Protein AF-A0A0D9VC81-F1 (afdb_monomer_lite)

pLDDT: mean 81.51, std 20.94, range [33.12, 98.56]

Secondary structure (DSSP, 8-state):
--------PPPPPPSTTSSGGGSTTS---S-HHHHHHHHHHHHHHHHHHHHHHHHHHHHHHHHHHHHHHHHHHHHHHHHHHHHHHHHHHHHHHHHHHHHHHHHHHHHHHHHHHHHHHHHHHHHHHHHHHHHHHHHHHHHHHHHHHHHHHHHHHHHHHHHHHHHHHHHHHHHHHHHHHHHHHHHHHHHHHHHHHHHHHHHHHHHHHHHHHHHHHHHHHHHHHHHHHHHHHHHHHHHHHHHHHHHHHHHHHHHHHHHHHTSSSS----------------------------------------------SSSSSTHHHHHHHHHHHHHHHHHHHHHHHHHHHHHHHHHHHHHHHHHHHHHHHHHHHHHHHHHHHHHHHHHHHHHHHHHHHHHHHHHHHHHHHHHHHHHHHHHHHHHHHHHHHHHHHHHHHHHHHHHHHHHHHHHHHHHHHHHHHHHHHHHHHHHHHHHHHHHHHHHHHHHHHHTSS--

Radius of gyration: 95.07 Å; chains: 1; bounding box: 198×149×274 Å

Structure (mmCIF, N/CA/C/O backbone):
data_AF-A0A0D9VC81-F1
#
_entry.id   AF-A0A0D9VC81-F1
#
loop_
_atom_site.group_PDB
_atom_site.id
_atom_site.type_symbol
_atom_site.label_atom_id
_atom_site.label_alt_id
_atom_site.label_comp_id
_atom_site.label_asym_id
_atom_site.label_entity_id
_atom_site.label_seq_id
_atom_site.pdbx_PDB_ins_code
_atom_site.Cartn_x
_atom_site.Cartn_y
_atom_site.Cartn_z
_atom_site.occupancy
_atom_site.B_iso_or_equiv
_atom_site.auth_seq_id
_atom_site.auth_comp_id
_atom_site.auth_asym_id
_atom_site.auth_atom_id
_atom_site.pdbx_PDB_model_num
ATOM 1 N N . MET A 1 1 ? 49.600 24.710 -92.812 1.00 41.22 1 MET A N 1
ATOM 2 C CA . MET A 1 1 ? 49.118 24.639 -94.205 1.00 41.22 1 MET A CA 1
ATOM 3 C C . MET A 1 1 ? 49.590 25.890 -94.911 1.00 41.22 1 MET A C 1
ATOM 5 O O . MET A 1 1 ? 48.978 26.927 -94.718 1.00 41.22 1 MET A O 1
ATOM 9 N N . GLU A 1 2 ? 50.662 25.810 -95.691 1.00 35.94 2 GLU A N 1
ATOM 10 C CA . GLU A 1 2 ? 51.010 26.875 -96.634 1.00 35.94 2 GLU A CA 1
ATOM 11 C C . GLU A 1 2 ? 51.751 26.220 -97.803 1.00 35.94 2 GLU A C 1
ATOM 13 O O . GLU A 1 2 ? 52.863 25.719 -97.655 1.00 35.94 2 GLU A O 1
ATOM 18 N N . SER A 1 3 ? 51.059 26.070 -98.934 1.00 37.72 3 SER A N 1
ATOM 19 C CA . SER A 1 3 ? 51.563 25.318 -100.086 1.00 37.72 3 SER A CA 1
ATOM 20 C C . SER A 1 3 ? 52.390 26.244 -100.974 1.00 37.72 3 SER A C 1
ATOM 22 O O . SER A 1 3 ? 51.900 26.779 -101.967 1.00 37.72 3 SER A O 1
ATOM 24 N N . LEU A 1 4 ? 53.649 26.463 -100.589 1.00 42.56 4 LEU A N 1
ATOM 25 C CA . LEU A 1 4 ? 54.621 27.162 -101.428 1.00 42.56 4 LEU A CA 1
ATOM 26 C C . LEU A 1 4 ? 54.925 26.308 -102.666 1.00 42.56 4 LEU A C 1
ATOM 28 O O . LEU A 1 4 ? 55.741 25.388 -102.634 1.00 42.56 4 LEU A O 1
ATOM 32 N N . ALA A 1 5 ? 54.207 26.591 -103.752 1.00 40.12 5 ALA A N 1
ATOM 33 C CA . ALA A 1 5 ? 54.319 25.864 -105.007 1.00 40.12 5 ALA A CA 1
ATOM 34 C C . ALA A 1 5 ? 55.729 25.999 -105.604 1.00 40.12 5 ALA A C 1
ATOM 36 O O . ALA A 1 5 ? 56.239 27.106 -105.784 1.00 40.12 5 ALA A O 1
ATOM 37 N N . ALA A 1 6 ? 56.344 24.865 -105.945 1.00 40.03 6 ALA A N 1
ATOM 38 C CA . ALA A 1 6 ? 57.679 24.831 -106.532 1.00 40.03 6 ALA A CA 1
ATOM 39 C C . ALA A 1 6 ? 57.727 25.603 -107.872 1.00 40.03 6 ALA A C 1
ATOM 41 O O . ALA A 1 6 ? 56.894 25.340 -108.750 1.00 40.03 6 ALA A O 1
ATOM 42 N N . PRO A 1 7 ? 58.703 26.510 -108.084 1.00 41.28 7 PRO A N 1
ATOM 43 C CA . PRO A 1 7 ? 58.863 27.205 -109.356 1.00 41.28 7 PRO A CA 1
ATOM 44 C C . PRO A 1 7 ? 59.157 26.225 -110.500 1.00 41.28 7 PRO A C 1
ATOM 46 O O . PRO A 1 7 ? 60.224 25.610 -110.559 1.00 41.28 7 PRO A O 1
ATOM 49 N N . LYS A 1 8 ? 58.220 26.094 -111.446 1.00 43.66 8 LYS A N 1
ATOM 50 C CA . LYS A 1 8 ? 58.454 25.367 -112.700 1.00 43.66 8 LYS A CA 1
ATOM 51 C C . LYS A 1 8 ? 59.387 26.180 -113.596 1.00 43.66 8 LYS A C 1
ATOM 53 O O . LYS A 1 8 ? 58.934 27.055 -114.331 1.00 43.66 8 LYS A O 1
ATOM 58 N N . PHE A 1 9 ? 60.680 25.876 -113.551 1.00 43.41 9 PHE A N 1
ATOM 59 C CA . PHE A 1 9 ? 61.629 26.379 -114.543 1.00 43.41 9 PHE A CA 1
ATOM 60 C C . PHE A 1 9 ? 61.284 25.840 -115.949 1.00 43.41 9 PHE A C 1
ATOM 62 O O . PHE A 1 9 ? 60.859 24.685 -116.062 1.00 43.41 9 PHE A O 1
ATOM 69 N N . PRO A 1 10 ? 61.452 26.640 -117.022 1.00 44.69 10 PRO A N 1
ATOM 70 C CA . PRO A 1 10 ? 61.217 26.178 -118.389 1.00 44.69 10 PRO A CA 1
ATOM 71 C C . PRO A 1 10 ? 62.174 25.046 -118.802 1.00 44.69 10 PRO A C 1
ATOM 73 O O . PRO A 1 10 ? 63.300 24.988 -118.298 1.00 44.69 10 PRO A O 1
ATOM 76 N N . PRO A 1 11 ? 61.791 24.184 -119.762 1.00 43.78 11 PRO A N 1
ATOM 77 C CA . PRO A 1 11 ? 62.731 23.271 -120.403 1.00 43.78 11 PRO A CA 1
ATOM 78 C C . PRO A 1 11 ? 63.840 24.061 -121.108 1.00 43.78 11 PRO A C 1
ATOM 80 O O . PRO A 1 11 ? 63.557 24.944 -121.919 1.00 43.78 11 PRO A O 1
ATOM 83 N N . LEU A 1 12 ? 65.100 23.737 -120.814 1.00 43.81 12 LEU A N 1
ATOM 84 C CA . LEU A 1 12 ? 66.238 24.260 -121.570 1.00 43.81 12 LEU A CA 1
ATOM 85 C C . LEU A 1 12 ? 66.242 23.653 -122.981 1.00 43.81 12 LEU A C 1
ATOM 87 O O . LEU A 1 12 ? 65.921 22.478 -123.160 1.00 43.81 12 LEU A O 1
ATOM 91 N N . LEU A 1 13 ? 66.592 24.467 -123.978 1.00 43.59 13 LEU A N 1
ATOM 92 C CA . LEU A 1 13 ? 66.667 24.040 -125.376 1.00 43.59 13 LEU A CA 1
ATOM 93 C C . LEU A 1 13 ? 67.825 23.041 -125.597 1.00 43.59 13 LEU A C 1
ATOM 95 O O . LEU A 1 13 ? 68.825 23.118 -124.878 1.00 43.59 13 LEU A O 1
ATOM 99 N N . PRO A 1 14 ? 67.725 22.131 -126.589 1.00 47.59 14 PRO A N 1
ATOM 100 C CA . PRO A 1 14 ? 68.809 21.214 -126.941 1.00 47.59 14 PRO A CA 1
ATOM 101 C C . PRO A 1 14 ? 70.115 21.939 -127.292 1.00 47.59 14 PRO A C 1
ATOM 103 O O . PRO A 1 14 ? 70.104 23.031 -127.863 1.00 47.59 14 PRO A O 1
ATOM 106 N N . VAL A 1 15 ? 71.242 21.306 -126.964 1.00 51.34 15 VAL A N 1
ATOM 107 C CA . VAL A 1 15 ? 72.598 21.882 -127.070 1.00 51.34 15 VAL A CA 1
ATOM 108 C C . VAL A 1 15 ? 73.123 21.892 -128.519 1.00 51.34 15 VAL A C 1
ATOM 110 O O . VAL A 1 15 ? 74.101 22.574 -128.827 1.00 51.34 15 VAL A O 1
ATOM 113 N N . ASP A 1 16 ? 72.429 21.209 -129.431 1.00 49.31 16 ASP A N 1
ATOM 114 C CA . ASP A 1 16 ? 72.850 20.859 -130.797 1.00 49.31 16 ASP A CA 1
ATOM 115 C C . ASP A 1 16 ? 72.820 22.028 -131.812 1.00 49.31 16 ASP A C 1
ATOM 117 O O . ASP A 1 16 ? 72.503 21.838 -132.984 1.00 49.31 16 ASP A O 1
ATOM 121 N N . LYS A 1 17 ? 73.107 23.260 -131.364 1.00 48.22 17 LYS A N 1
ATOM 122 C CA . LYS A 1 17 ? 73.201 24.481 -132.199 1.00 48.22 17 LYS A CA 1
ATOM 123 C C . LYS A 1 17 ? 74.393 25.393 -131.868 1.00 48.22 17 LYS A C 1
ATOM 125 O O . LYS A 1 17 ? 74.400 26.562 -132.244 1.00 48.22 17 LYS A O 1
ATOM 130 N N . MET A 1 18 ? 75.406 24.874 -131.171 1.00 51.62 18 MET A N 1
ATOM 131 C CA . MET A 1 18 ? 76.680 25.583 -130.951 1.00 51.62 18 MET A CA 1
ATOM 132 C C . MET A 1 18 ? 77.715 25.338 -132.063 1.00 51.62 18 MET A C 1
ATOM 134 O O . MET A 1 18 ? 78.528 26.221 -132.328 1.00 51.62 18 MET A O 1
ATOM 138 N N . ASP A 1 19 ? 77.695 24.179 -132.731 1.00 51.75 19 ASP A N 1
ATOM 139 C CA . ASP A 1 19 ? 78.730 23.826 -133.716 1.00 51.75 19 ASP A CA 1
ATOM 140 C C . ASP A 1 19 ? 78.547 24.500 -135.091 1.00 51.75 19 ASP A C 1
ATOM 142 O O . ASP A 1 19 ? 79.543 24.779 -135.758 1.00 51.75 19 ASP A O 1
ATOM 146 N N . ASP A 1 20 ? 77.324 24.881 -135.483 1.00 50.75 20 ASP A N 1
ATOM 147 C CA . ASP A 1 20 ? 77.060 25.595 -136.750 1.00 50.75 20 ASP A CA 1
ATOM 148 C C . ASP A 1 20 ? 77.778 26.960 -136.834 1.00 50.75 20 ASP A C 1
ATOM 150 O O . ASP A 1 20 ? 78.203 27.391 -137.909 1.00 50.75 20 ASP A O 1
ATOM 154 N N . LEU A 1 21 ? 77.985 27.635 -135.695 1.00 52.34 21 LEU A N 1
ATOM 155 C CA . LEU A 1 21 ? 78.727 28.903 -135.634 1.00 52.34 21 LEU A CA 1
ATOM 156 C C . LEU A 1 21 ? 80.233 28.732 -135.894 1.00 52.34 21 LEU A C 1
ATOM 158 O O . LEU A 1 21 ? 80.915 29.702 -136.225 1.00 52.34 21 LEU A O 1
ATOM 162 N N . ARG A 1 22 ? 80.760 27.507 -135.791 1.00 50.09 22 ARG A N 1
ATOM 163 C CA . ARG A 1 22 ? 82.188 27.203 -135.956 1.00 50.09 22 ARG A CA 1
ATOM 164 C C . ARG A 1 22 ? 82.641 27.209 -137.420 1.00 50.09 22 ARG A C 1
ATOM 166 O O . ARG A 1 22 ? 83.830 27.360 -137.680 1.00 50.09 22 ARG A O 1
ATOM 173 N N . ALA A 1 23 ? 81.709 27.066 -138.365 1.00 51.72 23 ALA A N 1
ATOM 174 C CA . ALA A 1 23 ? 81.995 27.019 -139.802 1.00 51.72 23 ALA A CA 1
ATOM 175 C C . ALA A 1 23 ? 81.969 28.398 -140.497 1.00 51.72 23 ALA A C 1
ATOM 177 O O . ALA A 1 23 ? 82.510 28.542 -141.591 1.00 51.72 23 ALA A O 1
ATOM 178 N N . ALA A 1 24 ? 81.355 29.417 -139.884 1.00 48.75 24 ALA A N 1
ATOM 179 C CA . ALA A 1 24 ? 81.040 30.686 -140.553 1.00 48.75 24 ALA A CA 1
ATOM 180 C C . ALA A 1 24 ? 82.139 31.771 -140.478 1.00 48.75 24 ALA A C 1
ATOM 182 O O . ALA A 1 24 ? 82.052 32.768 -141.190 1.00 48.75 24 ALA A O 1
ATOM 183 N N . MET A 1 25 ? 83.167 31.608 -139.635 1.00 50.94 25 MET A N 1
ATOM 184 C CA . MET A 1 25 ? 84.191 32.643 -139.375 1.00 50.94 25 MET A CA 1
ATOM 185 C C . MET A 1 25 ? 85.506 32.481 -140.165 1.00 50.94 25 MET A C 1
ATOM 187 O O . MET A 1 25 ? 86.450 33.232 -139.948 1.00 50.94 25 MET A O 1
ATOM 191 N N . ALA A 1 26 ? 85.591 31.535 -141.104 1.00 47.47 26 ALA A N 1
ATOM 192 C CA . ALA A 1 26 ? 86.842 31.170 -141.783 1.00 47.47 26 ALA A CA 1
ATOM 193 C C . ALA A 1 26 ? 87.196 32.007 -143.042 1.00 47.47 26 ALA A C 1
ATOM 195 O O . ALA A 1 26 ? 88.015 31.568 -143.848 1.00 47.47 26 ALA A O 1
ATOM 196 N N . ALA A 1 27 ? 86.567 33.171 -143.263 1.00 47.62 27 ALA A N 1
ATOM 197 C CA . ALA A 1 27 ? 86.624 33.882 -144.552 1.00 47.62 27 ALA A CA 1
ATOM 198 C C . ALA A 1 27 ? 86.680 35.427 -144.461 1.00 47.62 27 ALA A C 1
ATOM 200 O O . ALA A 1 27 ? 85.959 36.125 -145.173 1.00 47.62 27 ALA A O 1
ATOM 201 N N . ALA A 1 28 ? 87.568 35.974 -143.626 1.00 43.84 28 ALA A N 1
ATOM 202 C CA . ALA A 1 28 ? 87.996 37.377 -143.700 1.00 43.84 28 ALA A CA 1
ATOM 203 C C . ALA A 1 28 ? 89.492 37.477 -143.353 1.00 43.84 28 ALA A C 1
ATOM 205 O O . ALA A 1 28 ? 89.914 36.975 -142.315 1.00 43.84 28 ALA A O 1
ATOM 206 N N . ALA A 1 29 ? 90.304 38.076 -144.228 1.00 44.72 29 ALA A N 1
ATOM 207 C CA . ALA A 1 29 ? 91.763 38.072 -144.095 1.00 44.72 29 ALA A CA 1
ATOM 208 C C . ALA A 1 29 ? 92.308 39.403 -143.545 1.00 44.72 29 ALA A C 1
ATOM 210 O O . ALA A 1 29 ? 92.047 40.455 -144.128 1.00 44.72 29 ALA A O 1
ATOM 211 N N . GLY A 1 30 ? 93.125 39.330 -142.486 1.00 40.88 30 GLY A N 1
ATOM 212 C CA . GLY A 1 30 ? 93.920 40.452 -141.961 1.00 40.88 30 GLY A CA 1
ATOM 213 C C . GLY A 1 30 ? 93.671 40.785 -140.485 1.00 40.88 30 GLY A C 1
ATOM 214 O O . GLY A 1 30 ? 93.039 41.795 -140.199 1.00 40.88 30 GLY A O 1
ATOM 215 N N . GLY A 1 31 ? 94.189 39.969 -139.555 1.00 44.88 31 GLY A N 1
ATOM 216 C CA . GLY A 1 31 ? 94.059 40.212 -138.105 1.00 44.88 31 GLY A CA 1
ATOM 217 C C . GLY A 1 31 ? 94.336 38.978 -137.234 1.00 44.88 31 GLY A C 1
ATOM 218 O O . GLY A 1 31 ? 93.477 38.570 -136.458 1.00 44.88 31 GLY A O 1
ATOM 219 N N . ASP A 1 32 ? 95.505 38.351 -137.398 1.00 60.91 32 ASP A N 1
ATOM 220 C CA . ASP A 1 32 ? 95.778 36.972 -136.941 1.00 60.91 32 ASP A CA 1
ATOM 221 C C . ASP A 1 32 ? 95.625 36.761 -135.413 1.00 60.91 32 ASP A C 1
ATOM 223 O O . ASP A 1 32 ? 95.067 35.759 -134.966 1.00 60.91 32 ASP A O 1
ATOM 227 N N . GLU A 1 33 ? 96.032 37.736 -134.589 1.00 71.31 33 GLU A N 1
ATOM 228 C CA . GLU A 1 33 ? 95.945 37.635 -133.119 1.00 71.31 33 GLU A CA 1
ATOM 229 C C . GLU A 1 33 ? 94.542 37.906 -132.543 1.00 71.31 33 GLU A C 1
ATOM 231 O O . GLU A 1 33 ? 94.194 37.359 -131.492 1.00 71.31 33 GLU A O 1
ATOM 236 N N . GLU A 1 34 ? 93.698 38.702 -133.212 1.00 74.19 34 GLU A N 1
ATOM 237 C CA . GLU A 1 34 ? 92.345 38.998 -132.712 1.00 74.19 34 GLU A CA 1
ATOM 238 C C . GLU A 1 34 ? 91.412 37.786 -132.847 1.00 74.19 34 GLU A C 1
ATOM 240 O O . GLU A 1 34 ? 90.608 37.519 -131.950 1.00 74.19 34 GLU A O 1
ATOM 245 N N . LEU A 1 35 ? 91.560 37.002 -133.921 1.00 77.38 35 LEU A N 1
ATOM 246 C CA . LEU A 1 35 ? 90.765 35.793 -134.149 1.00 77.38 35 LEU A CA 1
ATOM 247 C C . LEU A 1 35 ? 91.156 34.653 -133.193 1.00 77.38 35 LEU A C 1
ATOM 249 O O . LEU A 1 35 ? 90.276 34.016 -132.610 1.00 77.38 35 LEU A O 1
ATOM 253 N N . GLU A 1 36 ? 92.454 34.435 -132.959 1.00 76.50 36 GLU A N 1
ATOM 254 C CA . GLU A 1 36 ? 92.951 33.505 -131.930 1.00 76.50 36 GLU A CA 1
ATOM 255 C C . GLU A 1 36 ? 92.465 33.916 -130.528 1.00 76.50 36 GLU A C 1
ATOM 257 O O . GLU A 1 36 ? 91.972 33.082 -129.763 1.00 76.50 36 GLU A O 1
ATOM 262 N N . SER A 1 37 ? 92.516 35.213 -130.202 1.00 81.56 37 SER A N 1
ATOM 263 C CA . SER A 1 37 ? 91.969 35.756 -128.952 1.00 81.56 37 SER A CA 1
ATOM 264 C C . SER A 1 37 ? 90.464 35.486 -128.820 1.00 81.56 37 SER A C 1
ATOM 266 O O . SER A 1 37 ? 90.007 35.001 -127.779 1.00 81.56 37 SER A O 1
ATOM 268 N N . LEU A 1 38 ? 89.678 35.718 -129.877 1.00 84.44 38 LEU A N 1
ATOM 269 C CA . LEU A 1 38 ? 88.238 35.446 -129.889 1.00 84.44 38 LEU A CA 1
ATOM 270 C C . LEU A 1 38 ? 87.931 33.949 -129.706 1.00 84.44 38 LEU A C 1
ATOM 272 O O . LEU A 1 38 ? 87.064 33.599 -128.904 1.00 84.44 38 LEU A O 1
ATOM 276 N N . LEU A 1 39 ? 88.670 33.060 -130.376 1.00 82.12 39 LEU A N 1
ATOM 277 C CA . LEU A 1 39 ? 88.504 31.606 -130.256 1.00 82.12 39 LEU A CA 1
ATOM 278 C C . LEU A 1 39 ? 88.878 31.083 -128.861 1.00 82.12 39 LEU A C 1
ATOM 280 O O . LEU A 1 39 ? 88.151 30.251 -128.306 1.00 82.12 39 LEU A O 1
ATOM 284 N N . ARG A 1 40 ? 89.950 31.608 -128.248 1.00 84.12 40 ARG A N 1
ATOM 285 C CA . ARG A 1 40 ? 90.319 31.312 -126.850 1.00 84.12 40 ARG A CA 1
ATOM 286 C C . ARG A 1 40 ? 89.257 31.806 -125.872 1.00 84.12 40 ARG A C 1
ATOM 288 O O . ARG A 1 40 ? 88.886 31.069 -124.959 1.00 84.12 40 ARG A O 1
ATOM 295 N N . ASN A 1 41 ? 88.725 33.011 -126.077 1.00 86.81 41 ASN A N 1
ATOM 296 C CA . ASN A 1 41 ? 87.629 33.544 -125.269 1.00 86.81 41 ASN A CA 1
ATOM 297 C C . ASN A 1 41 ? 86.346 32.711 -125.426 1.00 86.81 41 ASN A C 1
ATOM 299 O O . ASN A 1 41 ? 85.699 32.411 -124.424 1.00 86.81 41 ASN A O 1
ATOM 303 N N . PHE A 1 42 ? 86.020 32.245 -126.636 1.00 87.69 42 PHE A N 1
ATOM 304 C CA . PHE A 1 42 ? 84.889 31.344 -126.870 1.00 87.69 42 PHE A CA 1
ATOM 305 C C . PHE A 1 42 ? 85.085 29.969 -126.215 1.00 87.69 42 PHE A C 1
ATOM 307 O O . PHE A 1 42 ? 84.156 29.464 -125.590 1.00 87.69 42 PHE A O 1
ATOM 314 N N . HIS A 1 43 ? 86.283 29.371 -126.270 1.00 88.19 43 HIS A N 1
ATOM 315 C CA . HIS A 1 43 ? 86.561 28.119 -125.549 1.00 88.19 43 HIS A CA 1
ATOM 316 C C . HIS A 1 43 ? 86.492 28.301 -124.030 1.00 88.19 43 HIS A C 1
ATOM 318 O O . HIS A 1 43 ? 85.884 27.477 -123.348 1.00 88.19 43 HIS A O 1
ATOM 324 N N . ARG A 1 44 ? 87.029 29.406 -123.498 1.00 90.31 44 ARG A N 1
ATOM 325 C CA . ARG A 1 44 ? 86.920 29.760 -122.076 1.00 90.31 44 ARG A CA 1
ATOM 326 C C . ARG A 1 44 ? 85.462 29.950 -121.643 1.00 90.31 44 ARG A C 1
ATOM 328 O O . ARG A 1 44 ? 85.085 29.471 -120.579 1.00 90.31 44 ARG A O 1
ATOM 335 N N . PHE A 1 45 ? 84.641 30.598 -122.470 1.00 89.88 45 PHE A N 1
ATOM 336 C CA . PHE A 1 45 ? 83.209 30.772 -122.222 1.00 89.88 45 PHE A CA 1
ATOM 337 C C . PHE A 1 45 ? 82.437 29.448 -122.324 1.00 89.88 45 PHE A C 1
ATOM 339 O O . PHE A 1 45 ? 81.632 29.145 -121.450 1.00 89.88 45 PHE A O 1
ATOM 346 N N . SER A 1 46 ? 82.710 28.625 -123.341 1.00 88.75 46 SER A N 1
ATOM 347 C CA . SER A 1 46 ? 82.077 27.312 -123.527 1.00 88.75 46 SER A CA 1
ATOM 348 C C . SER A 1 46 ? 82.411 26.348 -122.386 1.00 88.75 46 SER A C 1
ATOM 350 O O . SER A 1 46 ? 81.524 25.648 -121.898 1.00 88.75 46 SER A O 1
ATOM 352 N N . GLN A 1 47 ? 83.661 26.345 -121.911 1.00 91.75 47 GLN A N 1
ATOM 353 C CA . GLN A 1 47 ? 84.056 25.554 -120.749 1.00 91.75 47 GLN A CA 1
ATOM 354 C C . GLN A 1 47 ? 83.404 26.092 -119.471 1.00 91.75 47 GLN A C 1
ATOM 356 O O . GLN A 1 47 ? 82.724 25.331 -118.795 1.00 91.75 47 GLN A O 1
ATOM 361 N N . GLY A 1 48 ? 83.476 27.403 -119.207 1.00 93.06 48 GLY A N 1
ATOM 362 C CA . GLY A 1 48 ? 82.806 28.012 -118.052 1.00 93.06 48 GLY A CA 1
ATOM 363 C C . GLY A 1 48 ? 81.285 27.800 -118.039 1.00 93.06 48 GLY A C 1
ATOM 364 O O . GLY A 1 48 ? 80.703 27.609 -116.977 1.00 93.06 48 GLY A O 1
ATOM 365 N N . TYR A 1 49 ? 80.637 27.752 -119.208 1.00 92.12 49 TYR A N 1
ATOM 366 C CA . TYR A 1 49 ? 79.224 27.388 -119.339 1.00 92.12 49 TYR A CA 1
ATOM 367 C C . TYR A 1 49 ? 78.968 25.911 -119.003 1.00 92.12 49 TYR A C 1
ATOM 369 O O . TYR A 1 49 ? 77.995 25.609 -118.316 1.00 92.12 49 TYR A O 1
ATOM 377 N N . LYS A 1 50 ? 79.833 24.986 -119.442 1.00 92.81 50 LYS A N 1
ATOM 378 C CA . LYS A 1 50 ? 79.746 23.560 -119.073 1.00 92.81 50 LYS A CA 1
ATOM 379 C C . LYS A 1 50 ? 79.976 23.350 -117.579 1.00 92.81 50 LYS A C 1
ATOM 381 O O . LYS A 1 50 ? 79.212 22.615 -116.961 1.00 92.81 50 LYS A O 1
ATOM 386 N N . ASP A 1 51 ? 80.968 24.022 -117.005 1.00 92.88 51 ASP A N 1
ATOM 387 C CA . ASP A 1 51 ? 81.290 23.952 -115.579 1.00 92.88 51 ASP A CA 1
ATOM 388 C C . ASP A 1 51 ? 80.120 24.490 -114.739 1.00 92.88 51 ASP A C 1
ATOM 390 O O . ASP A 1 51 ? 79.617 23.785 -113.865 1.00 92.88 51 ASP A O 1
ATOM 394 N N . ALA A 1 52 ? 79.588 25.670 -115.082 1.00 92.44 52 ALA A N 1
ATOM 395 C CA . ALA A 1 52 ? 78.412 26.251 -114.429 1.00 92.44 52 ALA A CA 1
ATOM 396 C C . ALA A 1 52 ? 77.132 25.414 -114.628 1.00 92.44 52 ALA A C 1
ATOM 398 O O . ALA A 1 52 ? 76.285 25.356 -113.738 1.00 92.44 52 ALA A O 1
ATOM 399 N N . LEU A 1 53 ? 76.973 24.735 -115.771 1.00 92.50 53 LEU A N 1
ATOM 400 C CA . LEU A 1 53 ? 75.856 23.816 -116.008 1.00 92.50 53 LEU A CA 1
ATOM 401 C C . LEU A 1 53 ? 75.980 22.545 -115.152 1.00 92.50 53 LEU A C 1
ATOM 403 O O . LEU A 1 53 ? 74.975 22.082 -114.613 1.00 92.50 53 LEU A O 1
ATOM 407 N N . MET A 1 54 ? 77.187 21.995 -114.999 1.00 93.12 54 MET A N 1
ATOM 408 C CA . MET A 1 54 ? 77.455 20.864 -114.104 1.00 93.12 54 MET A CA 1
ATOM 409 C C . MET A 1 54 ? 77.248 21.253 -112.636 1.00 93.12 54 MET A C 1
ATOM 411 O O . MET A 1 54 ? 76.599 20.510 -111.898 1.00 93.12 54 MET A O 1
ATOM 415 N N . GLU A 1 55 ? 77.709 22.437 -112.227 1.00 94.12 55 GLU A N 1
ATOM 416 C CA . GLU A 1 55 ? 77.462 22.999 -110.897 1.00 94.12 55 GLU A CA 1
ATOM 417 C C . GLU A 1 55 ? 75.958 23.182 -110.645 1.00 94.12 55 GLU A C 1
ATOM 419 O O . GLU A 1 55 ? 75.437 22.665 -109.660 1.00 94.12 55 GLU A O 1
ATOM 424 N N . ALA A 1 56 ? 75.222 23.813 -111.565 1.00 91.94 56 ALA A N 1
ATOM 425 C CA . ALA A 1 56 ? 73.775 24.001 -111.446 1.00 91.94 56 ALA A CA 1
ATOM 426 C C . ALA A 1 56 ? 73.001 22.670 -111.382 1.00 91.94 56 ALA A C 1
ATOM 428 O O . ALA A 1 56 ? 72.013 22.559 -110.651 1.00 91.94 56 ALA A O 1
ATOM 429 N N . GLN A 1 57 ? 73.444 21.635 -112.106 1.00 93.06 57 GLN A N 1
ATOM 430 C CA . GLN A 1 57 ? 72.854 20.297 -112.014 1.00 93.06 57 GLN A CA 1
ATOM 431 C C . GLN A 1 57 ? 73.174 19.606 -110.680 1.00 93.06 57 GLN A C 1
ATOM 433 O O . GLN A 1 57 ? 72.272 19.007 -110.090 1.00 93.06 57 GLN A O 1
ATOM 438 N N . GLY A 1 58 ? 74.406 19.728 -110.175 1.00 93.94 58 GLY A N 1
ATOM 439 C CA . GLY A 1 58 ? 74.802 19.224 -108.857 1.00 93.94 58 GLY A CA 1
ATOM 440 C C . GLY A 1 58 ? 74.044 19.915 -107.721 1.00 93.94 58 GLY A C 1
ATOM 441 O O . GLY A 1 58 ? 73.447 19.247 -106.878 1.00 93.94 58 GLY A O 1
ATOM 442 N N . LEU A 1 59 ? 73.968 21.249 -107.749 1.00 94.94 59 LEU A N 1
ATOM 443 C CA . LEU A 1 59 ? 73.182 22.057 -106.813 1.00 94.94 59 LEU A CA 1
ATOM 444 C C . LEU A 1 59 ? 71.697 21.676 -106.834 1.00 94.94 59 LEU A C 1
ATOM 446 O O . LEU A 1 59 ? 71.090 21.586 -105.771 1.00 94.94 59 LEU A O 1
ATOM 450 N N . ARG A 1 60 ? 71.117 21.386 -108.007 1.00 94.69 60 ARG A N 1
ATOM 451 C CA . ARG A 1 60 ? 69.728 20.910 -108.121 1.00 94.69 60 ARG A CA 1
ATOM 452 C C . ARG A 1 60 ? 69.518 19.559 -107.429 1.00 94.69 60 ARG A C 1
ATOM 454 O O . ARG A 1 60 ? 68.545 19.416 -106.697 1.00 94.69 60 ARG A O 1
ATOM 461 N N . VAL A 1 61 ? 70.409 18.584 -107.633 1.00 93.62 61 VAL A N 1
ATOM 462 C CA . VAL A 1 61 ? 70.308 17.261 -106.978 1.00 93.62 61 VAL A CA 1
ATOM 463 C C . VAL A 1 61 ? 70.511 17.379 -105.464 1.00 93.62 61 VAL A C 1
ATOM 465 O O . VAL A 1 61 ? 69.737 16.806 -104.699 1.00 93.62 61 VAL A O 1
ATOM 468 N N . ASN A 1 62 ? 71.490 18.176 -105.028 1.00 95.19 62 ASN A N 1
ATOM 469 C CA . ASN A 1 62 ? 71.729 18.466 -103.612 1.00 95.19 62 ASN A CA 1
ATOM 470 C C . ASN A 1 62 ? 70.524 19.167 -102.961 1.00 95.19 62 ASN A C 1
ATOM 472 O O . ASN A 1 62 ? 70.133 18.821 -101.851 1.00 95.19 62 ASN A O 1
ATOM 476 N N . TYR A 1 63 ? 69.900 20.122 -103.656 1.00 95.38 63 TYR A N 1
ATOM 477 C CA . TYR A 1 63 ? 68.688 20.798 -103.190 1.00 95.38 63 TYR A CA 1
ATOM 478 C C . TYR A 1 63 ? 67.512 19.826 -103.031 1.00 95.38 63 TYR A C 1
ATOM 480 O O . TYR A 1 63 ? 66.825 19.875 -102.013 1.00 95.38 63 TYR A O 1
ATOM 488 N N . THR A 1 64 ? 67.290 18.923 -103.994 1.00 94.81 64 THR A N 1
ATOM 489 C CA . THR A 1 64 ? 66.239 17.900 -103.888 1.00 94.81 64 THR A CA 1
ATOM 490 C C . THR A 1 64 ? 66.476 16.981 -102.689 1.00 94.81 64 THR A C 1
ATOM 492 O O . THR A 1 64 ? 65.572 16.835 -101.869 1.00 94.81 64 THR A O 1
ATOM 495 N N . SER A 1 65 ? 67.686 16.439 -102.517 1.00 94.44 65 SER A N 1
ATOM 496 C CA . SER A 1 65 ? 67.981 15.523 -101.403 1.00 94.44 65 SER A CA 1
ATOM 497 C C . SER A 1 65 ? 67.933 16.204 -100.028 1.00 94.44 65 SER A C 1
ATOM 499 O O . SER A 1 65 ? 67.463 15.605 -99.061 1.00 94.44 65 SER A O 1
ATOM 501 N N . GLU A 1 66 ? 68.332 17.475 -99.924 1.00 95.38 66 GLU A N 1
ATOM 502 C CA . GLU A 1 66 ? 68.188 18.275 -98.700 1.00 95.38 66 GLU A CA 1
ATOM 503 C C . GLU A 1 66 ? 66.722 18.669 -98.432 1.00 95.38 66 GLU A C 1
ATOM 505 O O . GLU A 1 66 ? 66.303 18.745 -97.276 1.00 95.38 66 GLU A O 1
ATOM 510 N N . SER A 1 67 ? 65.906 18.859 -99.473 1.00 94.81 67 SER A N 1
ATOM 511 C CA . SER A 1 67 ? 64.461 19.076 -99.331 1.00 94.81 67 SER A CA 1
ATOM 512 C C . SER A 1 67 ? 63.743 17.816 -98.833 1.00 94.81 67 SER A C 1
ATOM 514 O O . SER A 1 67 ? 62.918 17.904 -97.924 1.00 94.81 67 SER A O 1
ATOM 516 N N . GLU A 1 68 ? 64.081 16.643 -99.373 1.00 96.06 68 GLU A N 1
ATOM 517 C CA . GLU A 1 68 ? 63.576 15.341 -98.913 1.00 96.06 68 GLU A CA 1
ATOM 518 C C . GLU A 1 68 ? 64.017 15.054 -97.468 1.00 96.06 68 GLU A C 1
ATOM 520 O O . GLU A 1 68 ? 63.199 14.685 -96.620 1.00 96.06 68 GLU A O 1
ATOM 525 N N . ARG A 1 69 ? 65.293 15.313 -97.144 1.00 96.88 69 ARG A N 1
ATOM 526 C CA . ARG A 1 69 ? 65.837 15.219 -95.780 1.00 96.88 69 ARG A CA 1
ATOM 527 C C . ARG A 1 69 ? 65.085 16.131 -94.808 1.00 96.88 69 ARG A C 1
ATOM 529 O O . ARG A 1 69 ? 64.745 15.694 -93.708 1.00 96.88 69 ARG A O 1
ATOM 536 N N . ARG A 1 70 ? 64.807 17.378 -95.199 1.00 96.69 70 ARG A N 1
ATOM 537 C CA . ARG A 1 70 ? 64.041 18.328 -94.383 1.00 96.69 70 ARG A CA 1
ATOM 538 C C . ARG A 1 70 ? 62.611 17.853 -94.161 1.00 96.69 70 ARG A C 1
ATOM 540 O O . ARG A 1 70 ? 62.170 17.841 -93.019 1.00 96.69 70 ARG A O 1
ATOM 547 N N . GLN A 1 71 ? 61.927 17.390 -95.205 1.00 96.25 71 GLN A N 1
ATOM 548 C CA . GLN A 1 71 ? 60.563 16.867 -95.098 1.00 96.25 71 GLN A CA 1
ATOM 549 C C . GLN A 1 71 ? 60.484 15.654 -94.152 1.00 96.25 71 GLN A C 1
ATOM 551 O O . GLN A 1 71 ? 59.567 15.566 -93.333 1.00 96.25 71 GLN A O 1
ATOM 556 N N . ALA A 1 72 ? 61.467 14.748 -94.202 1.00 97.06 72 ALA A N 1
ATOM 557 C CA . ALA A 1 72 ? 61.557 13.618 -93.276 1.00 97.06 72 ALA A CA 1
ATOM 558 C C . ALA A 1 72 ? 61.772 14.068 -91.815 1.00 97.06 72 ALA A C 1
ATOM 560 O O . ALA A 1 72 ? 61.126 13.547 -90.903 1.00 97.06 72 ALA A O 1
ATOM 561 N N . LEU A 1 73 ? 62.632 15.069 -91.584 1.00 97.19 73 LEU A N 1
ATOM 562 C CA . LEU A 1 73 ? 62.848 15.660 -90.257 1.00 97.19 73 LEU A CA 1
ATOM 563 C C . LEU A 1 73 ? 61.605 16.403 -89.740 1.00 97.19 73 LEU A C 1
ATOM 565 O O . LEU A 1 73 ? 61.272 16.281 -88.563 1.00 97.19 73 LEU A O 1
ATOM 569 N N . GLU A 1 74 ? 60.893 17.133 -90.599 1.00 96.88 74 GLU A N 1
ATOM 570 C CA . GLU A 1 74 ? 59.645 17.823 -90.252 1.00 96.88 74 GLU A CA 1
ATOM 571 C C . GLU A 1 74 ? 58.533 16.838 -89.863 1.00 96.88 74 GLU A C 1
ATOM 573 O O . GLU A 1 74 ? 57.855 17.066 -88.857 1.00 96.88 74 GLU A O 1
ATOM 578 N N . SER A 1 75 ? 58.403 15.713 -90.581 1.00 97.25 75 SER A N 1
ATOM 579 C CA . SER A 1 75 ? 57.507 14.612 -90.196 1.00 97.25 75 SER A CA 1
ATOM 580 C C . SER A 1 75 ? 57.881 14.063 -88.820 1.00 97.25 75 SER A C 1
ATOM 582 O O . SER A 1 75 ? 57.048 14.048 -87.919 1.00 97.25 75 SER A O 1
ATOM 584 N N . HIS A 1 76 ? 59.155 13.717 -88.608 1.00 97.69 76 HIS A N 1
ATOM 585 C CA . HIS A 1 76 ? 59.609 13.160 -87.333 1.00 97.69 76 HIS A CA 1
ATOM 586 C C . HIS A 1 76 ? 59.408 14.132 -86.152 1.00 97.69 76 HIS A C 1
ATOM 588 O O . HIS A 1 76 ? 59.049 13.719 -85.050 1.00 97.69 76 HIS A O 1
ATOM 594 N N . ILE A 1 77 ? 59.564 15.442 -86.375 1.00 97.50 77 ILE A N 1
ATOM 595 C CA . ILE A 1 77 ? 59.255 16.484 -85.383 1.00 97.50 77 ILE A CA 1
ATOM 596 C C . ILE A 1 77 ? 57.746 16.559 -85.091 1.00 97.50 77 ILE A C 1
ATOM 598 O O . ILE A 1 77 ? 57.365 16.835 -83.950 1.00 97.50 77 ILE A O 1
ATOM 602 N N . ALA A 1 78 ? 56.876 16.331 -86.079 1.00 97.50 78 ALA A N 1
ATOM 603 C CA . ALA A 1 78 ? 55.430 16.252 -85.868 1.00 97.50 78 ALA A CA 1
ATOM 604 C C . ALA A 1 78 ? 55.040 14.997 -85.064 1.00 97.50 78 ALA A 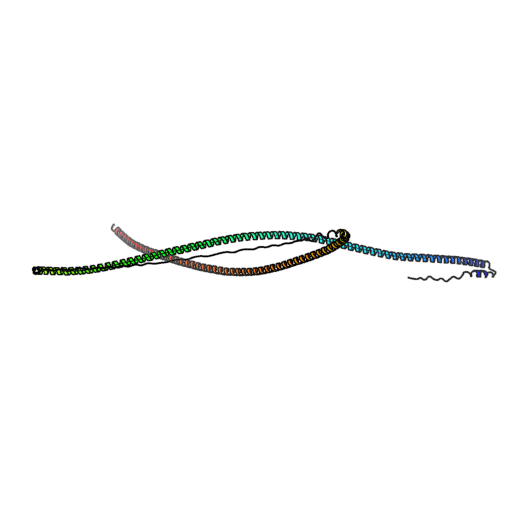C 1
ATOM 606 O O . ALA A 1 78 ? 54.282 15.110 -84.096 1.00 97.50 78 ALA A O 1
ATOM 607 N N . ASP A 1 79 ? 55.627 13.842 -85.389 1.00 97.75 79 ASP A N 1
ATOM 608 C CA . ASP A 1 79 ? 55.420 12.579 -84.671 1.00 97.75 79 ASP A CA 1
ATOM 609 C C . ASP A 1 79 ? 55.856 12.697 -83.200 1.00 97.75 79 ASP A C 1
ATOM 611 O O . ASP A 1 79 ? 55.070 12.431 -82.289 1.00 97.75 79 ASP A O 1
ATOM 615 N N . LEU A 1 80 ? 57.066 13.213 -82.947 1.00 97.81 80 LEU A N 1
ATOM 616 C CA . LEU A 1 80 ? 57.586 13.445 -81.593 1.00 97.81 80 LEU A CA 1
ATOM 617 C C . LEU A 1 80 ? 56.727 14.429 -80.781 1.00 97.81 80 LEU A C 1
ATOM 619 O O . LEU A 1 80 ? 56.588 14.260 -79.569 1.00 97.81 80 LEU A O 1
ATOM 623 N N . LYS A 1 81 ? 56.125 15.446 -81.416 1.00 97.94 81 LYS A N 1
ATOM 624 C CA . LYS A 1 81 ? 55.169 16.353 -80.751 1.00 97.94 81 LYS A CA 1
ATOM 625 C C . LYS A 1 81 ? 53.871 15.633 -80.382 1.00 97.94 81 LYS A C 1
ATOM 627 O O . LYS A 1 81 ? 53.388 15.806 -79.263 1.00 97.94 81 LYS A O 1
ATOM 632 N N . SER A 1 82 ? 53.338 14.814 -81.290 1.00 97.69 82 SER A N 1
ATOM 633 C CA . SER A 1 82 ? 52.144 13.994 -81.053 1.00 97.69 82 SER A CA 1
ATOM 634 C C . SER A 1 82 ? 52.353 13.030 -79.880 1.00 97.69 82 SER A C 1
ATOM 636 O O . SER A 1 82 ? 51.529 12.970 -78.962 1.00 97.69 82 SER A O 1
ATOM 638 N N . ASP A 1 83 ? 53.507 12.358 -79.838 1.00 97.81 83 ASP A N 1
ATOM 639 C CA . ASP A 1 83 ? 53.858 11.444 -78.752 1.00 97.81 83 ASP A CA 1
ATOM 640 C C . ASP A 1 83 ? 54.167 12.156 -77.431 1.00 97.81 83 ASP A C 1
ATOM 642 O O . ASP A 1 83 ? 53.771 11.659 -76.376 1.00 97.81 83 ASP A O 1
ATOM 646 N N . ASN A 1 84 ? 54.770 13.350 -77.449 1.00 97.94 84 ASN A N 1
ATOM 647 C CA . ASN A 1 84 ? 54.924 14.153 -76.232 1.00 97.94 84 ASN A CA 1
ATOM 648 C C . ASN A 1 84 ? 53.556 14.512 -75.625 1.00 97.94 84 ASN A C 1
ATOM 650 O O . ASN A 1 84 ? 53.365 14.386 -74.416 1.00 97.94 84 ASN A O 1
ATOM 654 N N . GLU A 1 85 ? 52.580 14.888 -76.455 1.00 97.94 85 GLU A N 1
ATOM 655 C CA . GLU A 1 85 ? 51.220 15.209 -76.009 1.00 97.94 85 GLU A CA 1
ATOM 656 C C . GLU A 1 85 ? 50.406 13.961 -75.616 1.00 97.94 85 GLU A C 1
ATOM 658 O O . GLU A 1 85 ? 49.538 14.015 -74.743 1.00 97.94 85 GLU A O 1
ATOM 663 N N . ARG A 1 86 ? 50.689 12.796 -76.212 1.00 98.19 86 ARG A N 1
ATOM 664 C CA . ARG A 1 86 ? 50.151 11.500 -75.760 1.00 98.19 86 ARG A CA 1
ATOM 665 C C . ARG A 1 86 ? 50.697 11.125 -74.377 1.00 98.19 86 ARG A C 1
ATOM 667 O O . ARG A 1 86 ? 49.918 10.762 -73.497 1.00 98.19 86 ARG A O 1
ATOM 674 N N . LEU A 1 87 ? 52.004 11.278 -74.159 1.00 98.12 87 LEU A N 1
ATOM 675 C CA . LEU A 1 87 ? 52.662 11.019 -72.874 1.00 98.12 87 LEU A CA 1
ATOM 676 C C . LEU A 1 87 ? 52.192 11.978 -71.772 1.00 98.12 87 LEU A C 1
ATOM 678 O O . LEU A 1 87 ? 51.924 11.523 -70.662 1.00 98.12 87 LEU A O 1
ATOM 682 N N . ARG A 1 88 ? 52.017 13.275 -72.071 1.00 97.88 88 ARG A N 1
ATOM 683 C CA . ARG A 1 88 ? 51.448 14.259 -71.127 1.00 97.88 88 ARG A CA 1
ATOM 684 C C . ARG A 1 88 ? 50.078 13.826 -70.617 1.00 97.88 88 ARG A C 1
ATOM 686 O O . ARG A 1 88 ? 49.879 13.789 -69.406 1.00 97.88 88 ARG A O 1
ATOM 693 N N . ARG A 1 89 ? 49.168 13.454 -71.524 1.00 97.81 89 ARG A N 1
ATOM 694 C CA . ARG A 1 89 ? 47.812 12.997 -71.177 1.00 97.81 89 ARG A CA 1
ATOM 695 C C . ARG A 1 89 ? 47.822 11.705 -70.361 1.00 97.81 89 ARG A C 1
ATOM 697 O O . ARG A 1 89 ? 47.139 11.638 -69.346 1.00 97.81 89 ARG A O 1
ATOM 704 N N . LEU A 1 90 ? 48.643 10.719 -70.732 1.00 97.94 90 LEU A N 1
ATOM 705 C CA . LEU A 1 90 ? 48.795 9.486 -69.947 1.00 97.94 90 LEU A CA 1
ATOM 706 C C . LEU A 1 90 ? 49.348 9.759 -68.537 1.00 97.94 90 LEU A C 1
ATOM 708 O O . LEU A 1 90 ? 48.894 9.153 -67.565 1.00 97.94 90 LEU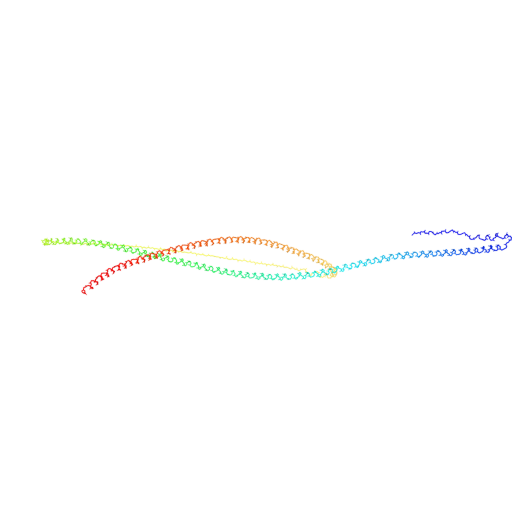 A O 1
ATOM 712 N N . TYR A 1 91 ? 50.298 10.688 -68.403 1.00 97.62 91 TYR A N 1
ATOM 713 C CA . TYR A 1 91 ? 50.882 11.059 -67.115 1.00 97.62 91 TYR A CA 1
ATOM 714 C C . TYR A 1 91 ? 49.881 11.800 -66.215 1.00 97.62 91 TYR A C 1
ATOM 716 O O . TYR A 1 91 ? 49.719 11.427 -65.051 1.00 97.62 91 TYR A O 1
ATOM 724 N N . THR A 1 92 ? 49.152 12.792 -66.740 1.00 97.88 92 THR A N 1
ATOM 725 C CA . THR A 1 92 ? 48.130 13.516 -65.963 1.00 97.88 92 THR A CA 1
ATOM 726 C C . THR A 1 92 ? 46.941 12.629 -65.601 1.00 97.88 92 THR A C 1
ATOM 728 O O . THR A 1 92 ? 46.473 12.692 -64.466 1.00 97.88 92 THR A O 1
ATOM 731 N N . GLU A 1 93 ? 46.498 11.740 -66.495 1.00 97.56 93 GLU A N 1
ATOM 732 C CA . GLU A 1 93 ? 45.456 10.749 -66.200 1.00 97.56 93 GLU A CA 1
ATOM 733 C C . GLU A 1 93 ? 45.901 9.766 -65.101 1.00 97.56 93 GLU A C 1
ATOM 735 O O . GLU A 1 93 ? 45.128 9.455 -64.192 1.00 97.56 93 GLU A O 1
ATOM 740 N N . THR A 1 94 ? 47.159 9.316 -65.134 1.00 97.44 94 THR A N 1
ATOM 741 C CA . THR A 1 94 ? 47.726 8.423 -64.108 1.00 97.44 94 THR A CA 1
ATOM 742 C C . THR A 1 94 ? 47.822 9.120 -62.749 1.00 97.44 94 THR A C 1
ATOM 744 O O . THR A 1 94 ? 47.371 8.563 -61.746 1.00 97.44 94 THR A O 1
ATOM 747 N N . LEU A 1 95 ? 48.326 10.360 -62.703 1.00 97.62 95 LEU A N 1
ATOM 748 C CA . LEU A 1 95 ? 48.357 11.164 -61.476 1.00 97.62 95 LEU A CA 1
ATOM 749 C C . LEU A 1 95 ? 46.951 11.456 -60.936 1.00 97.62 95 LEU A C 1
ATOM 751 O O . LEU A 1 95 ? 46.748 11.416 -59.722 1.00 97.62 95 LEU A O 1
ATOM 755 N N . PHE A 1 96 ? 45.968 11.708 -61.803 1.00 97.69 96 PHE A N 1
ATOM 756 C CA . PHE A 1 96 ? 44.578 11.931 -61.401 1.00 97.69 96 PHE A CA 1
ATOM 757 C C . PHE A 1 96 ? 43.955 10.668 -60.787 1.00 97.69 96 PHE A C 1
ATOM 759 O O . PHE A 1 96 ? 43.375 10.735 -59.700 1.00 97.69 96 PHE A O 1
ATOM 766 N N . LYS A 1 97 ? 44.144 9.500 -61.418 1.00 97.88 97 LYS A N 1
ATOM 767 C CA . LYS A 1 97 ? 43.714 8.198 -60.874 1.00 97.88 97 LYS A CA 1
ATOM 768 C C . LYS A 1 97 ? 44.352 7.919 -59.511 1.00 97.88 97 LYS A C 1
ATOM 770 O O . LYS A 1 97 ? 43.629 7.609 -58.567 1.00 97.88 97 LYS A O 1
ATOM 775 N N . PHE A 1 98 ? 45.667 8.105 -59.384 1.00 97.56 98 PHE A N 1
ATOM 776 C CA . PHE A 1 98 ? 46.384 7.938 -58.116 1.00 97.56 98 PHE A CA 1
ATOM 777 C C . PHE A 1 98 ? 45.894 8.913 -57.032 1.00 97.56 98 PHE A C 1
ATOM 779 O O . PHE A 1 98 ? 45.637 8.509 -55.901 1.00 97.56 98 PHE A O 1
ATOM 786 N N . THR A 1 99 ? 45.673 10.185 -57.381 1.00 97.94 99 THR A N 1
ATOM 787 C CA . THR A 1 99 ? 45.140 11.201 -56.454 1.00 97.94 99 THR A CA 1
ATOM 788 C C . THR A 1 99 ? 43.760 10.810 -55.922 1.00 97.94 99 THR A C 1
ATOM 790 O O . THR A 1 99 ? 43.498 10.944 -54.728 1.00 97.94 99 THR A O 1
ATOM 793 N N . ASN A 1 100 ? 42.881 10.287 -56.779 1.00 97.19 100 ASN A N 1
ATOM 794 C CA . ASN A 1 100 ? 41.544 9.858 -56.368 1.00 97.19 100 ASN A CA 1
ATOM 795 C C . ASN A 1 100 ? 41.579 8.568 -55.527 1.00 97.19 100 ASN A C 1
ATOM 797 O O . ASN A 1 100 ? 40.837 8.465 -54.553 1.00 97.19 100 ASN A O 1
ATOM 801 N N . GLN A 1 101 ? 42.485 7.629 -55.824 1.00 97.56 101 GLN A N 1
ATOM 802 C CA . GLN A 1 101 ? 42.741 6.462 -54.966 1.00 97.56 101 GLN A CA 1
ATOM 803 C C . GLN A 1 101 ? 43.247 6.877 -53.574 1.00 97.56 101 GLN A C 1
ATOM 805 O O . GLN A 1 101 ? 42.767 6.358 -52.568 1.00 97.56 101 GLN A O 1
ATOM 810 N N . MET A 1 102 ? 44.161 7.851 -53.498 1.00 97.12 102 MET A N 1
ATOM 811 C CA . MET A 1 102 ? 44.675 8.385 -52.230 1.00 97.12 102 MET A CA 1
ATOM 812 C C . MET A 1 102 ? 43.597 9.106 -51.405 1.00 97.12 102 MET A C 1
ATOM 814 O O . MET A 1 102 ? 43.571 8.952 -50.182 1.00 97.12 102 MET A O 1
ATOM 818 N N . LYS A 1 103 ? 42.680 9.843 -52.050 1.00 97.50 103 LYS A N 1
ATOM 819 C CA . LYS A 1 103 ? 41.500 10.432 -51.388 1.00 97.50 103 LYS A CA 1
ATOM 820 C C . LYS A 1 103 ? 40.599 9.355 -50.793 1.00 97.50 103 LYS A C 1
ATOM 822 O O . LYS A 1 103 ? 40.425 9.333 -49.579 1.00 97.50 103 LYS A O 1
ATOM 827 N N . PHE A 1 104 ? 40.153 8.398 -51.610 1.00 96.94 104 PHE A N 1
ATOM 828 C CA . PHE A 1 104 ? 39.289 7.302 -51.161 1.00 96.94 104 PHE A CA 1
ATOM 829 C C . PHE A 1 104 ? 39.927 6.467 -50.037 1.00 96.94 104 PHE A C 1
ATOM 831 O O . PHE A 1 104 ? 39.260 6.114 -49.067 1.00 96.94 104 PHE A O 1
ATOM 838 N N . HIS A 1 105 ? 41.237 6.197 -50.104 1.00 97.69 105 HIS A N 1
ATOM 839 C CA . HIS A 1 105 ? 41.954 5.522 -49.017 1.00 97.69 105 HIS A CA 1
ATOM 840 C C . HIS A 1 105 ? 41.971 6.368 -47.728 1.00 97.69 105 HIS A C 1
ATOM 842 O O . HIS A 1 105 ? 41.874 5.819 -46.627 1.00 97.69 105 HIS A O 1
ATOM 848 N N . THR A 1 106 ? 42.095 7.691 -47.834 1.00 97.62 106 THR A N 1
ATOM 849 C CA . THR A 1 106 ? 42.076 8.594 -46.672 1.00 97.62 106 THR A CA 1
ATOM 850 C C . THR A 1 106 ? 40.676 8.659 -46.057 1.00 97.62 106 THR A C 1
ATOM 852 O O . THR A 1 106 ? 40.531 8.449 -44.859 1.00 97.62 106 THR A O 1
ATOM 855 N N . GLU A 1 107 ? 39.640 8.833 -46.877 1.00 97.88 107 GLU A N 1
ATOM 856 C CA . GLU A 1 107 ? 38.229 8.811 -46.467 1.00 97.88 107 GLU A CA 1
ATOM 857 C C . GLU A 1 107 ? 37.861 7.475 -45.795 1.00 97.88 107 GLU A C 1
ATOM 859 O O . GLU A 1 107 ? 37.316 7.459 -44.693 1.00 97.88 107 GLU A O 1
ATOM 864 N N . SER A 1 108 ? 38.253 6.345 -46.391 1.00 95.81 108 SER A N 1
ATOM 865 C CA . SER A 1 108 ? 38.045 5.004 -45.826 1.00 95.81 108 SER A CA 1
ATOM 866 C C . SER A 1 108 ? 38.796 4.780 -44.505 1.00 95.81 108 SER A C 1
ATOM 868 O O . SER A 1 108 ? 38.270 4.111 -43.612 1.00 95.81 108 SER A O 1
ATOM 870 N N . ARG A 1 109 ? 39.995 5.362 -44.332 1.00 97.38 109 ARG A N 1
ATOM 871 C CA . ARG A 1 109 ? 40.715 5.337 -43.046 1.00 97.38 109 ARG A CA 1
ATOM 872 C C . ARG A 1 109 ? 39.957 6.137 -41.986 1.00 97.38 109 ARG A C 1
ATOM 874 O O . ARG A 1 109 ? 39.728 5.606 -40.904 1.00 97.38 109 ARG A O 1
ATOM 881 N N . ASN A 1 110 ? 39.532 7.357 -42.309 1.00 97.31 110 ASN A N 1
ATOM 882 C CA . ASN A 1 110 ? 38.806 8.227 -41.382 1.00 97.31 110 ASN A CA 1
ATOM 883 C C . ASN A 1 110 ? 37.506 7.559 -40.903 1.00 97.31 110 ASN A C 1
ATOM 885 O O . ASN A 1 110 ? 37.287 7.449 -39.699 1.00 97.31 110 ASN A O 1
ATOM 889 N N . LEU A 1 111 ? 36.711 7.004 -41.827 1.00 97.50 111 LEU A N 1
ATOM 890 C CA . LEU A 1 111 ? 35.487 6.258 -41.504 1.00 97.50 111 LEU A CA 1
ATOM 891 C C . LEU A 1 111 ? 35.755 5.034 -40.612 1.00 97.50 111 LEU A C 1
ATOM 893 O O . LEU A 1 111 ? 34.958 4.729 -39.727 1.00 97.50 111 LEU A O 1
ATOM 897 N N . LYS A 1 112 ? 36.887 4.339 -40.795 1.00 97.75 112 LYS A N 1
ATOM 898 C CA . LYS A 1 112 ? 37.288 3.233 -39.910 1.00 97.75 112 LYS A CA 1
ATOM 899 C C . LYS A 1 112 ? 37.649 3.725 -38.504 1.00 97.75 112 LYS A C 1
ATOM 901 O O . LYS A 1 112 ? 37.296 3.073 -37.524 1.00 97.75 112 LYS A O 1
ATOM 906 N N . GLU A 1 113 ? 38.348 4.851 -38.390 1.00 97.38 113 GLU A N 1
ATOM 907 C CA . GLU A 1 113 ? 38.687 5.448 -37.093 1.00 97.38 113 GLU A CA 1
ATOM 908 C C . GLU A 1 113 ? 37.450 5.983 -36.358 1.00 97.38 113 GLU A C 1
ATOM 910 O O . GLU A 1 113 ? 37.371 5.865 -35.138 1.00 97.38 113 GLU A O 1
ATOM 915 N N . GLU A 1 114 ? 36.475 6.542 -37.075 1.00 97.50 114 GLU A N 1
ATOM 916 C CA . GLU A 1 114 ? 35.177 6.946 -36.521 1.00 97.50 114 GLU A CA 1
ATOM 917 C C . GLU A 1 114 ? 34.345 5.738 -36.074 1.00 97.50 114 GLU A C 1
ATOM 919 O O . GLU A 1 114 ? 33.800 5.754 -34.971 1.00 97.50 114 GLU A O 1
ATOM 924 N N . LEU A 1 115 ? 34.319 4.656 -36.862 1.00 97.50 115 LEU A N 1
ATOM 925 C CA . LEU A 1 115 ? 33.630 3.412 -36.507 1.00 97.50 115 LEU A CA 1
ATOM 926 C C . LEU A 1 115 ? 34.191 2.778 -35.224 1.00 97.50 115 LEU A C 1
ATOM 928 O O . LEU A 1 115 ? 33.421 2.384 -34.350 1.00 97.50 115 LEU A O 1
ATOM 932 N N . GLU A 1 116 ? 35.516 2.698 -35.076 1.00 98.25 116 GLU A N 1
ATOM 933 C CA . GLU A 1 116 ? 36.126 2.154 -33.854 1.00 98.25 116 GLU A CA 1
ATOM 934 C C . GLU A 1 116 ? 35.906 3.075 -32.635 1.00 98.25 116 GLU A C 1
ATOM 936 O O . GLU A 1 116 ? 35.661 2.567 -31.543 1.00 98.25 116 GLU A O 1
ATOM 941 N N . LYS A 1 117 ? 35.883 4.411 -32.804 1.00 98.31 117 LYS A N 1
ATOM 942 C CA . LYS A 1 117 ? 35.506 5.363 -31.731 1.00 98.31 117 LYS A CA 1
ATOM 943 C C . LYS A 1 117 ? 34.038 5.216 -31.311 1.00 98.31 117 LYS A C 1
ATOM 945 O O . LYS A 1 117 ? 33.732 5.232 -30.122 1.00 98.31 117 LYS A O 1
ATOM 950 N N . ALA A 1 118 ? 33.125 5.060 -32.271 1.00 97.44 118 ALA A N 1
ATOM 951 C CA . ALA A 1 118 ? 31.709 4.831 -31.987 1.00 97.44 118 ALA A CA 1
ATOM 952 C C . ALA A 1 118 ? 31.500 3.500 -31.244 1.00 97.44 118 ALA A C 1
ATOM 954 O O . ALA A 1 118 ? 30.735 3.435 -30.285 1.00 97.44 118 ALA A O 1
ATOM 955 N N . LYS A 1 119 ? 32.237 2.458 -31.640 1.00 98.25 119 LYS A N 1
ATOM 956 C CA . LYS A 1 119 ? 32.219 1.126 -31.027 1.00 98.25 119 LYS A CA 1
ATOM 957 C C . LYS A 1 119 ? 32.781 1.104 -29.601 1.00 98.25 119 LYS A C 1
ATOM 959 O O . LYS A 1 119 ? 32.176 0.465 -28.747 1.00 98.25 119 LYS A O 1
ATOM 964 N N . THR A 1 120 ? 33.880 1.803 -29.304 1.00 98.19 120 THR A N 1
ATOM 965 C CA . THR A 1 120 ? 34.374 1.905 -27.914 1.00 98.19 120 THR A CA 1
ATOM 966 C C . THR A 1 120 ? 33.444 2.735 -27.031 1.00 98.19 120 THR A C 1
ATOM 968 O O . THR A 1 120 ? 33.214 2.358 -25.885 1.00 98.19 120 THR A O 1
ATOM 971 N N . SER A 1 121 ? 32.848 3.806 -27.568 1.00 98.06 121 SER A N 1
ATOM 972 C CA . SER A 1 121 ? 31.816 4.588 -26.870 1.00 98.06 121 SER A CA 1
ATOM 973 C C . SER A 1 121 ? 30.572 3.745 -26.547 1.00 98.06 121 SER A C 1
ATOM 975 O O . SER A 1 121 ? 30.078 3.774 -25.422 1.00 98.06 121 SER A O 1
ATOM 977 N N . LEU A 1 122 ? 30.112 2.925 -27.502 1.00 97.44 122 LEU A N 1
ATOM 978 C CA . LEU A 1 122 ? 28.971 2.023 -27.317 1.00 97.44 122 LEU A CA 1
ATOM 979 C C . LEU A 1 122 ? 29.233 0.970 -26.231 1.00 97.44 122 LEU A C 1
ATOM 981 O O . LEU A 1 122 ? 28.381 0.771 -25.373 1.00 97.44 122 LEU A O 1
ATOM 985 N N . LEU A 1 123 ? 30.415 0.344 -26.228 1.00 97.88 123 LEU A N 1
ATOM 986 C CA . LEU A 1 123 ? 30.800 -0.630 -25.197 1.00 97.88 123 LEU A CA 1
ATOM 987 C C . LEU A 1 123 ? 30.871 0.010 -23.800 1.00 97.88 123 LEU A C 1
ATOM 989 O O . LEU A 1 123 ? 30.359 -0.562 -22.842 1.00 97.88 123 LEU A O 1
ATOM 993 N N . SER A 1 124 ? 31.431 1.220 -23.684 1.00 97.81 124 SER A N 1
ATOM 994 C CA . SER A 1 124 ? 31.456 1.964 -22.414 1.00 97.81 124 SER A CA 1
ATOM 995 C C . SER A 1 124 ? 30.043 2.254 -21.892 1.00 97.81 124 SER A C 1
ATOM 997 O O . SER A 1 124 ? 29.790 2.125 -20.697 1.00 97.81 124 SER A O 1
ATOM 999 N N . MET A 1 125 ? 29.117 2.608 -22.787 1.00 97.88 125 MET A N 1
ATOM 1000 C CA . MET A 1 125 ? 27.714 2.874 -22.458 1.00 97.88 125 MET A CA 1
ATOM 1001 C C . MET A 1 125 ? 26.951 1.591 -22.077 1.00 97.88 125 MET A C 1
ATOM 1003 O O . MET A 1 125 ? 26.140 1.606 -21.154 1.00 97.88 125 MET A O 1
ATOM 1007 N N . GLU A 1 126 ? 27.237 0.461 -22.730 1.00 97.19 126 GLU A N 1
ATOM 1008 C CA . GLU A 1 126 ? 26.694 -0.856 -22.364 1.00 97.19 126 GLU A CA 1
ATOM 1009 C C . GLU A 1 126 ? 27.170 -1.294 -20.965 1.00 97.19 126 GLU A C 1
ATOM 1011 O O . GLU A 1 126 ? 26.372 -1.763 -20.149 1.00 97.19 126 GLU A O 1
ATOM 1016 N N . GLU A 1 127 ? 28.447 -1.067 -20.638 1.00 97.19 127 GLU A N 1
ATOM 1017 C CA . GLU A 1 127 ? 29.007 -1.305 -19.300 1.00 97.19 127 GLU A CA 1
ATOM 1018 C C . GLU A 1 127 ? 28.467 -0.342 -18.227 1.00 97.19 127 GLU A C 1
ATOM 1020 O O . GLU A 1 127 ? 28.451 -0.692 -17.043 1.00 97.19 127 GLU A O 1
ATOM 1025 N N . GLU A 1 128 ? 28.023 0.862 -18.598 1.00 97.38 128 GLU A N 1
ATOM 1026 C CA . GLU A 1 128 ? 27.325 1.796 -17.703 1.00 97.38 128 GLU A CA 1
ATOM 1027 C C . GLU A 1 128 ? 25.894 1.335 -17.429 1.00 97.38 128 GLU A C 1
ATOM 1029 O O . GLU A 1 128 ? 25.563 1.075 -16.269 1.00 97.38 128 GLU A O 1
ATOM 1034 N N . TYR A 1 129 ? 25.085 1.092 -18.465 1.00 97.12 129 TYR A N 1
ATOM 1035 C CA . TYR A 1 129 ? 23.723 0.577 -18.290 1.00 97.12 129 TYR A CA 1
ATOM 1036 C C . TYR A 1 129 ? 23.688 -0.765 -17.554 1.00 97.12 129 TYR A C 1
ATOM 1038 O O . TYR A 1 129 ? 22.800 -0.995 -16.733 1.00 97.12 129 TYR A O 1
ATOM 1046 N N . LYS A 1 130 ? 24.669 -1.649 -17.775 1.00 98.44 130 LYS A N 1
ATOM 1047 C CA . LYS A 1 130 ? 24.783 -2.895 -17.008 1.00 98.44 130 LYS A CA 1
ATOM 1048 C C . LYS A 1 130 ? 24.973 -2.629 -15.509 1.00 98.44 130 LYS A C 1
ATOM 1050 O O . LYS A 1 130 ? 24.284 -3.253 -14.702 1.00 98.44 130 LYS A O 1
ATOM 1055 N N . ARG A 1 131 ? 25.860 -1.698 -15.135 1.00 98.19 131 ARG A N 1
ATOM 1056 C CA . ARG A 1 131 ? 26.090 -1.306 -13.732 1.00 98.19 131 ARG A CA 1
ATOM 1057 C C . ARG A 1 131 ? 24.852 -0.660 -13.111 1.00 98.19 131 ARG A C 1
ATOM 1059 O O . ARG A 1 131 ? 24.502 -1.006 -11.985 1.00 98.19 131 ARG A O 1
ATOM 1066 N N . GLU A 1 132 ? 24.157 0.209 -13.842 1.00 97.81 132 GLU A N 1
ATOM 1067 C CA . GLU A 1 132 ? 22.895 0.810 -13.387 1.00 97.81 132 GLU A CA 1
ATOM 1068 C C . GLU A 1 132 ? 21.809 -0.253 -13.159 1.00 97.81 132 GLU A C 1
ATOM 1070 O O . GLU A 1 132 ? 21.154 -0.253 -12.119 1.00 97.81 132 GLU A O 1
ATOM 1075 N N . ILE A 1 133 ? 21.657 -1.214 -14.077 1.00 97.50 133 ILE A N 1
ATOM 1076 C CA . ILE A 1 133 ? 20.707 -2.330 -13.946 1.00 97.50 133 ILE A CA 1
ATOM 1077 C C . ILE A 1 133 ? 21.054 -3.227 -12.747 1.00 97.50 133 ILE A C 1
ATOM 1079 O O . ILE A 1 133 ? 20.152 -3.672 -12.037 1.00 97.50 133 ILE A O 1
ATOM 1083 N N . GLU A 1 134 ? 22.334 -3.505 -12.498 1.00 97.94 134 GLU A N 1
ATOM 1084 C CA . GLU A 1 134 ? 22.781 -4.278 -11.330 1.00 97.94 134 GLU A CA 1
ATOM 1085 C C . GLU A 1 134 ? 22.534 -3.513 -10.015 1.00 97.94 134 GLU A C 1
ATOM 1087 O O . GLU A 1 134 ? 22.007 -4.091 -9.062 1.00 97.94 134 GLU A O 1
ATOM 1092 N N . GLN A 1 135 ? 22.790 -2.201 -9.977 1.00 97.88 135 GLN A N 1
ATOM 1093 C CA . GLN A 1 135 ? 22.489 -1.347 -8.823 1.00 97.88 135 GLN A CA 1
ATOM 1094 C C . GLN A 1 135 ? 20.977 -1.224 -8.559 1.00 97.88 135 GLN A C 1
ATOM 1096 O O . GLN A 1 135 ? 20.545 -1.296 -7.406 1.00 97.88 135 GLN A O 1
ATOM 1101 N N . LEU A 1 136 ? 20.160 -1.077 -9.607 1.00 97.81 136 LEU A N 1
ATOM 1102 C CA . LEU A 1 136 ? 18.698 -1.034 -9.505 1.00 97.81 136 LEU A CA 1
ATOM 1103 C C . LEU A 1 136 ? 18.127 -2.363 -9.000 1.00 97.81 136 LEU A C 1
ATOM 1105 O O . LEU A 1 136 ? 17.248 -2.344 -8.140 1.00 97.81 136 LEU A O 1
ATOM 1109 N N . LYS A 1 137 ? 18.657 -3.507 -9.460 1.00 98.25 137 LYS A N 1
ATOM 1110 C CA . LYS A 1 137 ? 18.286 -4.835 -8.940 1.00 98.25 137 LYS A CA 1
ATOM 1111 C C . LYS A 1 137 ? 18.559 -4.941 -7.442 1.00 98.25 137 LYS A C 1
ATOM 1113 O O . LYS A 1 137 ? 17.619 -5.190 -6.693 1.00 98.25 137 LYS A O 1
ATOM 1118 N N . LEU A 1 138 ? 19.789 -4.661 -7.003 1.00 98.00 138 LEU A N 1
ATOM 1119 C CA . LEU A 1 138 ? 20.168 -4.707 -5.584 1.00 98.00 138 LEU A CA 1
ATOM 1120 C C . LEU A 1 138 ? 19.313 -3.758 -4.725 1.00 98.00 138 LEU A C 1
ATOM 1122 O O . LEU A 1 138 ? 18.837 -4.143 -3.659 1.00 98.00 138 LEU A O 1
ATOM 1126 N N . SER A 1 139 ? 19.050 -2.541 -5.210 1.00 97.31 139 SER A N 1
ATOM 1127 C CA . SER A 1 139 ? 18.155 -1.588 -4.539 1.00 97.31 139 SER A CA 1
ATOM 1128 C C . SER A 1 139 ? 16.716 -2.115 -4.445 1.00 97.31 139 SER A C 1
ATOM 1130 O O . SER A 1 139 ? 16.087 -2.028 -3.390 1.00 97.31 139 SER A O 1
ATOM 1132 N N . SER A 1 140 ? 16.187 -2.711 -5.520 1.00 97.06 140 SER A N 1
ATOM 1133 C CA . SER A 1 140 ? 14.845 -3.306 -5.520 1.00 97.06 140 SER A CA 1
ATOM 1134 C C . SER A 1 140 ? 14.738 -4.497 -4.563 1.00 97.06 140 SER A C 1
ATOM 1136 O O . SER A 1 140 ? 13.773 -4.574 -3.811 1.00 97.06 140 SER A O 1
ATOM 1138 N N . GLU A 1 141 ? 15.758 -5.355 -4.499 1.00 98.31 141 GLU A N 1
ATOM 1139 C CA . GLU A 1 141 ? 15.832 -6.501 -3.589 1.00 98.31 141 GLU A CA 1
ATOM 1140 C C . GLU A 1 141 ? 15.870 -6.052 -2.121 1.00 98.31 141 GLU A C 1
ATOM 1142 O O . GLU A 1 141 ? 15.072 -6.518 -1.307 1.00 98.31 141 GLU A O 1
ATOM 1147 N N . MET A 1 142 ? 16.710 -5.065 -1.786 1.00 96.81 142 MET A N 1
ATOM 1148 C CA . MET A 1 142 ? 16.738 -4.461 -0.447 1.00 96.81 142 MET A CA 1
ATOM 1149 C C . MET A 1 142 ? 15.384 -3.851 -0.053 1.00 96.81 142 MET A C 1
ATOM 1151 O O . MET A 1 142 ? 14.951 -4.012 1.089 1.00 96.81 142 MET A O 1
ATOM 1155 N N . ASN A 1 143 ? 14.697 -3.183 -0.985 1.00 98.00 143 ASN A N 1
ATOM 1156 C CA . ASN A 1 143 ? 13.374 -2.606 -0.741 1.00 98.00 143 ASN A CA 1
ATOM 1157 C C . ASN A 1 143 ? 12.287 -3.681 -0.569 1.00 98.00 143 ASN A C 1
ATOM 1159 O O . ASN A 1 143 ? 11.474 -3.565 0.348 1.00 98.00 143 ASN A O 1
ATOM 1163 N N . CYS A 1 144 ? 12.295 -4.744 -1.379 1.00 97.38 144 CYS A N 1
ATOM 1164 C CA . CYS A 1 144 ? 11.398 -5.891 -1.221 1.00 97.38 144 CYS A CA 1
ATOM 1165 C C . CYS A 1 144 ? 11.588 -6.550 0.149 1.00 97.38 144 CYS A C 1
ATOM 1167 O O . CYS A 1 144 ? 10.625 -6.663 0.905 1.00 97.38 144 CYS A O 1
ATOM 1169 N N . ASN A 1 145 ? 12.831 -6.864 0.525 1.00 97.75 145 ASN A N 1
ATOM 1170 C CA . ASN A 1 145 ? 13.157 -7.454 1.824 1.00 97.75 145 ASN A CA 1
ATOM 1171 C C . ASN A 1 145 ? 12.731 -6.534 2.988 1.00 97.75 145 ASN A C 1
ATOM 1173 O O . ASN A 1 145 ? 12.241 -7.003 4.016 1.00 97.75 145 ASN A O 1
ATOM 1177 N N . ALA A 1 146 ? 12.868 -5.210 2.849 1.00 98.12 146 ALA A N 1
ATOM 1178 C CA . ALA A 1 146 ? 12.414 -4.250 3.857 1.00 98.12 146 ALA A CA 1
ATOM 1179 C C . ALA A 1 146 ? 10.877 -4.152 3.966 1.00 98.12 146 ALA A C 1
ATOM 1181 O O . ALA A 1 146 ? 10.358 -3.899 5.056 1.00 98.12 146 ALA A O 1
ATOM 1182 N N . LEU A 1 147 ? 10.143 -4.347 2.866 1.00 97.50 147 LEU A N 1
ATOM 1183 C CA . LEU A 1 147 ? 8.676 -4.392 2.852 1.00 97.50 147 LEU A CA 1
ATOM 1184 C C . LEU A 1 147 ? 8.140 -5.724 3.390 1.00 97.50 147 LEU A C 1
ATOM 1186 O O . LEU A 1 147 ? 7.213 -5.712 4.195 1.00 97.50 147 LEU A O 1
ATOM 1190 N N . GLU A 1 148 ? 8.758 -6.848 3.030 1.00 98.12 148 GLU A N 1
ATOM 1191 C CA . GLU A 1 148 ? 8.416 -8.178 3.543 1.00 98.12 148 GLU A CA 1
ATOM 1192 C C . GLU A 1 148 ? 8.596 -8.253 5.065 1.00 98.12 148 GLU A C 1
ATOM 1194 O O . GLU A 1 148 ? 7.689 -8.678 5.779 1.00 98.12 148 GLU A O 1
ATOM 1199 N N . ASN A 1 149 ? 9.710 -7.736 5.598 1.00 97.75 149 ASN A N 1
ATOM 1200 C CA . ASN A 1 149 ? 9.912 -7.651 7.048 1.00 97.75 149 ASN A CA 1
ATOM 1201 C C . ASN A 1 149 ? 8.842 -6.784 7.743 1.00 97.75 149 ASN A C 1
ATOM 1203 O O . ASN A 1 149 ? 8.357 -7.153 8.812 1.00 97.75 149 ASN A O 1
ATOM 1207 N N . LYS A 1 150 ? 8.419 -5.663 7.138 1.00 98.44 150 LYS A N 1
ATOM 1208 C CA . LYS A 1 150 ? 7.315 -4.839 7.671 1.00 98.44 150 LYS A CA 1
ATOM 1209 C C . LYS A 1 150 ? 5.977 -5.580 7.646 1.00 98.44 150 LYS A C 1
ATOM 1211 O O . LYS A 1 150 ? 5.242 -5.509 8.629 1.00 98.44 150 LYS A O 1
ATOM 1216 N N . LEU A 1 151 ? 5.680 -6.298 6.562 1.00 98.06 151 LEU A N 1
ATOM 1217 C CA . LEU A 1 151 ? 4.469 -7.108 6.422 1.00 98.06 151 LEU A CA 1
ATOM 1218 C C . LEU A 1 151 ? 4.431 -8.231 7.467 1.00 98.06 151 LEU A C 1
ATOM 1220 O O . LEU A 1 151 ? 3.430 -8.381 8.162 1.00 98.06 151 LEU A O 1
ATOM 1224 N N . ASN A 1 152 ? 5.536 -8.955 7.649 1.00 98.06 152 ASN A N 1
ATOM 1225 C CA . ASN A 1 152 ? 5.648 -10.019 8.646 1.00 98.06 152 ASN A CA 1
ATOM 1226 C C . ASN A 1 152 ? 5.458 -9.484 10.078 1.00 98.06 152 ASN A C 1
ATOM 1228 O O . ASN A 1 152 ? 4.696 -10.065 10.850 1.00 98.06 152 ASN A O 1
ATOM 1232 N N . CYS A 1 153 ? 6.055 -8.337 10.421 1.00 97.75 153 CYS A N 1
ATOM 1233 C CA . CYS A 1 153 ? 5.801 -7.671 11.704 1.00 97.75 153 CYS A CA 1
ATOM 1234 C C . CYS A 1 153 ? 4.328 -7.253 11.875 1.00 97.75 153 CYS A C 1
ATOM 1236 O O . CYS A 1 153 ? 3.762 -7.441 12.952 1.00 97.75 153 CYS A O 1
ATOM 1238 N N . ALA A 1 154 ? 3.688 -6.723 10.826 1.00 97.75 154 ALA A N 1
ATOM 1239 C CA . ALA A 1 154 ? 2.276 -6.342 10.865 1.00 97.75 154 ALA A CA 1
ATOM 1240 C C . ALA A 1 154 ? 1.348 -7.557 11.056 1.00 97.75 154 ALA A C 1
ATOM 1242 O O . ALA A 1 154 ? 0.429 -7.493 11.870 1.00 97.75 154 ALA A O 1
ATOM 1243 N N . LEU A 1 155 ? 1.624 -8.680 10.384 1.00 98.06 155 LEU A N 1
ATOM 1244 C CA . LEU A 1 155 ? 0.879 -9.936 10.535 1.00 98.06 155 LEU A CA 1
ATOM 1245 C C . LEU A 1 155 ? 1.021 -10.528 11.949 1.00 98.06 155 LEU A C 1
ATOM 1247 O O . LEU A 1 155 ? 0.030 -10.958 12.539 1.00 98.06 155 LEU A O 1
ATOM 1251 N N . VAL A 1 156 ? 2.224 -10.494 12.536 1.00 98.31 156 VAL A N 1
ATOM 1252 C CA . VAL A 1 156 ? 2.453 -10.923 13.930 1.00 98.31 156 VAL A CA 1
ATOM 1253 C C . VAL A 1 156 ? 1.705 -10.021 14.919 1.00 98.31 156 VAL A C 1
ATOM 1255 O O . VAL A 1 156 ? 1.074 -10.524 15.853 1.00 98.31 156 VAL A O 1
ATOM 1258 N N . GLN A 1 157 ? 1.704 -8.702 14.705 1.00 97.62 157 GLN A N 1
ATOM 1259 C CA . GLN A 1 157 ? 0.933 -7.774 15.536 1.00 97.62 157 GLN A CA 1
ATOM 1260 C C . GLN A 1 157 ? -0.581 -7.985 15.378 1.00 97.62 157 GLN A C 1
ATOM 1262 O O . GLN A 1 157 ? -1.299 -7.970 16.376 1.00 97.62 157 GLN A O 1
ATOM 1267 N N . GLN A 1 158 ? -1.072 -8.235 14.160 1.00 98.19 158 GLN A N 1
ATOM 1268 C CA . GLN A 1 158 ? -2.479 -8.547 13.896 1.00 98.19 158 GLN A CA 1
ATOM 1269 C C . GLN A 1 158 ? -2.916 -9.817 14.637 1.00 98.19 158 GLN A C 1
ATOM 1271 O O . GLN A 1 158 ? -3.906 -9.776 15.365 1.00 98.19 158 GLN A O 1
ATOM 1276 N N . ALA A 1 159 ? -2.156 -10.911 14.524 1.00 97.69 159 ALA A N 1
ATOM 1277 C CA . ALA A 1 159 ? -2.450 -12.161 15.226 1.00 97.69 159 ALA A CA 1
ATOM 1278 C C . ALA A 1 159 ? -2.414 -11.994 16.759 1.00 97.69 159 ALA A C 1
ATOM 1280 O O . ALA A 1 159 ? -3.249 -12.557 17.468 1.00 97.69 159 ALA A O 1
ATOM 1281 N N . THR A 1 160 ? -1.493 -11.170 17.269 1.00 98.19 160 THR A N 1
ATOM 1282 C CA . THR A 1 160 ? -1.409 -10.828 18.699 1.00 98.19 160 THR A CA 1
ATOM 1283 C C . THR A 1 160 ? -2.639 -10.039 19.157 1.00 98.19 160 THR A C 1
ATOM 1285 O O . THR A 1 160 ? -3.256 -10.387 20.162 1.00 98.19 160 THR A O 1
ATOM 1288 N N . ASN A 1 161 ? -3.047 -9.018 18.399 1.00 98.00 161 ASN A N 1
ATOM 1289 C CA . ASN A 1 161 ? -4.235 -8.214 18.694 1.00 98.00 161 ASN A CA 1
ATOM 1290 C C . ASN A 1 161 ? -5.515 -9.063 18.642 1.00 98.00 161 ASN A C 1
ATOM 1292 O O . ASN A 1 161 ? -6.371 -8.938 19.514 1.00 98.00 161 ASN A O 1
ATOM 1296 N N . GLU A 1 162 ? -5.639 -9.958 17.660 1.00 98.44 162 GLU A N 1
ATOM 1297 C CA . GLU A 1 162 ? -6.785 -10.862 17.528 1.00 98.44 162 GLU A CA 1
ATOM 1298 C C . GLU A 1 162 ? -6.879 -11.846 18.707 1.00 98.44 162 GLU A C 1
ATOM 1300 O O . GLU A 1 162 ? -7.971 -12.095 19.219 1.00 98.44 162 GLU A O 1
ATOM 1305 N N . ALA A 1 163 ? -5.741 -12.360 19.190 1.00 98.06 163 ALA A N 1
ATOM 1306 C CA . ALA A 1 163 ? -5.686 -13.194 20.390 1.00 98.06 163 ALA A CA 1
ATOM 1307 C C . ALA A 1 163 ? -6.112 -12.423 21.655 1.00 98.06 163 ALA A C 1
ATOM 1309 O O . ALA A 1 163 ? -6.887 -12.949 22.454 1.00 98.06 163 ALA A O 1
ATOM 1310 N N . VAL A 1 164 ? -5.679 -11.165 21.810 1.00 98.38 164 VAL A N 1
ATOM 1311 C CA . VAL A 1 164 ? -6.102 -10.294 22.923 1.00 98.38 164 VAL A CA 1
ATOM 1312 C C . VAL A 1 164 ? -7.601 -9.984 22.855 1.00 98.38 164 VAL A C 1
ATOM 1314 O O . VAL A 1 164 ? -8.287 -10.096 23.866 1.00 98.38 164 VAL A O 1
ATOM 1317 N N . ILE A 1 165 ? -8.147 -9.675 21.674 1.00 98.25 165 ILE A N 1
ATOM 1318 C CA . ILE A 1 165 ? -9.593 -9.449 21.484 1.00 98.25 165 ILE A CA 1
ATOM 1319 C C . ILE A 1 165 ? -10.396 -10.712 21.833 1.00 98.25 165 ILE A C 1
ATOM 1321 O O . ILE A 1 165 ? -11.417 -10.628 22.516 1.00 98.25 165 ILE A O 1
ATOM 1325 N N . LYS A 1 166 ? -9.924 -11.896 21.421 1.00 98.50 166 LYS A N 1
ATOM 1326 C CA . LYS A 1 166 ? -10.539 -13.182 21.790 1.00 98.50 166 LYS A CA 1
ATOM 1327 C C . LYS A 1 166 ? -10.529 -13.413 23.304 1.00 98.50 166 LYS A C 1
ATOM 1329 O O . LYS A 1 166 ? -11.554 -13.823 23.841 1.00 98.50 166 LYS A O 1
ATOM 1334 N N . GLN A 1 167 ? -9.427 -13.104 23.988 1.00 98.31 167 GLN A N 1
ATOM 1335 C CA . GLN A 1 167 ? -9.328 -13.217 25.447 1.00 98.31 167 GLN A CA 1
ATOM 1336 C C . GLN A 1 167 ? -10.277 -12.245 26.170 1.00 98.31 167 GLN A C 1
ATOM 1338 O O . GLN A 1 167 ? -11.054 -12.674 27.019 1.00 98.31 167 GLN A O 1
ATOM 1343 N N . LEU A 1 168 ? -10.282 -10.964 25.786 1.00 98.38 168 LEU A N 1
ATOM 1344 C CA . LEU A 1 168 ? -11.150 -9.943 26.389 1.00 98.38 168 LEU A CA 1
ATOM 1345 C C . LEU A 1 168 ? -12.642 -10.260 26.204 1.00 98.38 168 LEU A C 1
ATOM 1347 O O . LEU A 1 168 ? -13.436 -10.022 27.110 1.00 98.38 168 LEU A O 1
ATOM 1351 N N . ASN A 1 169 ? -13.032 -10.844 25.067 1.00 98.50 169 ASN A N 1
ATOM 1352 C CA . ASN A 1 169 ? -14.407 -11.298 24.850 1.00 98.50 169 ASN A CA 1
ATOM 1353 C C . ASN A 1 169 ? -14.788 -12.471 25.776 1.00 98.50 169 ASN A C 1
ATOM 1355 O O . ASN A 1 169 ? -15.902 -12.491 26.295 1.00 98.50 169 ASN A O 1
ATOM 1359 N N . LEU A 1 170 ? -13.881 -13.423 26.027 1.00 98.31 170 LEU A N 1
ATOM 1360 C CA . LEU A 1 170 ? -14.125 -14.519 26.979 1.00 98.31 170 LEU A CA 1
ATOM 1361 C C . LEU A 1 170 ? -14.266 -14.002 28.420 1.00 98.31 170 LEU A C 1
ATOM 1363 O O . LEU A 1 170 ? -15.155 -14.443 29.148 1.00 98.31 170 LEU A O 1
ATOM 1367 N N . GLU A 1 171 ? -13.428 -13.043 28.818 1.00 98.19 171 GLU A N 1
ATOM 1368 C CA . GLU A 1 171 ? -13.512 -12.376 30.123 1.00 98.19 171 GLU A CA 1
ATOM 1369 C C . GLU A 1 171 ? -14.813 -11.570 30.265 1.00 98.19 171 GLU A C 1
ATOM 1371 O O . GLU A 1 171 ? -15.469 -11.636 31.304 1.00 98.19 171 GLU A O 1
ATOM 1376 N N . LEU A 1 172 ? -15.245 -10.875 29.207 1.00 98.50 172 LEU A N 1
ATOM 1377 C CA . LEU A 1 172 ? -16.501 -10.123 29.184 1.00 98.50 172 LEU A CA 1
ATOM 1378 C C . LEU A 1 172 ? -17.732 -11.028 29.359 1.00 98.50 172 LEU A C 1
ATOM 1380 O O . LEU A 1 172 ? -18.605 -10.704 30.166 1.00 98.50 172 LEU A O 1
ATOM 1384 N N . GLU A 1 173 ? -17.809 -12.164 28.658 1.00 98.56 173 GLU A N 1
ATOM 1385 C CA . GLU A 1 173 ? -18.915 -13.120 28.842 1.00 98.56 173 GLU A CA 1
ATOM 1386 C C . GLU A 1 173 ? -18.884 -13.783 30.229 1.00 98.56 173 GLU A C 1
ATOM 1388 O O . GLU A 1 173 ? -19.933 -13.947 30.856 1.00 98.56 173 GLU A O 1
ATOM 1393 N N . ALA A 1 174 ? -17.698 -14.091 30.768 1.00 98.00 174 ALA A N 1
ATOM 1394 C CA . ALA A 1 174 ? -17.564 -14.591 32.138 1.00 98.00 174 ALA A CA 1
ATOM 1395 C C . ALA A 1 174 ? -18.037 -13.559 33.183 1.00 98.00 174 ALA A C 1
ATOM 1397 O O . ALA A 1 174 ? -18.710 -13.917 34.154 1.00 98.00 174 ALA A O 1
ATOM 1398 N N . HIS A 1 175 ? -17.744 -12.271 32.971 1.00 98.38 175 HIS A N 1
ATOM 1399 C CA . HIS A 1 175 ? -18.226 -11.193 33.833 1.00 98.38 175 HIS A CA 1
ATOM 1400 C C . HIS A 1 175 ? -19.739 -10.966 33.723 1.00 98.38 175 HIS A C 1
ATOM 1402 O O . HIS A 1 175 ? -20.373 -10.768 34.760 1.00 98.38 175 HIS A O 1
ATOM 1408 N N . LYS A 1 176 ? -20.338 -11.061 32.525 1.00 98.50 176 LYS A N 1
ATOM 1409 C CA . LYS A 1 176 ? -21.805 -11.036 32.352 1.00 98.50 176 LYS A CA 1
ATOM 1410 C C . LYS A 1 176 ? -22.475 -12.159 33.140 1.00 98.50 176 LYS A C 1
ATOM 1412 O O . LYS A 1 176 ? -23.275 -11.874 34.022 1.00 98.50 176 LYS A O 1
ATOM 1417 N N . ALA A 1 177 ? -22.049 -13.407 32.935 1.00 98.25 177 ALA A N 1
ATOM 1418 C CA . ALA A 1 177 ? -22.607 -14.561 33.643 1.00 98.25 177 ALA A CA 1
ATOM 1419 C C . ALA A 1 177 ? -22.477 -14.450 35.179 1.00 98.25 177 ALA A C 1
ATOM 1421 O O . ALA A 1 177 ? -23.341 -14.918 35.922 1.00 98.25 177 ALA A O 1
ATOM 1422 N N . HIS A 1 178 ? -21.417 -13.800 35.675 1.00 98.44 178 HIS A N 1
ATOM 1423 C CA . HIS A 1 178 ? -21.259 -13.502 37.099 1.00 98.44 178 HIS A CA 1
ATOM 1424 C C . HIS A 1 178 ? -22.213 -12.396 37.593 1.00 98.44 178 HIS A C 1
ATOM 1426 O O . HIS A 1 178 ? -22.731 -12.496 38.706 1.00 98.44 178 HIS A O 1
ATOM 1432 N N . ILE A 1 179 ? -22.469 -11.359 36.788 1.00 98.44 179 ILE A N 1
ATOM 1433 C CA . ILE A 1 179 ? -23.466 -10.313 37.082 1.00 98.44 179 ILE A CA 1
ATOM 1434 C C . ILE A 1 179 ? -24.878 -10.911 37.097 1.00 98.44 179 ILE A C 1
ATOM 1436 O O . ILE A 1 179 ? -25.631 -10.642 38.033 1.00 98.44 179 ILE A O 1
ATOM 1440 N N . ASP A 1 180 ? -25.214 -11.765 36.130 1.00 98.31 180 ASP A N 1
ATOM 1441 C CA . ASP A 1 180 ? -26.511 -12.447 36.056 1.00 98.31 180 ASP A CA 1
ATOM 1442 C C . ASP A 1 180 ? -26.733 -13.331 37.296 1.00 98.31 180 ASP A C 1
ATOM 1444 O O . ASP A 1 180 ? -27.753 -13.212 37.972 1.00 98.31 180 ASP A O 1
ATOM 1448 N N . MET A 1 181 ? -25.731 -14.134 37.681 1.00 98.56 181 MET A N 1
ATOM 1449 C CA . MET A 1 181 ? -25.759 -14.960 38.899 1.00 98.56 181 MET A CA 1
ATOM 1450 C C . MET A 1 181 ? -25.943 -14.131 40.180 1.00 98.56 181 MET A C 1
ATOM 1452 O O . MET A 1 181 ? -26.748 -14.497 41.041 1.00 98.56 181 MET A O 1
ATOM 1456 N N . LEU A 1 182 ? -25.233 -13.005 40.317 1.00 98.25 182 LEU A N 1
ATOM 1457 C CA . LEU A 1 182 ? -25.417 -12.103 41.458 1.00 98.25 182 LEU A CA 1
ATOM 1458 C C . LEU A 1 182 ? -26.800 -11.440 41.458 1.00 98.25 182 LEU A C 1
ATOM 1460 O O . LEU A 1 182 ? -27.358 -11.231 42.535 1.00 98.25 182 LEU A O 1
ATOM 1464 N N . SER A 1 183 ? -27.352 -11.143 40.281 1.00 98.44 183 SER A N 1
ATOM 1465 C CA . SER A 1 183 ? -28.684 -10.551 40.127 1.00 98.44 183 SER A CA 1
ATOM 1466 C C . SER A 1 183 ? -29.772 -11.542 40.537 1.00 98.44 183 SER A C 1
ATOM 1468 O O . SER A 1 183 ? -30.579 -11.219 41.404 1.00 98.44 183 SER A O 1
ATOM 1470 N N . SER A 1 184 ? -29.724 -12.787 40.048 1.00 98.12 184 SER A N 1
ATOM 1471 C CA . SER A 1 184 ? -30.648 -13.848 40.476 1.00 98.12 184 SER A CA 1
ATOM 1472 C C . SER A 1 184 ? -30.578 -14.116 41.982 1.00 98.12 184 SER A C 1
ATOM 1474 O O . SER A 1 184 ? -31.610 -14.289 42.625 1.00 98.12 184 SER A O 1
ATOM 1476 N N . ARG A 1 185 ? -29.379 -14.092 42.584 1.00 98.25 185 ARG A N 1
ATOM 1477 C CA . ARG A 1 185 ? -29.230 -14.274 44.040 1.00 98.25 185 ARG A CA 1
ATOM 1478 C C . ARG A 1 185 ? -29.710 -13.059 44.848 1.00 98.25 185 ARG A C 1
ATOM 1480 O O . ARG A 1 185 ? -30.094 -13.203 46.006 1.00 98.25 185 ARG A O 1
ATOM 1487 N N . LEU A 1 186 ? -29.696 -11.858 44.266 1.00 98.12 186 LEU A N 1
ATOM 1488 C CA . LEU A 1 186 ? -30.292 -10.665 44.871 1.00 98.12 186 LEU A CA 1
ATOM 1489 C C . LEU A 1 186 ? -31.825 -10.713 44.802 1.00 98.12 186 LEU A C 1
ATOM 1491 O O . LEU A 1 186 ? -32.483 -10.348 45.775 1.00 98.12 186 LEU A O 1
ATOM 1495 N N . GLU A 1 187 ? -32.391 -11.195 43.694 1.00 97.94 187 GLU A N 1
ATOM 1496 C CA . GLU A 1 187 ? -33.830 -11.452 43.548 1.00 97.94 187 GLU A CA 1
ATOM 1497 C C . GLU A 1 187 ? -34.314 -12.512 44.550 1.00 97.94 187 GLU A C 1
ATOM 1499 O O . GLU A 1 187 ? -35.291 -12.268 45.255 1.00 97.94 187 GLU A O 1
ATOM 1504 N N . GLU A 1 188 ? -33.589 -13.629 44.688 1.00 98.12 188 GLU A N 1
ATOM 1505 C CA . GLU A 1 188 ? -33.837 -14.693 45.676 1.00 98.12 188 GLU A CA 1
ATOM 1506 C C . GLU A 1 188 ? -33.877 -14.140 47.111 1.00 98.12 188 GLU A C 1
ATOM 1508 O O . GLU A 1 188 ? -34.898 -14.248 47.791 1.00 98.12 188 GLU A O 1
ATOM 1513 N N . VAL A 1 189 ? -32.822 -13.440 47.548 1.00 98.38 189 VAL A N 1
ATOM 1514 C CA . VAL A 1 189 ? -32.765 -12.824 48.889 1.00 98.38 189 VAL A CA 1
ATOM 1515 C C . VAL A 1 189 ? -33.859 -11.765 49.082 1.00 98.38 189 VAL A C 1
ATOM 1517 O O . VAL A 1 189 ? -34.409 -11.635 50.176 1.00 98.38 189 VAL A O 1
ATOM 1520 N N . THR A 1 190 ? -34.219 -11.016 48.035 1.00 97.75 190 THR A N 1
ATOM 1521 C CA . THR A 1 190 ? -35.309 -10.027 48.101 1.00 97.75 190 THR A CA 1
ATOM 1522 C C . THR A 1 190 ? -36.669 -10.707 48.265 1.00 97.75 190 THR A C 1
ATOM 1524 O O . THR A 1 190 ? -37.494 -10.242 49.055 1.00 97.75 190 THR A O 1
ATOM 1527 N N . ALA A 1 191 ? -36.898 -11.821 47.567 1.00 97.25 191 ALA A N 1
ATOM 1528 C CA . ALA A 1 191 ? -38.108 -12.624 47.687 1.00 97.25 191 ALA A CA 1
ATOM 1529 C C . ALA A 1 191 ? -38.220 -13.269 49.077 1.00 97.25 191 ALA A C 1
ATOM 1531 O O . ALA A 1 191 ? -39.276 -13.154 49.701 1.00 97.25 191 ALA A O 1
ATOM 1532 N N . ASP A 1 192 ? -37.137 -13.850 49.599 1.00 98.12 192 ASP A N 1
ATOM 1533 C CA . ASP A 1 192 ? -37.085 -14.440 50.944 1.00 98.12 192 ASP A CA 1
ATOM 1534 C C . ASP A 1 192 ? -37.356 -13.404 52.041 1.00 98.12 192 ASP A C 1
ATOM 1536 O O . ASP A 1 192 ? -38.189 -13.633 52.919 1.00 98.12 192 ASP A O 1
ATOM 1540 N N . VAL A 1 193 ? -36.721 -12.229 51.979 1.00 98.06 193 VAL A N 1
ATOM 1541 C CA . VAL A 1 193 ? -36.939 -11.145 52.954 1.00 98.06 193 VAL A CA 1
ATOM 1542 C C . VAL A 1 193 ? -38.365 -10.594 52.865 1.00 98.06 193 VAL A C 1
ATOM 1544 O O . VAL A 1 193 ? -39.012 -10.378 53.894 1.00 98.06 193 VAL A O 1
ATOM 1547 N N . HIS A 1 194 ? -38.904 -10.411 51.656 1.00 97.94 194 HIS A N 1
ATOM 1548 C CA . HIS A 1 194 ? -40.302 -10.011 51.478 1.00 97.94 194 HIS A CA 1
ATOM 1549 C C . HIS A 1 194 ? -41.270 -11.081 52.010 1.00 97.94 194 HIS A C 1
ATOM 1551 O O . HIS A 1 194 ? -42.274 -10.752 52.647 1.00 97.94 194 HIS A O 1
ATOM 1557 N N . GLN A 1 195 ? -40.959 -12.362 51.802 1.00 98.00 195 GLN A N 1
ATOM 1558 C CA . GLN A 1 195 ? -41.745 -13.479 52.308 1.00 98.00 195 GLN A CA 1
ATOM 1559 C C . GLN A 1 195 ? -41.670 -13.592 53.837 1.00 98.00 195 GLN A C 1
ATOM 1561 O O . GLN A 1 195 ? -42.706 -13.840 54.452 1.00 98.00 195 GLN A O 1
ATOM 1566 N N . HIS A 1 196 ? -40.512 -13.357 54.461 1.00 98.19 196 HIS A N 1
ATOM 1567 C CA . HIS A 1 196 ? -40.367 -13.311 55.920 1.00 98.19 196 HIS A CA 1
ATOM 1568 C C . HIS A 1 196 ? -41.274 -12.237 56.523 1.00 98.19 196 HIS A C 1
ATOM 1570 O O . HIS A 1 196 ? -42.167 -12.555 57.308 1.00 98.19 196 HIS A O 1
ATOM 1576 N N . TYR A 1 197 ? -41.128 -10.978 56.090 1.00 98.38 197 TYR A N 1
ATOM 1577 C CA . TYR A 1 197 ? -41.956 -9.882 56.600 1.00 98.38 197 TYR A CA 1
ATOM 1578 C C . TYR A 1 197 ? -43.449 -10.082 56.315 1.00 98.38 197 TYR A C 1
ATOM 1580 O O . TYR A 1 197 ? -44.284 -9.672 57.116 1.00 98.38 197 TYR A O 1
ATOM 1588 N N . LYS A 1 198 ? -43.818 -10.742 55.210 1.00 98.12 198 LYS A N 1
ATOM 1589 C CA . LYS A 1 198 ? -45.215 -11.093 54.918 1.00 98.12 198 LYS A CA 1
ATOM 1590 C C . LYS A 1 198 ? -45.799 -12.093 55.925 1.00 98.12 198 LYS A C 1
ATOM 1592 O O . LYS A 1 198 ? -46.973 -11.949 56.263 1.00 98.12 198 LYS A O 1
ATOM 1597 N N . HIS A 1 199 ? -45.018 -13.073 56.385 1.00 98.00 199 HIS A N 1
ATOM 1598 C CA . HIS A 1 199 ? -45.440 -14.005 57.438 1.00 98.00 199 HIS A CA 1
ATOM 1599 C C . HIS A 1 199 ? -45.472 -13.312 58.803 1.00 98.00 199 HIS A C 1
ATOM 1601 O O . HIS A 1 199 ? -46.504 -13.338 59.456 1.00 98.00 199 HIS A O 1
ATOM 1607 N N . GLU A 1 200 ? -44.427 -12.571 59.170 1.00 98.00 200 GLU A N 1
ATOM 1608 C CA . GLU A 1 200 ? -44.354 -11.826 60.437 1.00 98.00 200 GLU A CA 1
ATOM 1609 C C . GLU A 1 200 ? -45.516 -10.820 60.594 1.00 98.00 200 GLU A C 1
ATOM 1611 O O . GLU A 1 200 ? -46.167 -10.751 61.635 1.00 98.00 200 GLU A O 1
ATOM 1616 N N . VAL A 1 201 ? -45.870 -10.098 59.522 1.00 97.94 201 VAL A N 1
ATOM 1617 C CA . VAL A 1 201 ? -47.043 -9.203 59.474 1.00 97.94 201 VAL A CA 1
ATOM 1618 C C . VAL A 1 201 ? -48.377 -9.965 59.487 1.00 97.94 201 VAL A C 1
ATOM 1620 O O . VAL A 1 201 ? -49.416 -9.360 59.755 1.00 97.94 201 VAL A O 1
ATOM 1623 N N . GLN A 1 202 ? -48.401 -11.263 59.187 1.00 97.69 202 GLN A N 1
ATOM 1624 C CA . GLN A 1 202 ? -49.592 -12.099 59.341 1.00 97.69 202 GLN A CA 1
ATOM 1625 C C . GLN A 1 202 ? -49.704 -12.646 60.769 1.00 97.69 202 GLN A C 1
ATOM 162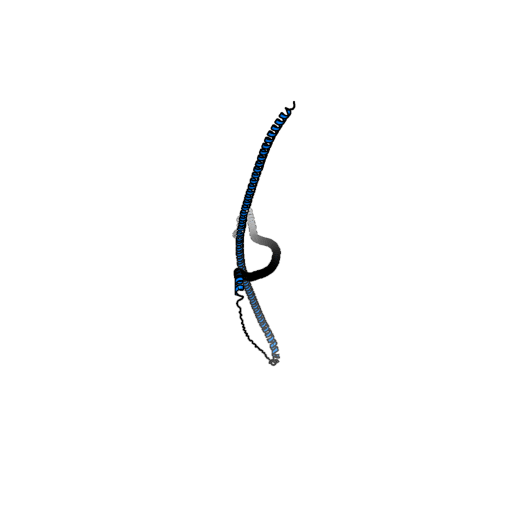7 O O . GLN A 1 202 ? -50.732 -12.419 61.403 1.00 97.69 202 GLN A O 1
ATOM 1632 N N . ASP A 1 203 ? -48.631 -13.221 61.311 1.00 97.88 203 ASP A N 1
ATOM 1633 C CA . ASP A 1 203 ? -48.559 -13.717 62.690 1.00 97.88 203 ASP A CA 1
ATOM 1634 C C . ASP A 1 203 ? -48.937 -12.612 63.696 1.00 97.88 203 ASP A C 1
ATOM 1636 O O . ASP A 1 203 ? -49.753 -12.824 64.594 1.00 97.88 203 ASP A O 1
ATOM 1640 N N . LEU A 1 204 ? -48.435 -11.386 63.493 1.00 98.12 204 LEU A N 1
ATOM 1641 C CA . LEU A 1 204 ? -48.791 -10.222 64.313 1.00 98.12 204 LEU A CA 1
ATOM 1642 C C . LEU A 1 204 ? -50.278 -9.835 64.215 1.00 98.12 204 LEU A C 1
ATOM 1644 O O . LEU A 1 204 ? -50.848 -9.396 65.213 1.00 98.12 204 LEU A O 1
ATOM 1648 N N . LYS A 1 205 ? -50.939 -9.996 63.058 1.00 97.75 205 LYS A N 1
ATOM 1649 C CA . LYS A 1 205 ? -52.396 -9.764 62.957 1.00 97.75 205 LYS A CA 1
ATOM 1650 C C . LYS A 1 205 ? -53.171 -10.831 63.708 1.00 97.75 205 LYS A C 1
ATOM 1652 O O . LYS A 1 205 ? -54.142 -10.494 64.377 1.00 97.75 205 LYS A O 1
ATOM 1657 N N . ASP A 1 206 ? -52.753 -12.085 63.594 1.00 97.44 206 ASP A N 1
ATOM 1658 C CA . ASP A 1 206 ? -53.454 -13.206 64.210 1.00 97.44 206 ASP A CA 1
ATOM 1659 C C . ASP A 1 206 ? -53.323 -13.145 65.746 1.00 97.44 206 ASP A C 1
ATOM 1661 O O . ASP A 1 206 ? -54.314 -13.340 66.452 1.00 97.44 206 ASP A O 1
ATOM 1665 N N . VAL A 1 207 ? -52.171 -12.699 66.269 1.00 98.00 207 VAL A N 1
ATOM 1666 C CA . VAL A 1 207 ? -52.008 -12.306 67.684 1.00 98.00 207 VAL A CA 1
ATOM 1667 C C . VAL A 1 207 ? -52.943 -11.151 68.068 1.00 98.00 207 VAL A C 1
ATOM 1669 O O . VAL A 1 207 ? -53.672 -11.268 69.052 1.00 98.00 207 VAL A O 1
ATOM 1672 N N . ILE A 1 208 ? -52.992 -10.061 67.290 1.00 97.88 208 ILE A N 1
ATOM 1673 C CA . ILE A 1 208 ? -53.873 -8.905 67.565 1.00 97.88 208 ILE A CA 1
ATOM 1674 C C . ILE A 1 208 ? -55.362 -9.302 67.567 1.00 97.88 208 ILE A C 1
ATOM 1676 O O . ILE A 1 208 ? -56.142 -8.762 68.356 1.00 97.88 208 ILE A O 1
ATOM 1680 N N . ILE A 1 209 ? -55.771 -10.245 66.712 1.00 97.31 209 ILE A N 1
ATOM 1681 C CA . ILE A 1 209 ? -57.135 -10.792 66.698 1.00 97.31 209 ILE A CA 1
ATOM 1682 C C . ILE A 1 209 ? -57.419 -11.523 68.015 1.00 97.31 209 ILE A C 1
ATOM 1684 O O . ILE A 1 209 ? -58.419 -11.213 68.664 1.00 97.31 209 ILE A O 1
ATOM 1688 N N . VAL A 1 210 ? -56.528 -12.420 68.454 1.00 97.19 210 VAL A N 1
ATOM 1689 C CA . VAL A 1 210 ? -56.683 -13.165 69.717 1.00 97.19 210 VAL A CA 1
ATOM 1690 C C . VAL A 1 210 ? -56.709 -12.225 70.928 1.00 97.19 210 VAL A C 1
ATOM 1692 O O . VAL A 1 210 ? -57.636 -12.310 71.733 1.00 97.19 210 VAL A O 1
ATOM 1695 N N . GLU A 1 211 ? -55.782 -11.267 71.036 1.00 95.94 211 GLU A N 1
ATOM 1696 C CA . GLU A 1 211 ? -55.786 -10.274 72.125 1.00 95.94 211 GLU A CA 1
ATOM 1697 C C . GLU A 1 211 ? -57.090 -9.457 72.159 1.00 95.94 211 GLU A C 1
ATOM 1699 O O . GLU A 1 211 ? -57.623 -9.143 73.228 1.00 95.94 211 GLU A O 1
ATOM 1704 N N . GLN A 1 212 ? -57.644 -9.117 70.991 1.00 96.69 212 GLN A N 1
ATOM 1705 C CA . GLN A 1 212 ? -58.902 -8.382 70.898 1.00 96.69 212 GLN A CA 1
ATOM 1706 C C . GLN A 1 212 ? -60.125 -9.273 71.205 1.00 96.69 212 GLN A C 1
ATOM 1708 O O . GLN A 1 212 ? -61.113 -8.769 71.750 1.00 96.69 212 GLN A O 1
ATOM 1713 N N . GLU A 1 213 ? -60.077 -10.584 70.957 1.00 96.62 213 GLU A N 1
ATOM 1714 C CA . GLU A 1 213 ? -61.087 -11.534 71.446 1.00 96.62 213 GLU A CA 1
ATOM 1715 C C . GLU A 1 213 ? -61.020 -11.719 72.971 1.00 96.62 213 GLU A C 1
ATOM 1717 O O . GLU A 1 213 ? -62.056 -11.619 73.637 1.00 96.62 213 GLU A O 1
ATOM 1722 N N . GLU A 1 214 ? -59.827 -11.884 73.551 1.00 96.69 214 GLU A N 1
ATOM 1723 C CA . GLU A 1 214 ? -59.639 -11.978 75.007 1.00 96.69 214 GLU A CA 1
ATOM 1724 C C . GLU A 1 214 ? -60.098 -10.703 75.725 1.00 96.69 214 GLU A C 1
ATOM 1726 O O . GLU A 1 214 ? -60.845 -10.764 76.703 1.00 96.69 214 GLU A O 1
ATOM 1731 N N . LYS A 1 215 ? -59.733 -9.529 75.200 1.00 97.25 215 LYS A N 1
ATOM 1732 C CA . LYS A 1 215 ? -60.200 -8.218 75.677 1.00 97.25 215 LYS A CA 1
ATOM 1733 C C . LYS A 1 215 ? -61.725 -8.099 75.635 1.00 97.25 215 LYS A C 1
ATOM 1735 O O . LYS A 1 215 ? -62.321 -7.584 76.584 1.00 97.25 215 LYS A O 1
ATOM 1740 N N . ASN A 1 216 ? -62.367 -8.593 74.575 1.00 97.44 216 ASN A N 1
ATOM 1741 C CA . ASN A 1 216 ? -63.827 -8.627 74.478 1.00 97.44 216 ASN A CA 1
ATOM 1742 C C . ASN A 1 216 ? -64.437 -9.574 75.523 1.00 97.44 216 ASN A C 1
ATOM 1744 O O . ASN A 1 216 ? -65.432 -9.226 76.160 1.00 97.44 216 ASN A O 1
ATOM 1748 N N . ASP A 1 217 ? -63.839 -10.743 75.756 1.00 97.88 217 ASP A N 1
ATOM 1749 C CA . ASP A 1 217 ? -64.320 -11.684 76.769 1.00 97.88 217 ASP A CA 1
ATOM 1750 C C . ASP A 1 217 ? -64.139 -11.165 78.204 1.00 97.88 217 ASP A C 1
ATOM 1752 O O . ASP A 1 217 ? -65.055 -11.256 79.023 1.00 97.88 217 ASP A O 1
ATOM 1756 N N . MET A 1 218 ? -63.003 -10.531 78.499 1.00 97.31 218 MET A N 1
ATOM 1757 C CA . MET A 1 218 ? -62.759 -9.866 79.780 1.00 97.31 218 MET A CA 1
ATOM 1758 C C . MET A 1 218 ? -63.711 -8.683 80.001 1.00 97.31 218 MET A C 1
ATOM 1760 O O . MET A 1 218 ? -64.166 -8.478 81.127 1.00 97.31 218 MET A O 1
ATOM 1764 N N . HIS A 1 219 ? -64.108 -7.965 78.945 1.00 97.50 219 HIS A N 1
ATOM 1765 C CA . HIS A 1 219 ? -65.158 -6.947 79.033 1.00 97.50 219 HIS A CA 1
ATOM 1766 C C . HIS A 1 219 ? -66.537 -7.558 79.356 1.00 97.50 219 HIS A C 1
ATOM 1768 O O . HIS A 1 219 ? -67.232 -7.046 80.235 1.00 97.50 219 HIS A O 1
ATOM 1774 N N . ARG A 1 220 ? -66.907 -8.701 78.748 1.00 97.75 220 ARG A N 1
ATOM 1775 C CA . ARG A 1 220 ? -68.131 -9.452 79.115 1.00 97.75 220 ARG A CA 1
ATOM 1776 C C . ARG A 1 220 ? -68.100 -9.921 80.574 1.00 97.75 220 ARG A C 1
ATOM 1778 O O . ARG A 1 220 ? -69.083 -9.757 81.294 1.00 97.75 220 ARG A O 1
ATOM 1785 N N . LYS A 1 221 ? -66.970 -10.475 81.031 1.00 97.19 221 LYS A N 1
ATOM 1786 C CA . LYS A 1 221 ? -66.758 -10.906 82.426 1.00 97.19 221 LYS A CA 1
ATOM 1787 C C . LYS A 1 221 ? -66.899 -9.740 83.409 1.00 97.19 221 LYS A C 1
ATOM 1789 O O . LYS A 1 221 ? -67.602 -9.883 84.408 1.00 97.19 221 LYS A O 1
ATOM 1794 N N . LEU A 1 222 ? -66.299 -8.587 83.105 1.00 96.75 222 LEU A N 1
ATOM 1795 C CA . LEU A 1 222 ? -66.429 -7.364 83.902 1.00 96.75 222 LEU A CA 1
ATOM 1796 C C . LEU A 1 222 ? -67.891 -6.901 83.980 1.00 96.75 222 LEU A C 1
ATOM 1798 O O . LEU A 1 222 ? -68.407 -6.703 85.076 1.00 96.75 222 LEU A O 1
ATOM 1802 N N . GLN A 1 223 ? -68.581 -6.803 82.841 1.00 96.31 223 GLN A N 1
ATOM 1803 C CA . GLN A 1 223 ? -69.986 -6.388 82.784 1.00 96.31 223 GLN A CA 1
ATOM 1804 C C . GLN A 1 223 ? -70.904 -7.333 83.584 1.00 96.31 223 GLN A C 1
ATOM 1806 O O . GLN A 1 223 ? -71.824 -6.879 84.269 1.00 96.31 223 GLN A O 1
ATOM 1811 N N . ASN A 1 224 ? -70.640 -8.643 83.549 1.00 96.38 224 ASN A N 1
ATOM 1812 C CA . ASN A 1 224 ? -71.349 -9.622 84.374 1.00 96.38 224 ASN A CA 1
ATOM 1813 C C . ASN A 1 224 ? -71.087 -9.398 85.871 1.00 96.38 224 ASN A C 1
ATOM 1815 O O . ASN A 1 224 ? -72.045 -9.301 86.635 1.00 96.38 224 ASN A O 1
ATOM 1819 N N . ALA A 1 225 ? -69.828 -9.222 86.284 1.00 95.38 225 ALA A N 1
ATOM 1820 C CA . ALA A 1 225 ? -69.477 -8.942 87.678 1.00 95.38 225 ALA A CA 1
ATOM 1821 C C . ALA A 1 225 ? -70.070 -7.610 88.188 1.00 95.38 225 ALA A C 1
ATOM 1823 O O . ALA A 1 225 ? -70.525 -7.529 89.328 1.00 95.38 225 ALA A O 1
ATOM 1824 N N . GLU A 1 226 ? -70.142 -6.572 87.350 1.00 94.88 226 GLU A N 1
ATOM 1825 C CA . GLU A 1 226 ? -70.828 -5.313 87.673 1.00 94.88 226 GLU A CA 1
ATOM 1826 C C . GLU A 1 226 ? -72.342 -5.498 87.853 1.00 94.88 226 GLU A C 1
ATOM 1828 O O . GLU A 1 226 ? -72.939 -4.910 88.761 1.00 94.88 226 GLU A O 1
ATOM 1833 N N . ASN A 1 227 ? -72.973 -6.320 87.010 1.00 95.81 227 ASN A N 1
ATOM 1834 C CA . ASN A 1 227 ? -74.388 -6.668 87.133 1.00 95.81 227 ASN A CA 1
ATOM 1835 C C . ASN A 1 227 ? -74.651 -7.502 88.401 1.00 95.81 227 ASN A C 1
ATOM 1837 O O . ASN A 1 227 ? -75.597 -7.207 89.132 1.00 95.81 227 ASN A O 1
ATOM 1841 N N . GLU A 1 228 ? -73.796 -8.476 88.719 1.00 94.75 228 GLU A N 1
ATOM 1842 C CA . GLU A 1 228 ? -73.858 -9.249 89.965 1.00 94.75 228 GLU A CA 1
ATOM 1843 C C . GLU A 1 228 ? -73.653 -8.363 91.199 1.00 94.75 228 GLU A C 1
ATOM 1845 O O . GLU A 1 228 ? -74.432 -8.455 92.146 1.00 94.75 228 GLU A O 1
ATOM 1850 N N . LEU A 1 229 ? -72.692 -7.434 91.178 1.00 94.19 229 LEU A N 1
ATOM 1851 C CA . LEU A 1 229 ? -72.494 -6.449 92.247 1.00 94.19 229 LEU A CA 1
ATOM 1852 C C . LEU A 1 229 ? -73.723 -5.540 92.410 1.00 94.19 229 LEU A C 1
ATOM 1854 O O . LEU A 1 229 ? -74.096 -5.197 93.533 1.00 94.19 229 LEU A O 1
ATOM 1858 N N . ARG A 1 230 ? -74.379 -5.154 91.306 1.00 94.31 230 ARG A N 1
ATOM 1859 C CA . ARG A 1 230 ? -75.631 -4.379 91.329 1.00 94.31 230 ARG A CA 1
ATOM 1860 C C . ARG A 1 230 ? -76.760 -5.185 91.978 1.00 94.31 230 ARG A C 1
ATOM 1862 O O . ARG A 1 230 ? -77.445 -4.642 92.839 1.00 94.31 230 ARG A O 1
ATOM 1869 N N . ILE A 1 231 ? -76.882 -6.472 91.642 1.00 93.50 231 ILE A N 1
ATOM 1870 C CA . ILE A 1 231 ? -77.837 -7.413 92.251 1.00 93.50 231 ILE A CA 1
ATOM 1871 C C . ILE A 1 231 ? -77.522 -7.648 93.736 1.00 93.50 231 ILE A C 1
ATOM 1873 O O . ILE A 1 231 ? -78.440 -7.698 94.550 1.00 93.50 231 ILE A O 1
ATOM 1877 N N . LEU A 1 232 ? -76.250 -7.765 94.124 1.00 93.50 232 LEU A N 1
ATOM 1878 C CA . LEU A 1 232 ? -75.841 -7.915 95.523 1.00 93.50 232 LEU A CA 1
ATOM 1879 C C . LEU A 1 232 ? -76.120 -6.645 96.333 1.00 93.50 232 LEU A C 1
ATOM 1881 O O . LEU A 1 232 ? -76.621 -6.750 97.447 1.00 93.50 232 LEU A O 1
ATOM 1885 N N . LYS A 1 233 ? -75.892 -5.450 95.774 1.00 92.12 233 LYS A N 1
ATOM 1886 C CA . LYS A 1 233 ? -76.259 -4.176 96.419 1.00 92.12 233 LYS A CA 1
ATOM 1887 C C . LYS A 1 233 ? -77.771 -4.018 96.577 1.00 92.12 233 LYS A C 1
ATOM 1889 O O . LYS A 1 233 ? -78.215 -3.603 97.645 1.00 92.12 233 LYS A O 1
ATOM 1894 N N . THR A 1 234 ? -78.576 -4.377 95.573 1.00 90.88 234 THR A N 1
ATOM 1895 C CA . THR A 1 234 ? -80.042 -4.349 95.717 1.00 90.88 234 THR A CA 1
ATOM 1896 C C . THR A 1 234 ? -80.528 -5.407 96.702 1.00 90.88 234 THR A C 1
ATOM 1898 O O . THR A 1 234 ? -81.323 -5.065 97.569 1.00 90.88 234 THR A O 1
ATOM 1901 N N . LYS A 1 235 ? -79.973 -6.628 96.680 1.00 91.69 235 LYS A N 1
ATOM 1902 C CA . LYS A 1 235 ? -80.250 -7.671 97.685 1.00 91.69 235 LYS A CA 1
ATOM 1903 C C . LYS A 1 235 ? -79.796 -7.285 99.092 1.00 91.69 235 LYS A C 1
ATOM 1905 O O . LYS A 1 235 ? -80.437 -7.685 100.051 1.00 91.69 235 LYS A O 1
ATOM 1910 N N . GLN A 1 236 ? -78.733 -6.495 99.243 1.00 88.88 236 GLN A N 1
ATOM 1911 C CA . GLN A 1 236 ? -78.306 -5.959 100.537 1.00 88.88 236 GLN A CA 1
ATOM 1912 C C . GLN A 1 236 ? -79.255 -4.853 101.018 1.00 88.88 236 GLN A C 1
ATOM 1914 O O . GLN A 1 236 ? -79.589 -4.815 102.197 1.00 88.88 236 GLN A O 1
ATOM 1919 N N . ALA A 1 237 ? -79.738 -3.985 100.125 1.00 84.12 237 ALA A N 1
ATOM 1920 C CA . ALA A 1 237 ? -80.770 -2.994 100.441 1.00 84.12 237 ALA A CA 1
ATOM 1921 C C . ALA A 1 237 ? -82.150 -3.639 100.693 1.00 84.12 237 ALA A C 1
ATOM 1923 O O . ALA A 1 237 ? -82.961 -3.104 101.447 1.00 84.12 237 ALA A O 1
ATOM 1924 N N . GLU A 1 238 ? -82.428 -4.795 100.090 1.00 83.12 238 GLU A N 1
ATOM 1925 C CA . GLU A 1 238 ? -83.547 -5.676 100.436 1.00 83.12 238 GLU A CA 1
ATOM 1926 C C . GLU A 1 238 ? -83.314 -6.298 101.803 1.00 83.12 238 GLU A C 1
ATOM 1928 O O . GLU A 1 238 ? -84.104 -6.022 102.681 1.00 83.12 238 GLU A O 1
ATOM 1933 N N . GLN A 1 239 ? -82.188 -6.960 102.072 1.00 83.25 239 GLN A N 1
ATOM 1934 C CA . GLN A 1 239 ? -81.855 -7.474 103.406 1.00 83.25 239 GLN A CA 1
ATOM 1935 C C . GLN A 1 239 ? -81.790 -6.395 104.493 1.00 83.25 239 GLN A C 1
ATOM 1937 O O . GLN A 1 239 ? -82.036 -6.708 105.649 1.00 83.25 239 GLN A O 1
ATOM 1942 N N . GLN A 1 240 ? -81.495 -5.131 104.181 1.00 80.00 240 GLN A N 1
ATOM 1943 C CA . GLN A 1 240 ? -81.618 -4.027 105.138 1.00 80.00 240 GLN A CA 1
ATOM 1944 C C . GLN A 1 240 ? -83.079 -3.630 105.352 1.00 80.00 240 GLN A C 1
ATOM 1946 O O . GLN A 1 240 ? -83.496 -3.515 106.500 1.00 80.00 240 GLN A O 1
ATOM 1951 N N . ARG A 1 241 ? -83.882 -3.487 104.289 1.00 79.44 241 ARG A N 1
ATOM 1952 C CA . ARG A 1 241 ? -85.336 -3.273 104.411 1.00 79.44 241 ARG A CA 1
ATOM 1953 C C . ARG A 1 241 ? -86.026 -4.436 105.118 1.00 79.44 241 ARG A C 1
ATOM 1955 O O . ARG A 1 241 ? -86.890 -4.185 105.942 1.00 79.44 241 ARG A O 1
ATOM 1962 N N . ASP A 1 242 ? -85.589 -5.663 104.873 1.00 81.31 242 ASP A N 1
ATOM 1963 C CA . ASP A 1 242 ? -86.068 -6.906 105.463 1.00 81.31 242 ASP A CA 1
ATOM 1964 C C . ASP A 1 242 ? -85.469 -7.158 106.842 1.00 81.31 242 ASP A C 1
ATOM 1966 O O . ASP A 1 242 ? -86.105 -7.831 107.626 1.00 81.31 242 ASP A O 1
ATOM 1970 N N . SER A 1 243 ? -84.313 -6.599 107.202 1.00 79.44 243 SER A N 1
ATOM 1971 C CA . SER A 1 243 ? -83.790 -6.623 108.579 1.00 79.44 243 SER A CA 1
ATOM 1972 C C . SER A 1 243 ? -84.457 -5.550 109.437 1.00 79.44 243 SER A C 1
ATOM 1974 O O . SER A 1 243 ? -84.791 -5.807 110.586 1.00 79.44 243 SER A O 1
ATOM 1976 N N . ILE A 1 244 ? -84.774 -4.382 108.869 1.00 75.00 244 ILE A N 1
ATOM 1977 C CA . ILE A 1 244 ? -85.641 -3.377 109.500 1.00 75.00 244 ILE A CA 1
ATOM 1978 C C . ILE A 1 244 ? -87.065 -3.932 109.612 1.00 75.00 244 ILE A C 1
ATOM 1980 O O . ILE A 1 244 ? -87.662 -3.859 110.683 1.00 75.00 244 ILE A O 1
ATOM 1984 N N . SER A 1 245 ? -87.594 -4.543 108.549 1.00 78.38 245 SER A N 1
ATOM 1985 C CA . SER A 1 245 ? -88.898 -5.211 108.537 1.00 78.38 245 SER A CA 1
ATOM 1986 C C . SER A 1 245 ? -88.899 -6.420 109.462 1.00 78.38 245 SER A C 1
ATOM 1988 O O . SER A 1 245 ? -89.870 -6.599 110.174 1.00 78.38 245 SER A O 1
ATOM 1990 N N . VAL A 1 246 ? -87.812 -7.190 109.577 1.00 76.25 246 VAL A N 1
ATOM 1991 C CA . VAL A 1 246 ? -87.666 -8.261 110.572 1.00 76.25 246 VAL A CA 1
ATOM 1992 C C . VAL A 1 246 ? -87.501 -7.687 111.966 1.00 76.25 246 VAL A C 1
ATOM 1994 O O . VAL A 1 246 ? -88.096 -8.245 112.858 1.00 76.25 246 VAL A O 1
ATOM 1997 N N . GLN A 1 247 ? -86.862 -6.545 112.213 1.00 72.06 247 GLN A N 1
ATOM 1998 C CA . GLN A 1 247 ? -86.932 -5.883 113.526 1.00 72.06 247 GLN A CA 1
ATOM 1999 C C . GLN A 1 247 ? -88.360 -5.409 113.843 1.00 72.06 247 GLN A C 1
ATOM 2001 O O . GLN A 1 247 ? -88.818 -5.550 114.977 1.00 72.06 247 GLN A O 1
ATOM 2006 N N . HIS A 1 248 ? -89.110 -4.923 112.849 1.00 75.69 248 HIS A N 1
ATOM 2007 C CA . HIS A 1 248 ? -90.528 -4.580 112.991 1.00 75.69 248 HIS A CA 1
ATOM 2008 C C . HIS A 1 248 ? -91.406 -5.827 113.162 1.00 75.69 248 HIS A C 1
ATOM 2010 O O . HIS A 1 248 ? -92.348 -5.781 113.945 1.00 75.69 248 HIS A O 1
ATOM 2016 N N . VAL A 1 249 ? -91.082 -6.941 112.500 1.00 77.88 249 VAL A N 1
ATOM 2017 C CA . VAL A 1 249 ? -91.756 -8.245 112.568 1.00 77.88 249 VAL A CA 1
ATOM 2018 C C . VAL A 1 249 ? -91.356 -9.004 113.825 1.00 77.88 249 VAL A C 1
ATOM 2020 O O . VAL A 1 249 ? -92.190 -9.718 114.341 1.00 77.88 249 VAL A O 1
ATOM 2023 N N . GLU A 1 250 ? -90.165 -8.797 114.384 1.00 68.62 250 GLU A N 1
ATOM 2024 C CA . GLU A 1 250 ? -89.664 -9.327 115.658 1.00 68.62 250 GLU A CA 1
ATOM 2025 C C . GLU A 1 250 ? -90.248 -8.508 116.817 1.00 68.62 250 GLU A C 1
ATOM 2027 O O . GLU A 1 250 ? -90.675 -9.074 117.812 1.00 68.62 250 GLU A O 1
ATOM 2032 N N . THR A 1 251 ? -90.447 -7.197 116.643 1.00 65.75 251 THR A N 1
ATOM 2033 C CA . THR A 1 251 ? -91.300 -6.370 117.522 1.00 65.75 251 THR A CA 1
ATOM 2034 C C . THR A 1 251 ? -92.771 -6.803 117.415 1.00 65.75 251 THR A C 1
ATOM 2036 O O . THR A 1 251 ? -93.462 -6.998 118.419 1.00 65.75 251 THR A O 1
ATOM 2039 N N . LEU A 1 252 ? -93.265 -7.050 116.198 1.00 69.12 252 LEU A N 1
ATOM 2040 C CA . LEU A 1 252 ? -94.583 -7.636 115.952 1.00 69.12 252 LEU A CA 1
ATOM 2041 C C . LEU A 1 252 ? -94.653 -9.122 116.319 1.00 69.12 252 LEU A C 1
ATOM 2043 O O . LEU A 1 252 ? -95.762 -9.610 116.389 1.00 69.12 252 LEU A O 1
ATOM 2047 N N . LYS A 1 253 ? -93.550 -9.820 116.623 1.00 67.81 253 LYS A N 1
ATOM 2048 C CA . LYS A 1 253 ? -93.447 -11.234 117.051 1.00 67.81 253 LYS A CA 1
ATOM 2049 C C . LYS A 1 253 ? -93.046 -11.353 118.518 1.00 67.81 253 LYS A C 1
ATOM 2051 O O . LYS A 1 253 ? -93.298 -12.380 119.116 1.00 67.81 253 LYS A O 1
ATOM 2056 N N . GLN A 1 254 ? -92.672 -10.268 119.178 1.00 63.22 254 GLN A N 1
ATOM 2057 C CA . GLN A 1 254 ? -92.975 -10.069 120.590 1.00 63.22 254 GLN A CA 1
ATOM 2058 C C . GLN A 1 254 ? -94.495 -9.864 120.748 1.00 63.22 254 GLN A C 1
ATOM 2060 O O . GLN A 1 254 ? -95.111 -10.495 121.606 1.00 63.22 254 GLN A O 1
ATOM 2065 N N . LYS A 1 255 ? -95.148 -9.112 119.839 1.00 56.72 255 LYS A N 1
ATOM 2066 C CA . LYS A 1 255 ? -96.627 -9.072 119.748 1.00 56.72 255 LYS A CA 1
ATOM 2067 C C . LYS A 1 255 ? -97.267 -10.365 119.209 1.00 56.72 255 LYS A C 1
ATOM 2069 O O . LYS A 1 255 ? -98.402 -10.624 119.572 1.00 56.72 255 LYS A O 1
ATOM 2074 N N . VAL A 1 256 ? -96.589 -11.170 118.384 1.00 58.38 256 VAL A N 1
ATOM 2075 C CA . VAL A 1 256 ? -97.159 -12.358 117.705 1.00 58.38 256 VAL A CA 1
ATOM 2076 C C . VAL A 1 256 ? -96.639 -13.683 118.258 1.00 58.38 256 VAL A C 1
ATOM 2078 O O . VAL A 1 256 ? -97.331 -14.662 118.105 1.00 58.38 256 VAL A O 1
ATOM 2081 N N . MET A 1 257 ? -95.577 -13.779 119.056 1.00 53.75 257 MET A N 1
ATOM 2082 C CA . MET A 1 257 ? -95.420 -14.916 119.991 1.00 53.75 257 MET A CA 1
ATOM 2083 C C . MET A 1 257 ? -96.471 -14.837 121.107 1.00 53.75 257 MET A C 1
ATOM 2085 O O . MET A 1 257 ? -96.856 -15.860 121.663 1.00 53.75 257 MET A O 1
ATOM 2089 N N . LYS A 1 258 ? -97.032 -13.641 121.338 1.00 51.44 258 LYS A N 1
ATOM 2090 C CA . LYS A 1 258 ? -98.293 -13.435 122.061 1.00 51.44 258 LYS A CA 1
ATOM 2091 C C . LYS A 1 258 ? -99.541 -13.962 121.316 1.00 51.44 258 LYS A C 1
ATOM 2093 O O . LYS A 1 258 ? -100.574 -14.034 121.958 1.00 51.44 258 LYS A O 1
ATOM 2098 N N . LEU A 1 259 ? -99.444 -14.288 120.012 1.00 52.38 259 LEU A N 1
ATOM 2099 C CA . LEU A 1 259 ? -100.550 -14.666 119.092 1.00 52.38 259 LEU A CA 1
ATOM 2100 C C . LEU A 1 259 ? -100.247 -15.894 118.176 1.00 52.38 259 LEU A C 1
ATOM 2102 O O . LEU A 1 259 ? -100.948 -16.190 117.214 1.00 52.38 259 LEU A O 1
ATOM 2106 N N . ARG A 1 260 ? -99.117 -16.573 118.401 1.00 47.28 260 ARG A N 1
ATOM 2107 C CA . ARG A 1 260 ? -98.630 -17.803 117.735 1.00 47.28 260 ARG A CA 1
ATOM 2108 C C . ARG A 1 260 ? -98.070 -18.795 118.751 1.00 47.28 260 ARG A C 1
ATOM 2110 O O . ARG A 1 260 ? -97.506 -19.818 118.391 1.00 47.28 260 ARG A O 1
ATOM 2117 N N . LYS A 1 261 ? -98.411 -18.574 120.019 1.00 50.03 261 LYS A N 1
ATOM 2118 C CA . LYS A 1 261 ? -98.729 -19.650 120.958 1.00 50.03 261 LYS A CA 1
ATOM 2119 C C . LYS A 1 261 ? -100.077 -20.331 120.584 1.00 50.03 261 LYS A C 1
ATOM 2121 O O . LYS A 1 261 ? -100.724 -20.891 121.457 1.00 50.03 261 LYS A O 1
ATOM 2126 N N . GLU A 1 262 ? -100.518 -20.206 119.317 1.00 39.44 262 GLU A N 1
ATOM 2127 C CA . GLU A 1 262 ? -101.912 -20.340 118.860 1.00 39.44 262 GLU A CA 1
ATOM 2128 C C . GLU A 1 262 ? -102.138 -21.034 117.448 1.00 39.44 262 GLU A C 1
ATOM 2130 O O . GLU A 1 262 ? -103.311 -21.107 117.112 1.00 39.44 262 GLU A O 1
ATOM 2135 N N . ASN A 1 263 ? -101.157 -21.514 116.598 1.00 43.25 263 ASN A N 1
ATOM 2136 C CA . ASN A 1 263 ? -101.384 -22.175 115.220 1.00 43.25 263 ASN A CA 1
ATOM 2137 C C . ASN A 1 263 ? -100.146 -22.845 114.401 1.00 43.25 263 ASN A C 1
ATOM 2139 O O . ASN A 1 263 ? -99.020 -22.501 114.757 1.00 43.25 263 ASN A O 1
ATOM 2143 N N . GLU A 1 264 ? -100.287 -23.730 113.314 1.00 35.56 264 GLU A N 1
ATOM 2144 C CA . GLU A 1 264 ? -99.290 -24.804 112.723 1.00 35.56 264 GLU A CA 1
ATOM 2145 C C . GLU A 1 264 ? -99.255 -25.285 111.073 1.00 35.56 264 GLU A C 1
ATOM 2147 O O . GLU A 1 264 ? -100.378 -25.409 110.593 1.00 35.56 264 GLU A O 1
ATOM 2152 N N . THR A 1 265 ? -98.128 -25.628 110.196 1.00 37.66 265 THR A N 1
ATOM 2153 C CA . THR A 1 265 ? -97.806 -26.530 108.817 1.00 37.66 265 THR A CA 1
ATOM 2154 C C . THR A 1 265 ? -97.293 -26.198 107.194 1.00 37.66 265 THR A C 1
ATOM 2156 O O . THR A 1 265 ? -97.584 -25.070 106.813 1.00 37.66 265 THR A O 1
ATOM 2159 N N . ALA A 1 266 ? -96.565 -27.041 106.220 1.00 40.97 266 ALA A N 1
ATOM 2160 C CA . ALA A 1 266 ? -96.200 -26.970 104.593 1.00 40.97 266 ALA A CA 1
ATOM 2161 C C . ALA A 1 266 ? -95.193 -27.985 103.590 1.00 40.97 266 ALA A C 1
ATOM 2163 O O . ALA A 1 266 ? -94.455 -28.719 104.238 1.00 40.97 266 ALA A O 1
ATOM 2164 N N . THR A 1 267 ? -95.035 -28.062 102.124 1.00 43.62 267 THR A N 1
ATOM 2165 C CA . THR A 1 267 ? -94.149 -29.000 101.052 1.00 43.62 267 THR A CA 1
ATOM 2166 C C . THR A 1 267 ? -93.828 -28.825 99.351 1.00 43.62 267 THR A C 1
ATOM 2168 O O . THR A 1 267 ? -94.599 -28.042 98.807 1.00 43.62 267 THR A O 1
ATOM 2171 N N . THR A 1 268 ? -92.879 -29.511 98.453 1.00 50.81 268 THR A N 1
ATOM 2172 C CA . THR A 1 268 ? -92.473 -29.483 96.822 1.00 50.81 268 THR A CA 1
ATOM 2173 C C . THR A 1 268 ? -91.538 -30.649 95.954 1.00 50.81 268 THR A C 1
ATOM 2175 O O . THR A 1 268 ? -91.272 -31.581 96.704 1.00 50.81 268 THR A O 1
ATOM 2178 N N . ALA A 1 269 ? -90.910 -30.913 94.635 1.00 46.75 269 ALA A N 1
ATOM 2179 C CA . ALA A 1 269 ? -90.718 -30.691 93.003 1.00 46.75 269 ALA A CA 1
ATOM 2180 C C . ALA A 1 269 ? -89.648 -31.579 91.925 1.00 46.75 269 ALA A C 1
ATOM 2182 O O . ALA A 1 269 ? -88.876 -32.314 92.530 1.00 46.75 269 ALA A O 1
ATOM 2183 N N . ALA A 1 270 ? -89.490 -31.599 90.456 1.00 39.16 270 ALA A N 1
ATOM 2184 C CA . ALA A 1 270 ? -88.502 -32.381 89.350 1.00 39.16 270 ALA A CA 1
ATOM 2185 C C . ALA A 1 270 ? -88.411 -32.127 87.630 1.00 39.16 270 ALA A C 1
ATOM 2187 O O . ALA A 1 270 ? -89.222 -31.262 87.320 1.00 39.16 270 ALA A O 1
ATOM 2188 N N . ALA A 1 271 ? -87.752 -32.616 86.390 1.00 39.31 271 ALA A N 1
ATOM 2189 C CA . ALA A 1 271 ? -86.571 -33.413 85.538 1.00 39.31 271 ALA A CA 1
ATOM 2190 C C . ALA A 1 271 ? -86.393 -33.509 83.786 1.00 39.31 271 ALA A C 1
ATOM 2192 O O . ALA A 1 271 ? -87.392 -33.108 83.200 1.00 39.31 271 ALA A O 1
ATOM 2193 N N . ALA A 1 272 ? -85.313 -33.989 82.891 1.00 37.75 272 ALA A N 1
ATOM 2194 C CA . ALA A 1 272 ? -85.116 -34.136 81.231 1.00 37.75 272 ALA A CA 1
ATOM 2195 C C . ALA A 1 272 ? -83.839 -34.827 80.234 1.00 37.75 272 ALA A C 1
ATOM 2197 O O . ALA A 1 272 ? -82.859 -35.186 80.879 1.00 37.75 272 ALA A O 1
ATOM 2198 N N . GLY A 1 273 ? -83.711 -35.014 78.769 1.00 36.22 273 GLY A N 1
ATOM 2199 C CA . GLY A 1 273 ? -82.499 -35.514 77.720 1.00 36.22 273 GLY A CA 1
ATOM 2200 C C . GLY A 1 273 ? -82.436 -35.886 76.004 1.00 36.22 273 GLY A C 1
ATOM 2201 O O . GLY A 1 273 ? -83.537 -35.893 75.468 1.00 36.22 273 GLY A O 1
ATOM 2202 N N . GLY A 1 274 ? -81.311 -36.203 75.090 1.00 33.66 274 GLY A N 1
ATOM 2203 C CA . GLY A 1 274 ? -81.155 -36.726 73.498 1.00 33.66 274 GLY A CA 1
ATOM 2204 C C . GLY A 1 274 ? -79.824 -36.782 72.351 1.00 33.66 274 GLY A C 1
ATOM 2205 O O . GLY A 1 274 ? -78.865 -36.097 72.709 1.00 33.66 274 GLY A O 1
ATOM 2206 N N . ARG A 1 275 ? -79.628 -37.467 71.042 1.00 37.31 275 ARG A N 1
ATOM 2207 C CA . ARG A 1 275 ? -78.390 -37.592 69.892 1.00 37.31 275 ARG A CA 1
ATOM 2208 C C . ARG A 1 275 ? -78.342 -38.256 68.261 1.00 37.31 275 ARG A C 1
ATOM 2210 O O . ARG A 1 275 ? -79.400 -38.792 67.967 1.00 37.31 275 ARG A O 1
ATOM 2217 N N . LEU A 1 276 ? -77.279 -38.306 67.219 1.00 36.59 276 LEU A N 1
ATOM 2218 C CA . LEU A 1 276 ? -77.123 -38.810 65.611 1.00 36.59 276 LEU A CA 1
ATOM 2219 C C . LEU A 1 276 ? -75.716 -39.202 64.614 1.00 36.59 276 LEU A C 1
ATOM 2221 O O . LEU A 1 276 ? -74.664 -39.118 65.236 1.00 36.59 276 LEU A O 1
ATOM 2225 N N . LEU A 1 277 ? -75.573 -39.606 63.186 1.00 34.44 277 LEU A N 1
ATOM 2226 C CA . LEU A 1 277 ? -74.326 -40.127 62.170 1.00 34.44 277 LEU A CA 1
ATOM 2227 C C . LEU A 1 277 ? -74.180 -40.303 60.413 1.00 34.44 277 LEU A C 1
ATOM 2229 O O . LEU A 1 277 ? -75.250 -40.107 59.847 1.00 34.44 277 LEU A O 1
ATOM 2233 N N . ARG A 1 278 ? -73.042 -40.658 59.505 1.00 37.88 278 ARG A N 1
ATOM 2234 C CA . ARG A 1 278 ? -72.772 -40.876 57.835 1.00 37.88 278 ARG A CA 1
ATOM 2235 C C . ARG A 1 278 ? -71.416 -41.535 56.913 1.00 37.88 278 ARG A C 1
ATOM 2237 O O . ARG A 1 278 ? -70.432 -41.733 57.614 1.00 37.88 278 ARG A O 1
ATOM 2244 N N . ASN A 1 279 ? -71.230 -41.842 55.467 1.00 34.00 279 ASN A N 1
ATOM 2245 C CA . ASN A 1 279 ? -69.960 -42.363 54.478 1.00 34.00 279 ASN A CA 1
ATOM 2246 C C . ASN A 1 279 ? -69.791 -42.577 52.722 1.00 34.00 279 ASN A C 1
ATOM 2248 O O . ASN A 1 279 ? -70.853 -42.359 52.149 1.00 34.00 279 ASN A O 1
ATOM 2252 N N . PHE A 1 280 ? -68.651 -42.963 51.836 1.00 33.12 280 PHE A N 1
ATOM 2253 C CA . PHE A 1 280 ? -68.394 -43.245 50.182 1.00 33.12 280 PHE A CA 1
ATOM 2254 C C . PHE A 1 280 ? -66.975 -43.740 49.233 1.00 33.12 280 PHE A C 1
ATOM 2256 O O . PHE A 1 280 ? -65.945 -43.715 49.895 1.00 33.12 280 PHE A O 1
ATOM 2263 N N . HIS A 1 281 ? -66.778 -44.144 47.806 1.00 35.56 281 HIS A N 1
ATOM 2264 C CA . HIS A 1 281 ? -65.472 -44.557 46.809 1.00 35.56 281 HIS A CA 1
ATOM 2265 C C . HIS A 1 281 ? -65.311 -44.896 45.072 1.00 35.56 281 HIS A C 1
ATOM 2267 O O . HIS A 1 281 ? -66.393 -44.939 44.496 1.00 35.56 281 HIS A O 1
ATOM 2273 N N . CYS A 1 282 ? -64.134 -45.159 44.189 1.00 39.56 282 CYS A N 1
ATOM 2274 C CA . CYS A 1 282 ? -63.828 -45.573 42.572 1.00 39.56 282 CYS A CA 1
ATOM 2275 C C . CYS A 1 282 ? -62.311 -46.063 41.818 1.00 39.56 282 CYS A C 1
ATOM 2277 O O . CYS A 1 282 ? -61.497 -46.226 42.721 1.00 39.56 282 CYS A O 1
ATOM 2279 N N . PHE A 1 283 ? -61.610 -46.353 40.521 1.00 34.28 283 PHE A N 1
ATOM 2280 C CA . PHE A 1 283 ? -61.465 -46.629 38.861 1.00 34.28 283 PHE A CA 1
ATOM 2281 C C . PHE A 1 283 ? -59.963 -47.084 38.043 1.00 34.28 283 PHE A C 1
ATOM 2283 O O . PHE A 1 283 ? -59.088 -47.132 38.899 1.00 34.28 283 PHE A O 1
ATOM 2290 N N . SER A 1 284 ? -59.293 -47.395 36.735 1.00 40.53 284 SER A N 1
ATOM 2291 C CA . SER A 1 284 ? -59.201 -47.845 35.110 1.00 40.53 284 SER A CA 1
ATOM 2292 C C . SER A 1 284 ? -57.773 -48.049 34.077 1.00 40.53 284 SER A C 1
ATOM 2294 O O . SER A 1 284 ? -56.810 -47.456 34.548 1.00 40.53 284 SER A O 1
ATOM 2296 N N . GLN A 1 285 ? -57.502 -48.704 32.761 1.00 36.28 285 GLN A N 1
ATOM 2297 C CA . GLN A 1 285 ? -56.160 -48.856 31.730 1.00 36.28 285 GLN A CA 1
ATOM 2298 C C . GLN A 1 285 ? -55.897 -49.621 30.146 1.00 36.28 285 GLN A C 1
ATOM 2300 O O . GLN A 1 285 ? -56.738 -50.479 29.901 1.00 36.28 285 GLN A O 1
ATOM 2305 N N . GLY A 1 286 ? -54.819 -49.498 29.122 1.00 39.94 286 GLY A N 1
ATOM 2306 C CA . GLY A 1 286 ? -54.183 -50.421 27.850 1.00 39.94 286 GLY A CA 1
ATOM 2307 C C . GLY A 1 286 ? -53.433 -50.104 26.278 1.00 39.94 286 GLY A C 1
ATOM 2308 O O . GLY A 1 286 ? -53.833 -49.057 25.786 1.00 39.94 286 GLY A O 1
ATOM 2309 N N . TYR A 1 287 ? -52.472 -50.862 25.418 1.00 40.84 287 TYR A N 1
ATOM 2310 C CA . TYR A 1 287 ? -51.870 -50.752 23.832 1.00 40.84 287 TYR A CA 1
ATOM 2311 C C . TYR A 1 287 ? -50.598 -51.621 22.953 1.00 40.84 287 TYR A C 1
ATOM 2313 O O . TYR A 1 287 ? -49.785 -52.126 23.725 1.00 40.84 287 TYR A O 1
ATOM 2321 N N . LYS A 1 288 ? -50.284 -51.798 21.497 1.00 43.16 288 LYS A N 1
ATOM 2322 C CA . LYS A 1 288 ? -48.944 -52.249 20.554 1.00 43.16 288 LYS A CA 1
ATOM 2323 C C . LYS A 1 288 ? -48.666 -52.691 18.863 1.00 43.16 288 LYS A C 1
ATOM 2325 O O . LYS A 1 288 ? -49.657 -53.127 18.298 1.00 43.16 288 LYS A O 1
ATOM 2330 N N . ASP A 1 289 ? -47.394 -52.689 18.111 1.00 43.19 289 ASP A N 1
ATOM 2331 C CA . ASP A 1 289 ? -46.391 -53.325 16.887 1.00 43.19 289 ASP A CA 1
ATOM 2332 C C . ASP A 1 289 ? -46.293 -53.711 15.172 1.00 43.19 289 ASP A C 1
ATOM 2334 O O . ASP A 1 289 ? -47.367 -54.022 14.672 1.00 43.19 289 ASP A O 1
ATOM 2338 N N . ALA A 1 290 ? -45.111 -53.806 14.262 1.00 45.47 290 ALA A N 1
ATOM 2339 C CA . ALA A 1 290 ? -44.744 -54.456 12.747 1.00 45.47 290 ALA A CA 1
ATOM 2340 C C . ALA A 1 290 ? -43.335 -54.327 11.688 1.00 45.47 290 ALA A C 1
ATOM 2342 O O . ALA A 1 290 ? -42.653 -53.339 11.943 1.00 45.47 290 ALA A O 1
ATOM 2343 N N . LEU A 1 291 ? -42.852 -55.133 10.529 1.00 46.09 291 LEU A N 1
ATOM 2344 C CA . LEU A 1 291 ? -41.713 -54.950 9.292 1.00 46.09 291 LEU A CA 1
ATOM 2345 C C . LEU A 1 291 ? -41.053 -56.052 8.084 1.00 46.09 291 LEU A C 1
ATOM 2347 O O . LEU A 1 291 ? -41.195 -57.219 8.426 1.00 46.09 291 LEU A O 1
ATOM 2351 N N . MET A 1 292 ? -40.316 -55.835 6.806 1.00 44.78 292 MET A N 1
ATOM 2352 C CA . MET A 1 292 ? -39.216 -56.680 5.835 1.00 44.78 292 MET A CA 1
ATOM 2353 C C . MET A 1 292 ? -38.751 -56.642 4.136 1.00 44.78 292 MET A C 1
ATOM 2355 O O . MET A 1 292 ? -39.620 -56.230 3.379 1.00 44.78 292 MET A O 1
ATOM 2359 N N . GLU A 1 293 ? -37.493 -57.113 3.527 1.00 45.53 293 GLU A N 1
ATOM 2360 C CA . GLU A 1 293 ? -36.681 -57.749 2.176 1.00 45.53 293 GLU A CA 1
ATOM 2361 C C . GLU A 1 293 ? -36.224 -57.431 0.516 1.00 45.53 293 GLU A C 1
ATOM 2363 O O . GLU A 1 293 ? -36.899 -56.578 -0.049 1.00 45.53 293 GLU A O 1
ATOM 2368 N N . ALA A 1 294 ? -35.155 -58.051 -0.309 1.00 45.56 294 ALA A N 1
ATOM 2369 C CA . ALA A 1 294 ? -34.651 -58.004 -1.904 1.00 45.56 294 ALA A CA 1
ATOM 2370 C C . ALA A 1 294 ? -33.322 -58.791 -2.737 1.00 45.56 294 ALA A C 1
ATOM 2372 O O . ALA A 1 294 ? -32.527 -59.330 -1.972 1.00 45.56 294 ALA A O 1
ATOM 2373 N N . GLN A 1 295 ? -32.974 -58.894 -4.176 1.00 43.56 295 GLN A N 1
ATOM 2374 C CA . GLN A 1 295 ? -31.676 -59.415 -5.113 1.00 43.56 295 GLN A CA 1
ATOM 2375 C C . GLN A 1 295 ? -31.589 -59.515 -6.846 1.00 43.56 295 GLN A C 1
ATOM 2377 O O . GLN A 1 295 ? -32.649 -59.124 -7.319 1.00 43.56 295 GLN A O 1
ATOM 2382 N N . VAL A 1 296 ? -30.710 -59.931 -7.971 1.00 44.50 296 VAL A N 1
ATOM 2383 C CA . VAL A 1 296 ? -29.266 -60.408 -8.653 1.00 44.50 296 VAL A CA 1
ATOM 2384 C C . VAL A 1 296 ? -28.952 -60.648 -10.358 1.00 44.50 296 VAL A C 1
ATOM 2386 O O . VAL A 1 296 ? -29.955 -60.516 -11.048 1.00 44.50 296 VAL A O 1
ATOM 2389 N N . LEU A 1 297 ? -27.727 -60.968 -11.119 1.00 45.41 297 LEU A N 1
ATOM 2390 C CA . LEU A 1 297 ? -27.293 -61.050 -12.729 1.00 45.41 297 LEU A CA 1
ATOM 2391 C C . LEU A 1 297 ? -25.982 -61.864 -13.539 1.00 45.41 297 LEU A C 1
ATOM 2393 O O . LEU A 1 297 ? -25.136 -62.330 -12.779 1.00 45.41 297 LEU A O 1
ATOM 2397 N N . ARG A 1 298 ? -25.689 -62.035 -14.975 1.00 41.91 298 ARG A N 1
ATOM 2398 C CA . ARG A 1 298 ? -24.397 -62.602 -15.867 1.00 41.91 298 ARG A CA 1
ATOM 2399 C C . ARG A 1 298 ? -24.081 -62.583 -17.569 1.00 41.91 298 ARG A C 1
ATOM 2401 O O . ARG A 1 298 ? -24.886 -61.918 -18.204 1.00 41.91 298 ARG A O 1
ATOM 2408 N N . VAL A 1 299 ? -22.994 -63.198 -18.343 1.00 41.50 299 VAL A N 1
ATOM 2409 C CA . VAL A 1 299 ? -22.336 -63.013 -19.863 1.00 41.50 299 VAL A CA 1
ATOM 2410 C C . VAL A 1 299 ? -21.370 -64.103 -20.796 1.00 41.50 299 VAL A C 1
ATOM 2412 O O . VAL A 1 299 ? -20.779 -64.914 -20.086 1.00 41.50 299 VAL A O 1
ATOM 2415 N N . SER A 1 300 ? -21.066 -64.152 -22.235 1.00 39.50 300 SER A N 1
ATOM 2416 C CA . SER A 1 300 ? -19.865 -64.813 -23.156 1.00 39.50 300 SER A CA 1
ATOM 2417 C C . SER A 1 300 ? -19.595 -64.741 -24.834 1.00 39.50 300 SER A C 1
ATOM 2419 O O . SER A 1 300 ? -20.263 -63.930 -25.469 1.00 39.50 300 SER A O 1
ATOM 2421 N N . TYR A 1 301 ? -18.619 -65.481 -25.578 1.00 41.31 301 TYR A N 1
ATOM 2422 C CA . TYR A 1 301 ? -17.982 -65.349 -27.040 1.00 41.31 301 TYR A CA 1
ATOM 2423 C C . TYR A 1 301 ? -17.393 -66.650 -27.841 1.00 41.31 301 TYR A C 1
ATOM 2425 O O . TYR A 1 301 ? -17.265 -67.663 -27.162 1.00 41.31 301 TYR A O 1
ATOM 2433 N N . ILE A 1 302 ? -16.963 -66.675 -29.177 1.00 35.25 302 ILE A N 1
ATOM 2434 C CA . ILE A 1 302 ? -15.972 -67.647 -29.895 1.00 35.25 302 ILE A CA 1
ATOM 2435 C C . ILE A 1 302 ? -15.490 -67.341 -31.399 1.00 35.25 302 ILE A C 1
ATOM 2437 O O . ILE A 1 302 ? -15.934 -66.345 -31.961 1.00 35.25 302 ILE A O 1
ATOM 2441 N N . SER A 1 303 ? -14.545 -68.118 -32.029 1.00 44.69 303 SER A N 1
ATOM 2442 C CA . SER A 1 303 ? -13.641 -67.787 -33.204 1.00 44.69 303 SER A CA 1
ATOM 2443 C C . SER A 1 303 ? -13.361 -68.872 -34.331 1.00 44.69 303 SER A C 1
ATOM 2445 O O . SER A 1 303 ? -14.180 -69.761 -34.517 1.00 44.69 303 SER A O 1
ATOM 2447 N N . GLU A 1 304 ? -12.190 -68.799 -35.035 1.00 38.75 304 GLU A N 1
ATOM 2448 C CA . GLU A 1 304 ? -11.513 -69.754 -35.998 1.00 38.75 304 GLU A CA 1
ATOM 2449 C C . GLU A 1 304 ? -11.923 -69.785 -37.505 1.00 38.75 304 GLU A C 1
ATOM 2451 O O . GLU A 1 304 ? -12.990 -69.298 -37.861 1.00 38.75 304 GLU A O 1
ATOM 2456 N N . SER A 1 305 ? -11.168 -70.368 -38.470 1.00 37.47 305 SER A N 1
ATOM 2457 C CA . SER A 1 305 ? -9.721 -70.312 -38.852 1.00 37.47 305 SER A CA 1
ATOM 2458 C C . SER A 1 305 ? -9.512 -71.027 -40.232 1.00 37.47 305 SER A C 1
ATOM 2460 O O . SER A 1 305 ? -10.448 -71.137 -41.020 1.00 37.47 305 SER A O 1
ATOM 2462 N N . ASP A 1 306 ? -8.289 -71.479 -40.553 1.00 43.31 306 ASP A N 1
ATOM 2463 C CA . ASP A 1 306 ? -7.950 -72.573 -41.494 1.00 43.31 306 ASP A CA 1
ATOM 2464 C C . ASP A 1 306 ? -8.368 -72.486 -42.9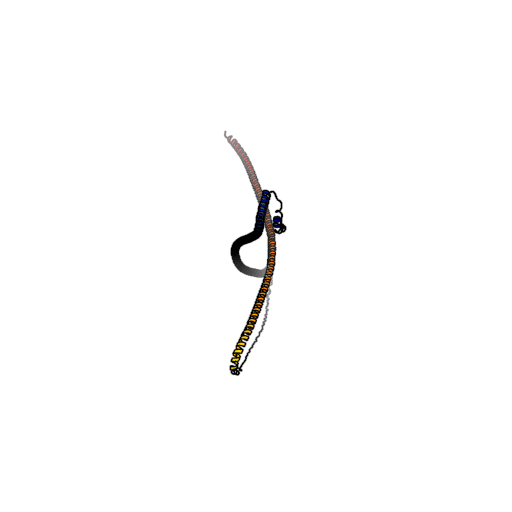83 1.00 43.31 306 ASP A C 1
ATOM 2466 O O . ASP A 1 306 ? -9.351 -73.079 -43.432 1.00 43.31 306 ASP A O 1
ATOM 2470 N N . LYS A 1 307 ? -7.504 -71.846 -43.798 1.00 48.38 307 LYS A N 1
ATOM 2471 C CA . LYS A 1 307 ? -7.348 -72.105 -45.257 1.00 48.38 307 LYS A CA 1
ATOM 2472 C C . LYS A 1 307 ? -6.025 -71.581 -45.852 1.00 48.38 307 LYS A C 1
ATOM 2474 O O . LYS A 1 307 ? -5.983 -70.962 -46.913 1.00 48.38 307 LYS A O 1
ATOM 2479 N N . ARG A 1 308 ? -4.914 -71.824 -45.149 1.00 46.47 308 ARG A N 1
ATOM 2480 C CA . ARG A 1 308 ? -3.541 -71.660 -45.679 1.00 46.47 308 ARG A CA 1
ATOM 2481 C C . ARG A 1 308 ? -3.011 -73.013 -46.195 1.00 46.47 308 ARG A C 1
ATOM 2483 O O . ARG A 1 308 ? -3.710 -74.013 -46.102 1.00 46.47 308 ARG A O 1
ATOM 2490 N N . GLN A 1 309 ? -1.779 -73.034 -46.715 1.00 48.12 309 GLN A N 1
ATOM 2491 C CA . GLN A 1 309 ? -0.980 -74.259 -46.920 1.00 48.12 309 GLN A CA 1
ATOM 2492 C C . GLN A 1 309 ? -1.424 -75.224 -48.051 1.00 48.12 309 GLN A C 1
ATOM 2494 O O . GLN A 1 309 ? -1.289 -76.438 -47.929 1.00 48.12 309 GLN A O 1
ATOM 2499 N N . ALA A 1 310 ? -1.921 -74.699 -49.184 1.00 45.12 310 ALA A N 1
ATOM 2500 C CA . ALA A 1 310 ? -2.266 -75.517 -50.367 1.00 45.12 310 ALA A CA 1
ATOM 2501 C C . ALA A 1 310 ? -1.765 -74.987 -51.733 1.00 45.12 310 ALA A C 1
ATOM 2503 O O . ALA A 1 310 ? -1.827 -75.708 -52.725 1.00 45.12 310 ALA A O 1
ATOM 2504 N N . LEU A 1 311 ? -1.245 -73.753 -51.817 1.00 48.59 311 LEU A N 1
ATOM 2505 C CA . LEU A 1 311 ? -0.785 -73.133 -53.081 1.00 48.59 311 LEU A CA 1
ATOM 2506 C C . LEU A 1 311 ? 0.753 -73.023 -53.191 1.00 48.59 311 LEU A C 1
ATOM 2508 O O . LEU A 1 311 ? 1.292 -72.295 -54.022 1.00 48.59 311 LEU A O 1
ATOM 2512 N N . GLU A 1 312 ? 1.462 -73.729 -52.315 1.00 50.84 312 GLU A N 1
ATOM 2513 C CA . GLU A 1 312 ? 2.795 -73.352 -51.825 1.00 50.84 312 GLU A CA 1
ATOM 2514 C C . GLU A 1 312 ? 3.965 -73.842 -52.700 1.00 50.84 312 GLU A C 1
ATOM 2516 O O . GLU A 1 312 ? 5.079 -73.338 -52.597 1.00 50.84 312 GLU A O 1
ATOM 2521 N N . SER A 1 313 ? 3.725 -74.789 -53.615 1.00 46.41 313 SER A N 1
ATOM 2522 C CA . SER A 1 313 ? 4.788 -75.402 -54.439 1.00 46.41 313 SER A CA 1
ATOM 2523 C C . SER A 1 313 ? 4.771 -74.981 -55.912 1.00 46.41 313 SER A C 1
ATOM 2525 O O . SER A 1 313 ? 5.838 -74.849 -56.513 1.00 46.41 313 SER A O 1
ATOM 2527 N N . HIS A 1 314 ? 3.608 -74.617 -56.474 1.00 46.38 314 HIS A N 1
ATOM 2528 C CA . HIS A 1 314 ? 3.538 -73.925 -57.777 1.00 46.38 314 HIS A CA 1
ATOM 2529 C C . HIS A 1 314 ? 4.166 -72.512 -57.705 1.00 46.38 314 HIS A C 1
ATOM 2531 O O . HIS A 1 314 ? 4.383 -71.841 -58.718 1.00 46.38 314 HIS A O 1
ATOM 2537 N N . MET A 1 315 ? 4.521 -72.056 -56.500 1.00 50.34 315 MET A N 1
ATOM 2538 C CA . MET A 1 315 ? 5.331 -70.865 -56.303 1.00 50.34 315 MET A CA 1
ATOM 2539 C C . MET A 1 315 ? 6.744 -70.994 -56.885 1.00 50.34 315 MET A C 1
ATOM 2541 O O . MET A 1 315 ? 7.214 -69.986 -57.388 1.00 50.34 315 MET A O 1
ATOM 2545 N N . LYS A 1 316 ? 7.421 -72.158 -56.865 1.00 47.84 316 LYS A N 1
ATOM 2546 C CA . LYS A 1 316 ? 8.903 -72.167 -56.828 1.00 47.84 316 LYS A CA 1
ATOM 2547 C C . LYS A 1 316 ? 9.646 -71.722 -58.104 1.00 47.84 316 LYS A C 1
ATOM 2549 O O . LYS A 1 316 ? 10.607 -70.966 -58.003 1.00 47.84 316 LYS A O 1
ATOM 2554 N N . PHE A 1 317 ? 9.210 -72.118 -59.301 1.00 42.31 317 PHE A N 1
ATOM 2555 C CA . PHE A 1 317 ? 9.821 -71.611 -60.549 1.00 42.31 317 PHE A CA 1
ATOM 2556 C C . PHE A 1 317 ? 9.285 -70.218 -60.910 1.00 42.31 317 PHE A C 1
ATOM 2558 O O . PHE A 1 317 ? 10.013 -69.329 -61.353 1.00 42.31 317 PHE A O 1
ATOM 2565 N N . HIS A 1 318 ? 8.011 -69.986 -60.587 1.00 51.94 318 HIS A N 1
ATOM 2566 C CA . HIS A 1 318 ? 7.428 -68.655 -60.616 1.00 51.94 318 HIS A CA 1
ATOM 2567 C C . HIS A 1 318 ? 8.177 -67.693 -59.680 1.00 51.94 318 HIS A C 1
ATOM 2569 O O . HIS A 1 318 ? 8.238 -66.523 -60.017 1.00 51.94 318 HIS A O 1
ATOM 2575 N N . THR A 1 319 ? 8.780 -68.137 -58.565 1.00 53.66 319 THR A N 1
ATOM 2576 C CA . THR A 1 319 ? 9.530 -67.271 -57.641 1.00 53.66 319 THR A CA 1
ATOM 2577 C C . THR A 1 319 ? 10.874 -66.807 -58.160 1.00 53.66 319 THR A C 1
ATOM 2579 O O . THR A 1 319 ? 11.365 -65.858 -57.588 1.00 53.66 319 THR A O 1
ATOM 2582 N N . GLU A 1 320 ? 11.475 -67.355 -59.216 1.00 46.31 320 GLU A N 1
ATOM 2583 C CA . GLU A 1 320 ? 12.760 -66.817 -59.711 1.00 46.31 320 GLU A CA 1
ATOM 2584 C C . GLU A 1 320 ? 12.537 -65.745 -60.787 1.00 46.31 320 GLU A C 1
ATOM 2586 O O . GLU A 1 320 ? 13.068 -64.637 -60.688 1.00 46.31 320 GLU A O 1
ATOM 2591 N N . SER A 1 321 ? 11.628 -66.007 -61.734 1.00 48.81 321 SER A N 1
ATOM 2592 C CA . SER A 1 321 ? 11.151 -64.983 -62.675 1.00 48.81 321 SER A CA 1
ATOM 2593 C C . SER A 1 321 ? 10.279 -63.920 -61.992 1.00 48.81 321 SER A C 1
ATOM 2595 O O . SER A 1 321 ? 10.360 -62.749 -62.373 1.00 48.81 321 SER A O 1
ATOM 2597 N N . ARG A 1 322 ? 9.531 -64.277 -60.929 1.00 56.38 322 ARG A N 1
ATOM 2598 C CA . ARG A 1 322 ? 9.083 -63.279 -59.954 1.00 56.38 322 ARG A CA 1
ATOM 2599 C C . ARG A 1 322 ? 10.298 -62.655 -59.302 1.00 56.38 322 ARG A C 1
ATOM 2601 O O . ARG A 1 322 ? 10.491 -61.521 -59.635 1.00 56.38 322 ARG A O 1
ATOM 2608 N N . ASN A 1 323 ? 11.141 -63.289 -58.483 1.00 58.41 323 ASN A N 1
ATOM 2609 C CA . ASN A 1 323 ? 12.195 -62.601 -57.704 1.00 58.41 323 ASN A CA 1
ATOM 2610 C C . ASN A 1 323 ? 12.984 -61.523 -58.463 1.00 58.41 323 ASN A C 1
ATOM 2612 O O . ASN A 1 323 ? 13.302 -60.527 -57.837 1.00 58.41 323 ASN A O 1
ATOM 2616 N N . LEU A 1 324 ? 13.250 -61.633 -59.770 1.00 57.25 324 LEU A N 1
ATOM 2617 C CA . LEU A 1 324 ? 13.776 -60.501 -60.553 1.00 57.25 324 LEU A CA 1
ATOM 2618 C C . LEU A 1 324 ? 12.726 -59.424 -60.902 1.00 57.25 324 LEU A C 1
ATOM 2620 O O . LEU A 1 324 ? 12.950 -58.252 -60.604 1.00 57.25 324 LEU A O 1
ATOM 2624 N N . LYS A 1 325 ? 11.563 -59.781 -61.470 1.00 62.53 325 LYS A N 1
ATOM 2625 C CA . LYS A 1 325 ? 10.448 -58.831 -61.675 1.00 62.53 325 LYS A CA 1
ATOM 2626 C C . LYS A 1 325 ? 9.936 -58.234 -60.356 1.00 62.53 325 LYS A C 1
ATOM 2628 O O . LYS A 1 325 ? 9.547 -57.086 -60.332 1.00 62.53 325 LYS A O 1
ATOM 2633 N N . GLU A 1 326 ? 9.962 -59.003 -59.282 1.00 65.88 326 GLU A N 1
ATOM 2634 C CA . GLU A 1 326 ? 9.472 -58.785 -57.927 1.00 65.88 326 GLU A CA 1
ATOM 2635 C C . GLU A 1 326 ? 10.546 -58.119 -57.069 1.00 65.88 326 GLU A C 1
ATOM 2637 O O . GLU A 1 326 ? 10.169 -57.432 -56.145 1.00 65.88 326 GLU A O 1
ATOM 2642 N N . GLU A 1 327 ? 11.851 -58.213 -57.356 1.00 73.50 327 GLU A N 1
ATOM 2643 C CA . GLU A 1 327 ? 12.843 -57.263 -56.819 1.00 73.50 327 GLU A CA 1
ATOM 2644 C C . GLU A 1 327 ? 12.764 -55.924 -57.553 1.00 73.50 327 GLU A C 1
ATOM 2646 O O . GLU A 1 327 ? 12.909 -54.898 -56.904 1.00 73.50 327 GLU A O 1
ATOM 2651 N N . LEU A 1 328 ? 12.449 -55.892 -58.854 1.00 70.31 328 LEU A N 1
ATOM 2652 C CA . LEU A 1 328 ? 12.174 -54.644 -59.580 1.00 70.31 328 LEU A CA 1
ATOM 2653 C C . LEU A 1 328 ? 10.842 -54.004 -59.141 1.00 70.31 328 LEU A C 1
ATOM 2655 O O . LEU A 1 328 ? 10.752 -52.795 -58.968 1.00 70.31 328 LEU A O 1
ATOM 2659 N N . GLU A 1 329 ? 9.813 -54.811 -58.904 1.00 75.38 329 GLU A N 1
ATOM 2660 C CA . GLU A 1 329 ? 8.485 -54.398 -58.443 1.00 75.38 329 GLU A CA 1
ATOM 2661 C C . GLU A 1 329 ? 8.490 -54.171 -56.923 1.00 75.38 329 GLU A C 1
ATOM 2663 O O . GLU A 1 329 ? 7.804 -53.265 -56.470 1.00 75.38 329 GLU A O 1
ATOM 2668 N N . LYS A 1 330 ? 9.355 -54.837 -56.134 1.00 77.88 330 LYS A N 1
ATOM 2669 C CA . LYS A 1 330 ? 9.741 -54.396 -54.776 1.00 77.88 330 LYS A CA 1
ATOM 2670 C C . LYS A 1 330 ? 10.587 -53.138 -54.819 1.00 77.88 330 LYS A C 1
ATOM 2672 O O . LYS A 1 330 ? 10.437 -52.344 -53.916 1.00 77.88 330 LYS A O 1
ATOM 2677 N N . ALA A 1 331 ? 11.458 -52.901 -55.794 1.00 75.81 331 ALA A N 1
ATOM 2678 C CA . ALA A 1 331 ? 12.216 -51.651 -55.879 1.00 75.81 331 ALA A CA 1
ATOM 2679 C C . ALA A 1 331 ? 11.278 -50.485 -56.208 1.00 75.81 331 ALA A C 1
ATOM 2681 O O . ALA A 1 331 ? 11.302 -49.480 -55.507 1.00 75.81 331 ALA A O 1
ATOM 2682 N N . ASN A 1 332 ? 10.374 -50.663 -57.173 1.00 74.81 332 ASN A N 1
ATOM 2683 C CA . ASN A 1 332 ? 9.356 -49.678 -57.526 1.00 74.81 332 ASN A CA 1
ATOM 2684 C C . ASN A 1 332 ? 8.281 -49.522 -56.442 1.00 74.81 332 ASN A C 1
ATOM 2686 O O . ASN A 1 332 ? 7.862 -48.400 -56.202 1.00 74.81 332 ASN A O 1
ATOM 2690 N N . THR A 1 333 ? 7.861 -50.578 -55.734 1.00 80.81 333 THR A N 1
ATOM 2691 C CA . THR A 1 333 ? 6.958 -50.425 -54.575 1.00 80.81 333 THR A CA 1
ATOM 2692 C C . THR A 1 333 ? 7.683 -49.994 -53.303 1.00 80.81 333 THR A C 1
ATOM 2694 O O . THR A 1 333 ? 7.047 -49.366 -52.475 1.00 80.81 333 THR A O 1
ATOM 2697 N N . ARG A 1 334 ? 8.996 -50.216 -53.137 1.00 82.00 334 ARG A N 1
ATOM 2698 C CA . ARG A 1 334 ? 9.826 -49.558 -52.105 1.00 82.00 334 ARG A CA 1
ATOM 2699 C C . ARG A 1 334 ? 9.963 -48.071 -52.432 1.00 82.00 334 ARG A C 1
ATOM 2701 O O . ARG A 1 334 ? 9.846 -47.277 -51.515 1.00 82.00 334 ARG A O 1
ATOM 2708 N N . LEU A 1 335 ? 10.144 -47.691 -53.702 1.00 76.12 335 LEU A N 1
ATOM 2709 C CA . LEU A 1 335 ? 10.161 -46.296 -54.157 1.00 76.12 335 LEU A CA 1
ATOM 2710 C C . LEU A 1 335 ? 8.797 -45.634 -53.976 1.00 76.12 335 LEU A C 1
ATOM 2712 O O . LEU A 1 335 ? 8.725 -44.669 -53.237 1.00 76.12 335 LEU A O 1
ATOM 2716 N N . LEU A 1 336 ? 7.715 -46.189 -54.523 1.00 79.88 336 LEU A N 1
ATOM 2717 C CA . LEU A 1 336 ? 6.358 -45.659 -54.344 1.00 79.88 336 LEU A CA 1
ATOM 2718 C C . LEU A 1 336 ? 5.910 -45.686 -52.876 1.00 79.88 336 LEU A C 1
ATOM 2720 O O . LEU A 1 336 ? 5.289 -44.737 -52.426 1.00 79.88 336 LEU A O 1
ATOM 2724 N N . SER A 1 337 ? 6.262 -46.708 -52.088 1.00 83.81 337 SER A N 1
ATOM 2725 C CA . SER A 1 337 ? 6.003 -46.722 -50.636 1.00 83.81 337 SER A CA 1
ATOM 2726 C C . SER A 1 337 ? 6.874 -45.714 -49.886 1.00 83.81 337 SER A C 1
ATOM 2728 O O . SER A 1 337 ? 6.441 -45.185 -48.872 1.00 83.81 337 SER A O 1
ATOM 2730 N N . MET A 1 338 ? 8.074 -45.391 -50.377 1.00 80.88 338 MET A N 1
ATOM 2731 C CA . MET A 1 338 ? 8.928 -44.336 -49.826 1.00 80.88 338 MET A CA 1
ATOM 2732 C C . MET A 1 338 ? 8.451 -42.943 -50.248 1.00 80.88 338 MET A C 1
ATOM 2734 O O . MET A 1 338 ? 8.465 -42.046 -49.421 1.00 80.88 338 MET A O 1
ATOM 2738 N N . GLU A 1 339 ? 7.960 -42.750 -51.469 1.00 79.25 339 GLU A N 1
ATOM 2739 C CA . GLU A 1 339 ? 7.324 -41.513 -51.930 1.00 79.25 339 GLU A CA 1
ATOM 2740 C C . GLU A 1 339 ? 5.983 -41.293 -51.225 1.00 79.25 339 GLU A C 1
ATOM 2742 O O . GLU A 1 339 ? 5.732 -40.200 -50.729 1.00 79.25 339 GLU A O 1
ATOM 2747 N N . GLU A 1 340 ? 5.156 -42.331 -51.075 1.00 84.62 340 GLU A N 1
ATOM 2748 C CA . GLU A 1 340 ? 3.945 -42.282 -50.256 1.00 84.62 340 GLU A CA 1
ATOM 2749 C C . GLU A 1 340 ? 4.266 -42.109 -48.772 1.00 84.62 340 GLU A C 1
ATOM 2751 O O . GLU A 1 340 ? 3.577 -41.337 -48.116 1.00 84.62 340 GLU A O 1
ATOM 2756 N N . LYS A 1 341 ? 5.293 -42.768 -48.217 1.00 85.69 341 LYS A N 1
ATOM 2757 C CA . LYS A 1 341 ? 5.723 -42.541 -46.829 1.00 85.69 341 LYS A CA 1
ATOM 2758 C C . LYS A 1 341 ? 6.176 -41.101 -46.661 1.00 85.69 341 LYS A C 1
ATOM 2760 O O . LYS A 1 341 ? 5.642 -40.434 -45.792 1.00 85.69 341 LYS A O 1
ATOM 2765 N N . ASN A 1 342 ? 7.071 -40.606 -47.512 1.00 84.12 342 ASN A N 1
ATOM 2766 C CA . ASN A 1 342 ? 7.563 -39.231 -47.470 1.00 84.12 342 ASN A CA 1
ATOM 2767 C C . ASN A 1 342 ? 6.415 -38.230 -47.665 1.00 84.12 342 ASN A C 1
ATOM 2769 O O . ASN A 1 342 ? 6.375 -37.221 -46.974 1.00 84.12 342 ASN A O 1
ATOM 2773 N N . LYS A 1 343 ? 5.439 -38.515 -48.538 1.00 88.19 343 LYS A N 1
ATOM 2774 C CA . LYS A 1 343 ? 4.231 -37.697 -48.705 1.00 88.19 343 LYS A CA 1
ATOM 2775 C C . LYS A 1 343 ? 3.362 -37.710 -47.446 1.00 88.19 343 LYS A C 1
ATOM 2777 O O . LYS A 1 343 ? 2.997 -36.640 -46.978 1.00 88.19 343 LYS A O 1
ATOM 2782 N N . ARG A 1 344 ? 3.076 -38.881 -46.867 1.00 83.62 344 ARG A N 1
ATOM 2783 C CA . ARG A 1 344 ? 2.338 -39.019 -45.596 1.00 83.62 344 ARG A CA 1
ATOM 2784 C C . ARG A 1 344 ? 3.086 -38.358 -44.436 1.00 83.62 344 ARG A C 1
ATOM 2786 O O . ARG A 1 344 ? 2.452 -37.820 -43.545 1.00 83.62 344 ARG A O 1
ATOM 2793 N N . GLU A 1 345 ? 4.414 -38.389 -44.442 1.00 83.50 345 GLU A N 1
ATOM 2794 C CA . GLU A 1 345 ? 5.300 -37.793 -43.436 1.00 83.50 345 GLU A CA 1
ATOM 2795 C C . GLU A 1 345 ? 5.338 -36.263 -43.590 1.00 83.50 345 GLU A C 1
ATOM 2797 O O . GLU A 1 345 ? 5.214 -35.554 -42.599 1.00 83.50 345 GLU A O 1
ATOM 2802 N N . ILE A 1 346 ? 5.344 -35.736 -44.820 1.00 80.06 346 ILE A N 1
ATOM 2803 C CA . ILE A 1 346 ? 5.130 -34.310 -45.124 1.00 80.06 346 ILE A CA 1
ATOM 2804 C C . ILE A 1 346 ? 3.707 -33.866 -44.745 1.00 80.06 346 ILE A C 1
ATOM 2806 O O . ILE A 1 346 ? 3.543 -32.802 -44.154 1.00 80.06 346 ILE A O 1
ATOM 2810 N N . GLU A 1 347 ? 2.676 -34.665 -45.028 1.00 85.12 347 GLU A N 1
ATOM 2811 C CA . GLU A 1 347 ? 1.287 -34.383 -44.637 1.00 85.12 347 GLU A CA 1
ATOM 2812 C C . GLU A 1 347 ? 1.109 -34.438 -43.109 1.00 85.12 347 GLU A C 1
ATOM 2814 O O . GLU A 1 347 ? 0.444 -33.571 -42.548 1.00 85.12 347 GLU A O 1
ATOM 2819 N N . GLN A 1 348 ? 1.767 -35.369 -42.409 1.00 81.12 348 GLN A N 1
ATOM 2820 C CA . GLN A 1 348 ? 1.811 -35.429 -40.942 1.00 81.12 348 GLN A CA 1
ATOM 2821 C C . GLN A 1 348 ? 2.590 -34.259 -40.332 1.00 81.12 348 GLN A C 1
ATOM 2823 O O . GLN A 1 348 ? 2.144 -33.702 -39.333 1.00 81.12 348 GLN A O 1
ATOM 2828 N N . LEU A 1 349 ? 3.710 -33.841 -40.929 1.00 80.62 349 LEU A N 1
ATOM 2829 C CA . LEU A 1 349 ? 4.450 -32.646 -40.509 1.00 80.62 349 LEU A CA 1
ATOM 2830 C C . LEU A 1 349 ? 3.629 -31.371 -40.746 1.00 80.62 349 LEU A C 1
ATOM 2832 O O . LEU A 1 349 ? 3.614 -30.493 -39.885 1.00 80.62 349 LEU A O 1
ATOM 2836 N N . LYS A 1 350 ? 2.889 -31.287 -41.860 1.00 83.19 350 LYS A N 1
ATOM 2837 C CA . LYS A 1 350 ? 1.986 -30.169 -42.165 1.00 83.19 350 LYS A CA 1
ATOM 2838 C C . LYS A 1 350 ? 0.824 -30.110 -41.173 1.00 83.19 350 LYS A C 1
ATOM 2840 O O . LYS A 1 350 ? 0.655 -29.078 -40.528 1.00 83.19 350 LYS A O 1
ATOM 2845 N N . LEU A 1 351 ? 0.116 -31.220 -40.955 1.00 79.31 351 LEU A N 1
ATOM 2846 C CA . LEU A 1 351 ? -0.932 -31.333 -39.931 1.00 79.31 351 LEU A CA 1
ATOM 2847 C C . LEU A 1 351 ? -0.387 -31.055 -38.523 1.00 79.31 351 LEU A C 1
ATOM 2849 O O . LEU A 1 351 ? -1.037 -30.376 -37.738 1.00 79.31 351 LEU A O 1
ATOM 2853 N N . GLY A 1 352 ? 0.825 -31.516 -38.205 1.00 77.19 352 GLY A N 1
ATOM 2854 C CA . GLY A 1 352 ? 1.514 -31.204 -36.954 1.00 77.19 352 GLY A CA 1
ATOM 2855 C C . GLY A 1 352 ? 1.808 -29.710 -36.801 1.00 77.19 352 GLY A C 1
ATOM 2856 O O . GLY A 1 352 ? 1.592 -29.152 -35.728 1.00 77.19 352 GLY A O 1
ATOM 2857 N N . SER A 1 353 ? 2.239 -29.037 -37.872 1.00 75.62 353 SER A N 1
ATOM 2858 C CA . SER A 1 353 ? 2.466 -27.587 -37.875 1.00 75.62 353 SER A CA 1
ATOM 2859 C C . SER A 1 353 ? 1.165 -26.786 -37.752 1.00 75.62 353 SER A C 1
ATOM 2861 O O . SER A 1 353 ? 1.123 -25.824 -36.991 1.00 75.62 353 SER A O 1
ATOM 2863 N N . GLU A 1 354 ? 0.084 -27.225 -38.400 1.00 81.19 354 GLU A N 1
ATOM 2864 C CA . GLU A 1 354 ? -1.245 -26.607 -38.311 1.00 81.19 354 GLU A CA 1
ATOM 2865 C C . GLU A 1 354 ? -1.860 -26.811 -36.920 1.00 81.19 354 GLU A C 1
ATOM 2867 O O . GLU A 1 354 ? -2.321 -25.851 -36.309 1.00 81.19 354 GLU A O 1
ATOM 2872 N N . MET A 1 355 ? -1.778 -28.018 -36.349 1.00 76.69 355 MET A N 1
ATOM 2873 C CA . MET A 1 355 ? -2.192 -28.274 -34.964 1.00 76.69 355 MET A CA 1
ATOM 2874 C C . MET A 1 355 ? -1.376 -27.453 -33.961 1.00 76.69 355 MET A C 1
ATOM 2876 O O . MET A 1 355 ? -1.954 -26.906 -33.025 1.00 76.69 355 MET A O 1
ATOM 2880 N N . ASN A 1 356 ? -0.060 -27.317 -34.155 1.00 80.44 356 ASN A N 1
ATOM 2881 C CA . ASN A 1 356 ? 0.784 -26.488 -33.291 1.00 80.44 356 ASN A CA 1
ATOM 2882 C C . ASN A 1 356 ? 0.469 -24.990 -33.433 1.00 80.44 356 ASN A C 1
ATOM 2884 O O . ASN A 1 356 ? 0.428 -24.294 -32.420 1.00 80.44 356 ASN A O 1
ATOM 2888 N N . SER A 1 357 ? 0.197 -24.505 -34.650 1.00 81.12 357 SER A N 1
ATOM 2889 C CA . SER A 1 357 ? -0.237 -23.125 -34.903 1.00 81.12 357 SER A CA 1
ATOM 2890 C C . SER A 1 357 ? -1.569 -22.842 -34.211 1.00 81.12 357 SER A C 1
ATOM 2892 O O . SER A 1 357 ? -1.654 -21.937 -33.386 1.00 81.12 357 SER A O 1
ATOM 2894 N N . ASN A 1 358 ? -2.575 -23.688 -34.439 1.00 83.62 358 ASN A N 1
ATOM 2895 C CA . ASN A 1 358 ? -3.898 -23.555 -33.830 1.00 83.62 358 ASN A CA 1
ATOM 2896 C C . ASN A 1 358 ? -3.830 -23.698 -32.297 1.00 83.62 358 ASN A C 1
ATOM 2898 O O . ASN A 1 358 ? -4.566 -23.031 -31.574 1.00 83.62 358 ASN A O 1
ATOM 2902 N N . ALA A 1 359 ? -2.942 -24.544 -31.763 1.00 83.19 359 ALA A N 1
ATOM 2903 C CA . ALA A 1 359 ? -2.719 -24.659 -30.322 1.00 83.19 359 ALA A CA 1
ATOM 2904 C C . ALA A 1 359 ? -2.013 -23.427 -29.729 1.00 83.19 359 ALA A C 1
ATOM 2906 O O . ALA A 1 359 ? -2.258 -23.094 -28.570 1.00 83.19 359 ALA A O 1
ATOM 2907 N N . LEU A 1 360 ? -1.152 -22.745 -30.493 1.00 82.31 360 LEU A N 1
ATOM 2908 C CA . LEU A 1 360 ? -0.527 -21.485 -30.086 1.00 82.31 360 LEU A CA 1
ATOM 2909 C C . LEU A 1 360 ? -1.534 -20.327 -30.136 1.00 82.31 360 LEU A C 1
ATOM 2911 O O . LEU A 1 360 ? -1.620 -19.558 -29.184 1.00 82.31 360 LEU A O 1
ATOM 2915 N N . GLU A 1 361 ? -2.338 -20.249 -31.196 1.00 87.19 361 GLU A N 1
ATOM 2916 C CA . GLU A 1 361 ? -3.385 -19.240 -31.387 1.00 87.19 361 GLU A CA 1
ATOM 2917 C C . GLU A 1 361 ? -4.481 -19.348 -30.317 1.00 87.19 361 GLU A C 1
ATOM 2919 O O . GLU A 1 361 ? -4.822 -18.351 -29.684 1.00 87.19 361 GLU A O 1
ATOM 2924 N N . ASN A 1 362 ? -4.950 -20.562 -30.006 1.00 86.75 362 ASN A N 1
ATOM 2925 C CA . ASN A 1 362 ? -5.878 -20.784 -28.892 1.00 86.75 362 ASN A CA 1
ATOM 2926 C C . ASN A 1 362 ? -5.263 -20.392 -27.536 1.00 86.75 362 ASN A C 1
ATOM 2928 O O . ASN A 1 362 ? -5.941 -19.774 -26.718 1.00 86.75 362 ASN A O 1
ATOM 2932 N N . LYS A 1 363 ? -3.976 -20.688 -27.289 1.00 90.06 363 LYS A N 1
ATOM 2933 C CA . LYS A 1 363 ? -3.281 -20.240 -26.065 1.00 90.06 363 LYS A CA 1
ATOM 2934 C C . LYS A 1 363 ? -3.173 -18.717 -25.989 1.00 90.06 363 LYS A C 1
ATOM 2936 O O . LYS A 1 363 ? -3.382 -18.162 -24.915 1.00 90.06 363 LYS A O 1
ATOM 2941 N N . LEU A 1 364 ? -2.876 -18.052 -27.106 1.00 89.69 364 LEU A N 1
ATOM 2942 C CA . LEU A 1 364 ? -2.794 -16.594 -27.190 1.00 89.69 364 LEU A CA 1
ATOM 2943 C C . LEU A 1 364 ? -4.169 -15.949 -26.959 1.00 89.69 364 LEU A C 1
ATOM 2945 O O . LEU A 1 364 ? -4.279 -15.011 -26.177 1.00 89.69 364 LEU A O 1
ATOM 2949 N N . SER A 1 365 ? -5.222 -16.501 -27.565 1.00 91.31 365 SER A N 1
ATOM 2950 C CA . SER A 1 365 ? -6.611 -16.073 -27.366 1.00 91.31 365 SER A CA 1
ATOM 2951 C C . SER A 1 365 ? -7.041 -16.212 -25.899 1.00 91.31 365 SER A C 1
ATOM 2953 O O . SER A 1 365 ? -7.494 -15.242 -25.294 1.00 91.31 365 SER A O 1
ATOM 2955 N N . CYS A 1 366 ? -6.787 -17.365 -25.267 1.00 87.12 366 CYS A N 1
ATOM 2956 C CA . CYS A 1 366 ? -7.035 -17.554 -23.834 1.00 87.12 366 CYS A CA 1
ATOM 2957 C C . CYS A 1 366 ? -6.224 -16.585 -22.955 1.00 87.12 366 CYS A C 1
ATOM 2959 O O . CYS A 1 366 ? -6.752 -16.086 -21.963 1.00 87.12 366 CYS A O 1
ATOM 2961 N N . ALA A 1 367 ? -4.968 -16.289 -23.307 1.00 88.19 367 ALA A N 1
ATOM 2962 C CA . ALA A 1 367 ? -4.145 -15.327 -22.573 1.00 88.19 367 ALA A CA 1
ATOM 2963 C C . ALA A 1 367 ? -4.691 -13.891 -22.679 1.00 88.19 367 ALA A C 1
ATOM 2965 O O . ALA A 1 367 ? -4.746 -13.191 -21.670 1.00 88.19 367 ALA A O 1
ATOM 2966 N N . LEU A 1 368 ? -5.157 -13.473 -23.861 1.00 92.12 368 LEU A N 1
ATOM 2967 C CA . LEU A 1 368 ? -5.789 -12.165 -24.076 1.00 92.12 368 LEU A CA 1
ATOM 2968 C C . LEU A 1 368 ? -7.134 -12.046 -23.342 1.00 92.12 368 LEU A C 1
ATOM 2970 O O . LEU A 1 368 ? -7.407 -11.017 -22.726 1.00 92.12 368 LEU A O 1
ATOM 2974 N N . VAL A 1 369 ? -7.949 -13.107 -23.334 1.00 93.38 369 VAL A N 1
ATOM 2975 C CA . VAL A 1 369 ? -9.188 -13.159 -22.536 1.00 93.38 369 VAL A CA 1
ATOM 2976 C C . VAL A 1 369 ? -8.876 -13.069 -21.039 1.00 93.38 369 VAL A C 1
ATOM 2978 O O . VAL A 1 369 ? -9.516 -12.295 -20.331 1.00 93.38 369 VAL A O 1
ATOM 2981 N N . GLN A 1 370 ? -7.860 -13.788 -20.549 1.00 90.00 370 GLN A N 1
ATOM 2982 C CA . GLN A 1 370 ? -7.442 -13.698 -19.148 1.00 90.00 370 GLN A CA 1
ATOM 2983 C C . GLN A 1 370 ? -6.890 -12.308 -18.795 1.00 90.00 370 GLN A C 1
ATOM 2985 O O . GLN A 1 370 ? -7.167 -11.808 -17.707 1.00 90.00 370 GLN A O 1
ATOM 2990 N N . GLN A 1 371 ? -6.157 -11.658 -19.703 1.00 91.69 371 GLN A N 1
ATOM 2991 C CA . GLN A 1 371 ? -5.691 -10.282 -19.525 1.00 91.69 371 GLN A CA 1
ATOM 2992 C C . GLN A 1 371 ? -6.873 -9.310 -19.389 1.00 91.69 371 GLN A C 1
ATOM 2994 O O . GLN A 1 371 ? -6.903 -8.538 -18.434 1.00 91.69 371 GLN A O 1
ATOM 2999 N N . ALA A 1 372 ? -7.871 -9.397 -20.273 1.00 92.31 372 ALA A N 1
ATOM 3000 C CA . ALA A 1 372 ? -9.068 -8.555 -20.213 1.00 92.31 372 ALA A CA 1
ATOM 3001 C C . ALA A 1 372 ? -9.898 -8.789 -18.934 1.00 92.31 372 ALA A C 1
ATOM 3003 O O . ALA A 1 372 ? -10.411 -7.836 -18.348 1.00 92.31 372 ALA A O 1
ATOM 3004 N N . ILE A 1 373 ? -9.992 -10.038 -18.457 1.00 93.00 373 ILE A N 1
ATOM 3005 C CA . ILE A 1 373 ? -10.623 -10.367 -17.167 1.00 93.00 373 ILE A CA 1
ATOM 3006 C C . ILE A 1 373 ? -9.845 -9.732 -16.006 1.00 93.00 373 ILE A C 1
ATOM 3008 O O . ILE A 1 373 ? -10.450 -9.103 -15.139 1.00 93.00 373 ILE A O 1
ATOM 3012 N N . ASN A 1 374 ? -8.515 -9.854 -15.993 1.00 91.75 374 ASN A N 1
ATOM 3013 C CA . ASN A 1 374 ? -7.675 -9.271 -14.945 1.00 91.75 374 ASN A CA 1
ATOM 3014 C C . ASN A 1 374 ? -7.794 -7.737 -14.915 1.00 91.75 374 ASN A C 1
ATOM 3016 O O . ASN A 1 374 ? -7.912 -7.153 -13.842 1.00 91.75 374 ASN A O 1
ATOM 3020 N N . GLU A 1 375 ? -7.807 -7.088 -16.081 1.00 95.31 375 GLU A N 1
ATOM 3021 C CA . GLU A 1 375 ? -7.970 -5.637 -16.215 1.00 95.31 375 GLU A CA 1
ATOM 3022 C C . GLU A 1 375 ? -9.357 -5.168 -15.742 1.00 95.31 375 GLU A C 1
ATOM 3024 O O . GLU A 1 375 ? -9.460 -4.190 -15.002 1.00 95.31 375 GLU A O 1
ATOM 3029 N N . ALA A 1 376 ? -10.424 -5.907 -16.068 1.00 94.00 376 ALA A N 1
ATOM 3030 C CA . ALA A 1 376 ? -11.767 -5.636 -15.553 1.00 94.00 376 ALA A CA 1
ATOM 3031 C C . ALA A 1 376 ? -11.847 -5.763 -14.018 1.00 94.00 376 ALA A C 1
ATOM 3033 O O . ALA A 1 376 ? -12.443 -4.905 -13.365 1.00 94.00 376 ALA A O 1
ATOM 3034 N N . VAL A 1 377 ? -11.206 -6.782 -13.431 1.00 94.56 377 VAL A N 1
ATOM 3035 C CA . VAL A 1 377 ? -11.134 -6.965 -11.968 1.00 94.56 377 VAL A CA 1
ATOM 3036 C C . VAL A 1 377 ? -10.340 -5.839 -11.297 1.00 94.56 377 VAL A C 1
ATOM 3038 O O . VAL A 1 377 ? -10.785 -5.311 -10.281 1.00 94.56 377 VAL A O 1
ATOM 3041 N N . ILE A 1 378 ? -9.209 -5.416 -11.872 1.00 93.00 378 ILE A N 1
ATOM 3042 C CA . ILE A 1 378 ? -8.424 -4.276 -11.366 1.00 93.00 378 ILE A CA 1
ATOM 3043 C C . ILE A 1 378 ? -9.261 -2.989 -11.383 1.00 93.00 378 ILE A C 1
ATOM 3045 O O . ILE A 1 378 ? -9.280 -2.255 -10.396 1.00 93.00 378 ILE A O 1
ATOM 3049 N N . ASN A 1 379 ? -9.999 -2.732 -12.465 1.00 94.00 379 ASN A N 1
ATOM 3050 C CA . ASN A 1 379 ? -10.857 -1.552 -12.572 1.00 94.00 379 ASN A CA 1
ATOM 3051 C C . ASN A 1 379 ? -12.017 -1.572 -11.558 1.00 94.00 379 ASN A C 1
ATOM 3053 O O . ASN A 1 379 ? -12.289 -0.543 -10.939 1.00 94.00 379 ASN A O 1
ATOM 3057 N N . GLN A 1 380 ? -12.639 -2.732 -11.320 1.00 95.19 380 GLN A N 1
ATOM 3058 C CA . GLN A 1 380 ? -13.664 -2.897 -10.282 1.00 95.19 380 GLN A CA 1
ATOM 3059 C C . GLN A 1 380 ? -13.102 -2.621 -8.875 1.00 95.19 380 GLN A C 1
ATOM 3061 O O . GLN A 1 380 ? -13.673 -1.827 -8.130 1.00 95.19 380 GLN A O 1
ATOM 3066 N N . LEU A 1 381 ? -11.948 -3.207 -8.534 1.00 93.69 381 LEU A N 1
ATOM 3067 C CA . LEU A 1 381 ? -11.295 -3.002 -7.234 1.00 93.69 381 LEU A CA 1
ATOM 3068 C C . LEU A 1 381 ? -10.869 -1.540 -7.016 1.00 93.69 381 LEU A C 1
ATOM 3070 O O . LEU A 1 381 ? -10.980 -1.031 -5.903 1.00 93.69 381 LEU A O 1
ATOM 3074 N N . ASN A 1 382 ? -10.437 -0.837 -8.067 1.00 93.62 382 ASN A N 1
ATOM 3075 C CA . ASN A 1 382 ? -10.127 0.594 -7.994 1.00 93.62 382 ASN A CA 1
ATOM 3076 C C . ASN A 1 382 ? -11.380 1.450 -7.722 1.00 93.62 382 ASN A C 1
ATOM 3078 O O . ASN A 1 382 ? -11.309 2.409 -6.952 1.00 93.62 382 ASN A O 1
ATOM 3082 N N . MET A 1 383 ? -12.532 1.102 -8.311 1.00 94.38 383 MET A N 1
ATOM 3083 C CA . MET A 1 383 ? -13.806 1.778 -8.024 1.00 94.38 383 MET A CA 1
ATOM 3084 C C . MET A 1 383 ? -14.268 1.542 -6.580 1.00 94.38 383 MET A C 1
ATOM 3086 O O . MET A 1 383 ? -14.707 2.481 -5.917 1.00 94.38 383 MET A O 1
ATOM 3090 N N . GLU A 1 384 ? -14.137 0.314 -6.076 1.00 95.12 384 GLU A N 1
ATOM 3091 C CA . GLU A 1 384 ? -14.455 -0.032 -4.684 1.00 95.12 384 GLU A CA 1
ATOM 3092 C C . GLU A 1 384 ? -13.517 0.678 -3.692 1.00 95.12 384 GLU A C 1
ATOM 3094 O O . GLU A 1 384 ? -13.979 1.209 -2.680 1.00 95.12 384 GLU A O 1
ATOM 3099 N N . LEU A 1 385 ? -12.220 0.775 -4.005 1.00 94.44 385 LEU A N 1
ATOM 3100 C CA . LEU A 1 385 ? -11.228 1.475 -3.185 1.00 94.44 385 LEU A CA 1
ATOM 3101 C C . LEU A 1 385 ? -11.534 2.975 -3.042 1.00 94.44 385 LEU A C 1
ATOM 3103 O O . LEU A 1 385 ? -11.535 3.494 -1.925 1.00 94.44 385 LEU A O 1
ATOM 3107 N N . GLU A 1 386 ? -11.827 3.674 -4.142 1.00 95.06 386 GLU A N 1
ATOM 3108 C CA . GLU A 1 386 ? -12.177 5.101 -4.088 1.00 95.06 386 GLU A CA 1
ATOM 3109 C C . GLU A 1 386 ? -13.549 5.339 -3.425 1.00 95.06 386 GLU A C 1
ATOM 3111 O O . GLU A 1 386 ? -13.713 6.320 -2.697 1.00 95.06 386 GLU A O 1
ATOM 3116 N N . ALA A 1 387 ? -14.509 4.416 -3.566 1.00 94.25 387 ALA A N 1
ATOM 3117 C CA . ALA A 1 387 ? -15.772 4.470 -2.824 1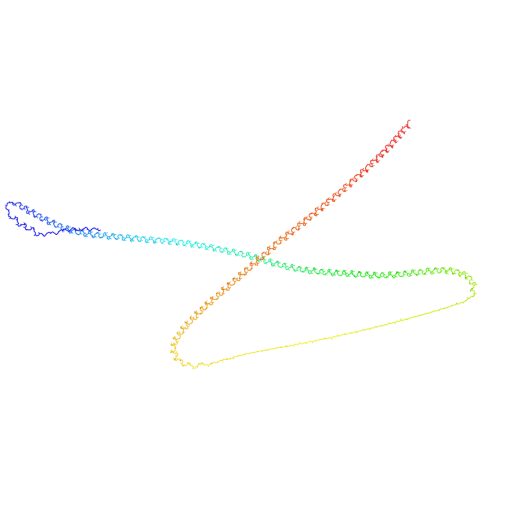.00 94.25 387 ALA A CA 1
ATOM 3118 C C . ALA A 1 387 ? -15.568 4.297 -1.304 1.00 94.25 387 ALA A C 1
ATOM 3120 O O . ALA A 1 387 ? -16.136 5.052 -0.509 1.00 94.25 387 ALA A O 1
ATOM 3121 N N . HIS A 1 388 ? -14.720 3.352 -0.882 1.00 94.81 388 HIS A N 1
ATOM 3122 C CA . HIS A 1 388 ? -14.355 3.176 0.527 1.00 94.81 388 HIS A CA 1
ATOM 3123 C C . HIS A 1 388 ? -13.595 4.381 1.092 1.00 94.81 388 HIS A C 1
ATOM 3125 O O . HIS A 1 388 ? -13.858 4.791 2.222 1.00 94.81 388 HIS A O 1
ATOM 3131 N N . LYS A 1 389 ? -12.700 4.981 0.305 1.00 95.69 389 LYS A N 1
ATOM 3132 C CA . LYS A 1 389 ? -11.957 6.194 0.665 1.00 95.69 389 LYS A CA 1
ATOM 3133 C C . LYS A 1 389 ? -12.889 7.390 0.877 1.00 95.69 389 LYS A C 1
ATOM 3135 O O . LYS A 1 389 ? -12.866 7.974 1.954 1.00 95.69 389 LYS A O 1
ATOM 3140 N N . ALA A 1 390 ? -13.813 7.651 -0.050 1.00 94.31 390 ALA A N 1
ATOM 3141 C CA . ALA A 1 390 ? -14.834 8.690 0.117 1.00 94.31 390 ALA A CA 1
ATOM 3142 C C . ALA A 1 390 ? -15.733 8.462 1.355 1.00 94.31 390 ALA A C 1
ATOM 3144 O O . ALA A 1 390 ? -16.147 9.416 2.014 1.00 94.31 390 ALA A O 1
ATOM 3145 N N . HIS A 1 391 ? -16.013 7.203 1.713 1.00 96.06 391 HIS A N 1
ATOM 3146 C CA . HIS A 1 391 ? -16.731 6.863 2.945 1.00 96.06 391 HIS A CA 1
ATOM 3147 C C . HIS A 1 391 ? -15.893 7.115 4.216 1.00 96.06 391 HIS A C 1
ATOM 3149 O O . HIS A 1 391 ? -16.427 7.593 5.217 1.00 96.06 391 HIS A O 1
ATOM 3155 N N . ILE A 1 392 ? -14.582 6.849 4.185 1.00 95.69 392 ILE A N 1
ATOM 3156 C CA . ILE A 1 392 ? -13.651 7.175 5.280 1.00 95.69 392 ILE A CA 1
ATOM 3157 C C . ILE A 1 392 ? -13.528 8.695 5.458 1.00 95.69 392 ILE A C 1
ATOM 3159 O O . ILE A 1 392 ? -13.592 9.171 6.591 1.00 95.69 392 ILE A O 1
ATOM 3163 N N . ASP A 1 393 ? -13.428 9.463 4.371 1.00 95.19 393 ASP A N 1
ATOM 3164 C CA . ASP A 1 393 ? -13.365 10.931 4.410 1.00 95.19 393 ASP A CA 1
ATOM 3165 C C . ASP A 1 393 ? -14.659 11.532 4.994 1.00 95.19 393 ASP A C 1
ATOM 3167 O O . ASP A 1 393 ? -14.615 12.449 5.819 1.00 95.19 393 ASP A O 1
ATOM 3171 N N . MET A 1 394 ? -15.820 10.962 4.642 1.00 97.75 394 MET A N 1
ATOM 3172 C CA . MET A 1 394 ? -17.122 11.336 5.206 1.00 97.75 394 MET A CA 1
ATOM 3173 C C . MET A 1 394 ? -17.195 11.065 6.718 1.00 97.75 394 MET A C 1
ATOM 3175 O O . MET A 1 394 ? -17.577 11.950 7.485 1.00 97.75 394 MET A O 1
ATOM 3179 N N . LEU A 1 395 ? -16.809 9.860 7.161 1.00 96.56 395 LEU A N 1
ATOM 3180 C CA . LEU A 1 395 ? -16.798 9.500 8.584 1.00 96.56 395 LEU A CA 1
ATOM 3181 C C . LEU A 1 395 ? -15.794 10.335 9.388 1.00 96.56 395 LEU A C 1
ATOM 3183 O O . LEU A 1 395 ? -16.093 10.717 10.516 1.00 96.56 395 LEU A O 1
ATOM 3187 N N . SER A 1 396 ? -14.635 10.647 8.807 1.00 96.00 396 SER A N 1
ATOM 3188 C CA . SER A 1 396 ? -13.608 11.485 9.437 1.00 96.00 396 SER A CA 1
ATOM 3189 C C . SER A 1 396 ? -14.102 12.920 9.618 1.00 96.00 396 SER A C 1
ATOM 3191 O O . SER A 1 396 ? -13.969 13.477 10.704 1.00 96.00 396 SER A O 1
ATOM 3193 N N . SER A 1 397 ? -14.746 13.484 8.589 1.00 95.56 397 SER A N 1
ATOM 3194 C CA . SER A 1 397 ? -15.346 14.824 8.643 1.00 95.56 397 SER A CA 1
ATOM 3195 C C . SER A 1 397 ? -16.428 14.915 9.721 1.00 95.56 397 SER A C 1
ATOM 3197 O O . SER A 1 397 ? -16.448 15.866 10.498 1.00 95.56 397 SER A O 1
ATOM 3199 N N . ARG A 1 398 ? -17.292 13.894 9.810 1.00 96.69 398 ARG A N 1
ATOM 3200 C CA . ARG A 1 398 ? -18.330 13.806 10.843 1.00 96.69 398 ARG A CA 1
ATOM 3201 C C . ARG A 1 398 ? -17.740 13.667 12.247 1.00 96.69 398 ARG A C 1
ATOM 3203 O O . ARG A 1 398 ? -18.187 14.356 13.151 1.00 96.69 398 ARG A O 1
ATOM 3210 N N . LEU A 1 399 ? -16.720 12.827 12.431 1.00 95.25 399 LEU A N 1
ATOM 3211 C CA . LEU A 1 399 ? -16.050 12.684 13.726 1.00 95.25 399 LEU A CA 1
ATOM 3212 C C . LEU A 1 399 ? -15.376 13.996 14.166 1.00 95.25 399 LEU A C 1
ATOM 3214 O O . LEU A 1 399 ? -15.364 14.306 15.353 1.00 95.25 399 LEU A O 1
ATOM 3218 N N . GLU A 1 400 ? -14.850 14.788 13.227 1.00 95.88 400 GLU A N 1
ATOM 3219 C CA . GLU A 1 400 ? -14.309 16.125 13.504 1.00 95.88 400 GLU A CA 1
ATOM 3220 C C . GLU A 1 400 ? -15.402 17.151 13.871 1.00 95.88 400 GLU A C 1
ATOM 3222 O O . GLU A 1 400 ? -15.112 18.133 14.551 1.00 95.88 400 GLU A O 1
ATOM 3227 N N . GLU A 1 401 ? -16.645 16.955 13.425 1.00 96.31 401 GLU A N 1
ATOM 3228 C CA . GLU A 1 401 ? -17.819 17.754 13.807 1.00 96.31 401 GLU A CA 1
ATOM 3229 C C . GLU A 1 401 ? -18.338 17.336 15.194 1.00 96.31 401 GLU A C 1
ATOM 3231 O O . GLU A 1 401 ? -18.362 18.168 16.102 1.00 96.31 401 GLU A O 1
ATOM 3236 N N . ASP A 1 402 ? -18.586 16.037 15.408 1.00 95.75 402 ASP A N 1
ATOM 3237 C CA . ASP A 1 402 ? -18.976 15.455 16.703 1.00 95.75 402 ASP A CA 1
ATOM 3238 C C . ASP A 1 402 ? -17.964 15.836 17.822 1.00 95.75 402 ASP A C 1
ATOM 3240 O O . ASP A 1 402 ? 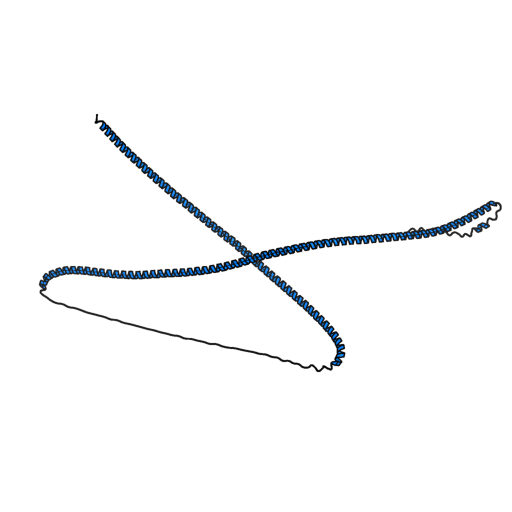-18.352 16.165 18.945 1.00 95.75 402 ASP A O 1
ATOM 3244 N N . LEU A 1 403 ? -16.654 15.864 17.521 1.00 95.56 403 LEU A N 1
ATOM 3245 C CA . LEU A 1 403 ? -15.605 16.311 18.455 1.00 95.56 403 LEU A CA 1
ATOM 3246 C C . LEU A 1 403 ? -15.668 17.809 18.791 1.00 95.56 403 LEU A C 1
ATOM 3248 O O . LEU A 1 403 ? -15.363 18.184 19.925 1.00 95.56 403 LEU A O 1
ATOM 3252 N N . LYS A 1 404 ? -16.037 18.678 17.840 1.00 96.69 404 LYS A N 1
ATOM 3253 C CA . LYS A 1 404 ? -16.170 20.125 18.098 1.00 96.69 404 LYS A CA 1
ATOM 3254 C C . LYS A 1 404 ? -17.347 20.398 19.022 1.00 96.69 404 LYS A C 1
ATOM 3256 O O . LYS A 1 404 ? -17.188 21.174 19.962 1.00 96.69 404 LYS A O 1
ATOM 3261 N N . ASP A 1 405 ? -18.471 19.724 18.804 1.00 95.69 405 ASP A N 1
ATOM 3262 C CA . ASP A 1 405 ? -19.659 19.860 19.648 1.00 95.69 405 ASP A CA 1
ATOM 3263 C C . ASP A 1 405 ? -19.383 19.398 21.088 1.00 95.69 405 ASP A C 1
ATOM 3265 O O . ASP A 1 405 ? -19.718 20.113 22.035 1.00 95.69 405 ASP A O 1
ATOM 3269 N N . VAL A 1 406 ? -18.672 18.278 21.280 1.00 96.19 406 VAL A N 1
ATOM 3270 C CA . VAL A 1 406 ? -18.226 17.836 22.619 1.00 96.19 406 VAL A CA 1
ATOM 3271 C C . VAL A 1 406 ? -17.322 18.881 23.287 1.00 96.19 406 VAL A C 1
ATOM 3273 O O . VAL A 1 406 ? -17.552 19.233 24.444 1.00 96.19 406 VAL A O 1
ATOM 3276 N N . ILE A 1 407 ? -16.337 19.433 22.568 1.00 94.94 407 ILE A N 1
ATOM 3277 C CA . ILE A 1 407 ? -15.433 20.472 23.099 1.00 94.94 407 ILE A CA 1
ATOM 3278 C C . ILE A 1 407 ? -16.197 21.752 23.479 1.00 94.94 407 ILE A C 1
ATOM 3280 O O . ILE A 1 407 ? -15.857 22.399 24.474 1.00 94.94 407 ILE A O 1
ATOM 3284 N N . ILE A 1 408 ? -17.233 22.124 22.718 1.00 95.06 408 ILE A N 1
ATOM 3285 C CA . ILE A 1 408 ? -18.107 23.259 23.040 1.00 95.06 408 ILE A CA 1
ATOM 3286 C C . ILE A 1 408 ? -18.866 22.982 24.344 1.00 95.06 408 ILE A C 1
ATOM 3288 O O . ILE A 1 408 ? -18.800 23.807 25.257 1.00 95.06 408 ILE A O 1
ATOM 3292 N N . VAL A 1 409 ? -19.508 21.816 24.476 1.00 95.25 409 VAL A N 1
ATOM 3293 C CA . VAL A 1 409 ? -20.272 21.437 25.679 1.00 95.25 409 VAL A CA 1
ATOM 3294 C C . VAL A 1 409 ? -19.380 21.388 26.926 1.00 95.25 409 VAL A C 1
ATOM 3296 O O . VAL A 1 409 ? -19.706 22.033 27.923 1.00 95.25 409 VAL A O 1
ATOM 3299 N N . GLU A 1 410 ? -18.220 20.723 26.874 1.00 94.19 410 GLU A N 1
ATOM 3300 C CA . GLU A 1 410 ? -17.276 20.684 28.006 1.00 94.19 410 GLU A CA 1
ATOM 3301 C C . GLU A 1 410 ? -16.819 22.092 28.426 1.00 94.19 410 GLU A C 1
ATOM 3303 O O . GLU A 1 410 ? -16.673 22.395 29.617 1.00 94.19 410 GLU A O 1
ATOM 3308 N N . GLN A 1 411 ? -16.601 22.989 27.458 1.00 95.00 411 GLN A N 1
ATOM 3309 C CA . GLN A 1 411 ? -16.184 24.360 27.736 1.00 95.00 411 GLN A CA 1
ATOM 3310 C C . GLN A 1 411 ? -17.346 25.233 28.254 1.00 95.00 411 GLN A C 1
ATOM 3312 O O . GLN A 1 411 ? -17.100 26.137 29.059 1.00 95.00 411 GLN A O 1
ATOM 3317 N N . GLU A 1 412 ? -18.602 24.958 27.893 1.00 95.00 412 GLU A N 1
ATOM 3318 C CA . GLU A 1 412 ? -19.779 25.586 28.510 1.00 95.00 412 GLU A CA 1
ATOM 3319 C C . GLU A 1 412 ? -20.008 25.111 29.954 1.00 95.00 412 GLU A C 1
ATOM 3321 O O . GLU A 1 412 ? -20.184 25.953 30.843 1.00 95.00 412 GLU A O 1
ATOM 3326 N N . GLU A 1 413 ? -19.913 23.805 30.231 1.00 95.50 413 GLU A N 1
ATOM 3327 C CA . GLU A 1 413 ? -20.006 23.256 31.594 1.00 95.50 413 GLU A CA 1
ATOM 3328 C C . GLU A 1 413 ? -18.903 23.813 32.504 1.00 95.50 413 GLU A C 1
ATOM 3330 O O . GLU A 1 413 ? -19.164 24.266 33.621 1.00 95.50 413 GLU A O 1
ATOM 3335 N N . LYS A 1 414 ? -17.666 23.878 32.005 1.00 95.00 414 LYS A N 1
ATOM 3336 C CA . LYS A 1 414 ? -16.528 24.511 32.686 1.00 95.00 414 LYS A CA 1
ATOM 3337 C C . LYS A 1 414 ? -16.768 25.998 32.975 1.00 95.00 414 LYS A C 1
ATOM 3339 O O . LYS A 1 414 ? -16.428 26.468 34.063 1.00 95.00 414 LYS A O 1
ATOM 3344 N N . ASN A 1 415 ? -17.389 26.729 32.046 1.00 94.88 415 ASN A N 1
ATOM 3345 C CA . ASN A 1 415 ? -17.773 28.132 32.240 1.00 94.88 415 ASN A CA 1
ATOM 3346 C C . ASN A 1 415 ? -18.921 28.293 33.252 1.00 94.88 415 ASN A C 1
ATOM 3348 O O . ASN A 1 415 ? -19.006 29.312 33.939 1.00 94.88 415 ASN A O 1
ATOM 3352 N N . ASP A 1 416 ? -19.831 27.325 33.359 1.00 96.88 416 ASP A N 1
ATOM 3353 C CA . ASP A 1 416 ? -20.867 27.293 34.398 1.00 96.88 416 ASP A CA 1
ATOM 3354 C C . ASP A 1 416 ? -20.301 26.943 35.785 1.00 96.88 416 ASP A C 1
ATOM 3356 O O . ASP A 1 416 ? -20.602 27.626 36.766 1.00 96.88 416 ASP A O 1
ATOM 3360 N N . MET A 1 417 ? -19.390 25.969 35.871 1.00 95.44 417 MET A N 1
ATOM 3361 C CA . MET A 1 417 ? -18.669 25.651 37.109 1.00 95.44 417 MET A CA 1
ATOM 3362 C C . MET A 1 417 ? -17.847 26.836 37.631 1.00 95.44 417 MET A C 1
ATOM 3364 O O . MET A 1 417 ? -17.860 27.082 38.837 1.00 95.44 417 MET A O 1
ATOM 3368 N N . HIS A 1 418 ? -17.197 27.614 36.756 1.00 94.12 418 HIS A N 1
ATOM 3369 C CA . HIS A 1 418 ? -16.513 28.850 37.162 1.00 94.12 418 HIS A CA 1
ATOM 3370 C C . HIS A 1 418 ? -17.491 29.867 37.770 1.00 94.12 418 HIS A C 1
ATOM 3372 O O . HIS A 1 418 ? -17.286 30.316 38.894 1.00 94.12 418 HIS A O 1
ATOM 3378 N N . ARG A 1 419 ? -18.620 30.143 37.098 1.00 96.56 419 ARG A N 1
ATOM 3379 C CA . ARG A 1 419 ? -19.662 31.053 37.613 1.00 96.56 419 ARG A CA 1
ATOM 3380 C C . ARG A 1 419 ? -20.245 30.585 38.953 1.00 96.56 419 ARG A C 1
ATOM 3382 O O . ARG A 1 419 ? -20.519 31.407 39.826 1.00 96.56 419 ARG A O 1
ATOM 3389 N N . LYS A 1 420 ? -20.421 29.274 39.147 1.00 95.44 420 LYS A N 1
ATOM 3390 C CA . LYS A 1 420 ? -20.836 28.680 40.432 1.00 95.44 420 LYS A CA 1
ATOM 3391 C C . LYS A 1 420 ? -19.785 28.889 41.528 1.00 95.44 420 LYS A C 1
ATOM 3393 O O . LYS A 1 420 ? -20.157 29.235 42.649 1.00 95.44 420 LYS A O 1
ATOM 3398 N N . LEU A 1 421 ? -18.500 28.728 41.208 1.00 94.38 421 LEU A N 1
ATOM 3399 C CA . LEU A 1 421 ? -17.390 28.950 42.138 1.00 94.38 421 LEU A CA 1
ATOM 3400 C C . LEU A 1 421 ? -17.267 30.429 42.542 1.00 94.38 421 LEU A C 1
ATOM 3402 O O . LEU A 1 421 ? -17.215 30.718 43.736 1.00 94.38 421 LEU A O 1
ATOM 3406 N N . ASP A 1 422 ? -17.316 31.353 41.578 1.00 94.50 422 ASP A N 1
ATOM 3407 C CA . ASP A 1 422 ? -17.296 32.804 41.821 1.00 94.50 422 ASP A CA 1
ATOM 3408 C C . ASP A 1 422 ? -18.449 33.233 42.743 1.00 94.50 422 ASP A C 1
ATOM 3410 O O . ASP A 1 422 ? -18.261 34.000 43.691 1.00 94.50 422 ASP A O 1
ATOM 3414 N N . ASN A 1 423 ? -19.659 32.716 42.500 1.00 95.25 423 ASN A N 1
ATOM 3415 C CA . ASN A 1 423 ? -20.824 32.992 43.341 1.00 95.25 423 ASN A CA 1
ATOM 3416 C C . ASN A 1 423 ? -20.629 32.474 44.777 1.00 95.25 423 ASN A C 1
ATOM 3418 O O . ASN A 1 423 ? -20.875 33.218 45.727 1.00 95.25 423 ASN A O 1
ATOM 3422 N N . ALA A 1 424 ? -20.134 31.244 44.946 1.00 93.75 424 ALA A N 1
ATOM 3423 C CA . ALA A 1 424 ? -19.866 30.661 46.262 1.00 93.75 424 ALA A CA 1
ATOM 3424 C C . ALA A 1 424 ? -18.745 31.399 47.023 1.00 93.75 424 ALA A C 1
ATOM 3426 O O . ALA A 1 424 ? -18.847 31.605 48.235 1.00 93.75 424 ALA A O 1
ATOM 3427 N N . GLU A 1 425 ? -17.693 31.851 46.332 1.00 95.62 425 GLU A N 1
ATOM 3428 C CA . GLU A 1 425 ? -16.626 32.647 46.947 1.00 95.62 425 GLU A CA 1
ATOM 3429 C C . GLU A 1 425 ? -17.148 34.021 47.400 1.00 95.62 425 GLU A C 1
ATOM 3431 O O . GLU A 1 425 ? -16.838 34.475 48.505 1.00 95.62 425 GLU A O 1
ATOM 3436 N N . ASN A 1 426 ? -17.989 34.671 46.590 1.00 94.50 426 ASN A N 1
ATOM 3437 C CA . ASN A 1 426 ? -18.621 35.945 46.936 1.00 94.50 426 ASN A CA 1
ATOM 3438 C C . ASN A 1 426 ? -19.624 35.813 48.097 1.00 94.50 426 ASN A C 1
ATOM 3440 O O . ASN A 1 426 ? -19.642 36.669 48.987 1.00 94.50 426 ASN A O 1
ATOM 3444 N N . GLU A 1 427 ? -20.396 34.725 48.160 1.00 95.81 427 GLU A N 1
ATOM 3445 C CA . GLU A 1 427 ? -21.254 34.427 49.312 1.00 95.81 427 GLU A CA 1
ATOM 3446 C C . GLU A 1 427 ? -20.419 34.195 50.585 1.00 95.81 427 GLU A C 1
ATOM 3448 O O . GLU A 1 427 ? -20.707 34.771 51.638 1.00 95.81 427 GLU A O 1
ATOM 3453 N N . CYS A 1 428 ? -19.326 33.431 50.490 1.00 92.12 428 CYS A N 1
ATOM 3454 C CA . CYS A 1 428 ? -18.405 33.195 51.602 1.00 92.12 428 CYS A CA 1
ATOM 3455 C C . CYS A 1 428 ? -17.768 34.503 52.115 1.00 92.12 428 CYS A C 1
ATOM 3457 O O . CYS A 1 428 ? -17.781 34.767 53.322 1.00 92.12 428 CYS A O 1
ATOM 3459 N N . LYS A 1 429 ? -17.296 35.376 51.210 1.00 94.31 429 LYS A N 1
ATOM 3460 C CA . LYS A 1 429 ? -16.791 36.727 51.534 1.00 94.31 429 LYS A CA 1
ATOM 3461 C C . LYS A 1 429 ? -17.852 37.575 52.245 1.00 94.31 429 LYS A C 1
ATOM 3463 O O . LYS A 1 429 ? -17.547 38.226 53.249 1.00 94.31 429 LYS A O 1
ATOM 3468 N N . SER A 1 430 ? -19.096 37.551 51.763 1.00 94.69 430 SER A N 1
ATOM 3469 C CA . SER A 1 430 ? -20.228 38.272 52.363 1.00 94.69 430 SER A CA 1
ATOM 3470 C C . SER A 1 430 ? -20.529 37.780 53.786 1.00 94.69 430 SER A C 1
ATOM 3472 O O . SER A 1 430 ? -20.542 38.570 54.736 1.00 94.69 430 SER A O 1
ATOM 3474 N N . ASN A 1 431 ? -20.650 36.462 53.967 1.00 94.12 431 ASN A N 1
ATOM 3475 C CA . ASN A 1 431 ? -20.894 35.828 55.264 1.00 94.12 431 ASN A CA 1
ATOM 3476 C C . ASN A 1 431 ? -19.756 36.097 56.269 1.00 94.12 431 ASN A C 1
ATOM 3478 O O . ASN A 1 431 ? -20.020 36.434 57.428 1.00 94.12 431 ASN A O 1
ATOM 3482 N N . LEU A 1 432 ? -18.493 36.039 55.832 1.00 94.31 432 LEU A N 1
ATOM 3483 C CA . LEU A 1 432 ? -17.337 36.395 56.658 1.00 94.31 432 LEU A CA 1
ATOM 3484 C C . LEU A 1 432 ? -17.366 37.877 57.073 1.00 94.31 432 LEU A C 1
ATOM 3486 O O . LEU A 1 432 ? -17.157 38.195 58.245 1.00 94.31 432 LEU A O 1
ATOM 3490 N N . THR A 1 433 ? -17.696 38.782 56.148 1.00 93.88 433 THR A N 1
ATOM 3491 C CA . THR A 1 433 ? -17.833 40.225 56.422 1.00 93.88 433 THR A CA 1
ATOM 3492 C C . THR A 1 433 ? -18.949 40.506 57.435 1.00 93.88 433 THR A C 1
ATOM 3494 O O . THR A 1 433 ? -18.767 41.302 58.364 1.00 93.88 433 THR A O 1
ATOM 3497 N N . ALA A 1 434 ? -20.085 39.812 57.323 1.00 93.75 434 ALA A N 1
ATOM 3498 C CA . ALA A 1 434 ? -21.192 39.910 58.273 1.00 93.75 434 ALA A CA 1
ATOM 3499 C C . ALA A 1 434 ? -20.800 39.407 59.677 1.00 93.75 434 ALA A C 1
ATOM 3501 O O . ALA A 1 434 ? -21.104 40.063 60.679 1.00 93.75 434 ALA A O 1
ATOM 3502 N N . LEU A 1 435 ? -20.074 38.285 59.769 1.00 93.62 435 LEU A N 1
ATOM 3503 C CA . LEU A 1 435 ? -19.562 37.748 61.036 1.00 93.62 435 LEU A CA 1
ATOM 3504 C C . LEU A 1 435 ? -18.528 38.676 61.691 1.00 93.62 435 LEU A C 1
ATOM 3506 O O . LEU A 1 435 ? -18.630 38.943 62.892 1.00 93.62 435 LEU A O 1
ATOM 3510 N N . LEU A 1 436 ? -17.584 39.221 60.918 1.00 93.75 436 LEU A N 1
ATOM 3511 C CA . LEU A 1 436 ? -16.605 40.203 61.398 1.00 93.75 436 LEU A CA 1
ATOM 3512 C C . LEU A 1 436 ? -17.297 41.468 61.920 1.00 93.75 436 LEU A C 1
ATOM 3514 O O . LEU A 1 436 ? -17.030 41.894 63.044 1.00 93.75 436 LEU A O 1
ATOM 3518 N N . THR A 1 437 ? -18.260 42.012 61.170 1.00 94.06 437 THR A N 1
ATOM 3519 C CA . THR A 1 437 ? -19.061 43.177 61.589 1.00 94.06 437 THR A CA 1
ATOM 3520 C C . THR A 1 437 ? -19.811 42.900 62.896 1.00 94.06 437 THR A C 1
ATOM 3522 O O . THR A 1 437 ? -19.754 43.696 63.836 1.00 94.06 437 THR A O 1
ATOM 3525 N N . LYS A 1 438 ? -20.454 41.730 63.011 1.00 94.69 438 LYS A N 1
ATOM 3526 C CA . LYS A 1 438 ? -21.162 41.285 64.223 1.00 94.69 438 LYS A CA 1
ATOM 3527 C C . LYS A 1 438 ? -20.220 41.110 65.422 1.00 94.69 438 LYS A C 1
ATOM 3529 O O . LYS A 1 438 ? -20.613 41.408 66.550 1.00 94.69 438 LYS A O 1
ATOM 3534 N N . SER A 1 439 ? -18.983 40.666 65.192 1.00 92.94 439 SER A N 1
ATOM 3535 C CA . SER A 1 439 ? -17.943 40.562 66.223 1.00 92.94 439 SER A CA 1
ATOM 3536 C C . SER A 1 439 ? -17.465 41.942 66.694 1.00 92.94 439 SER A C 1
ATOM 3538 O O . SER A 1 439 ? -17.459 42.219 67.892 1.00 92.94 439 SER A O 1
ATOM 3540 N N . ILE A 1 440 ? -17.173 42.857 65.763 1.00 93.94 440 ILE A N 1
ATOM 3541 C CA . ILE A 1 440 ? -16.766 44.242 66.060 1.00 93.94 440 ILE A CA 1
ATOM 3542 C C . ILE A 1 440 ? -17.846 44.977 66.867 1.00 93.94 440 ILE A C 1
ATOM 3544 O O . ILE A 1 440 ? -17.527 45.656 67.844 1.00 93.94 440 ILE A O 1
ATOM 3548 N N . LEU A 1 441 ? -19.127 44.804 66.522 1.00 94.50 441 LEU A N 1
ATOM 3549 C CA . LEU A 1 441 ? -20.243 45.375 67.285 1.00 94.50 441 LEU A CA 1
ATOM 3550 C C . LEU A 1 441 ? -20.336 44.801 68.711 1.00 94.50 441 LEU A C 1
ATOM 3552 O O . LEU A 1 441 ? -20.541 45.563 69.655 1.00 94.50 441 LEU A O 1
ATOM 3556 N N . LYS A 1 442 ? -20.117 43.489 68.898 1.00 92.94 442 LYS A N 1
ATOM 3557 C CA . LYS A 1 442 ? -20.029 42.880 70.240 1.00 92.94 442 LYS A CA 1
ATOM 3558 C C . LYS A 1 442 ? -18.862 43.439 71.058 1.00 92.94 442 LYS A C 1
ATOM 3560 O O . LYS A 1 442 ? -19.051 43.735 72.234 1.00 92.94 442 LYS A O 1
ATOM 3565 N N . MET A 1 443 ? -17.682 43.601 70.453 1.00 90.81 443 MET A N 1
ATOM 3566 C CA . MET A 1 443 ? -16.509 44.157 71.140 1.00 90.81 443 MET A CA 1
ATOM 3567 C C . MET A 1 443 ? -16.756 45.601 71.591 1.00 90.81 443 MET A C 1
ATOM 3569 O O . MET A 1 443 ? -16.534 45.909 72.760 1.00 90.81 443 MET A O 1
ATOM 3573 N N . LYS A 1 444 ? -17.318 46.453 70.719 1.00 91.75 444 LYS A N 1
ATOM 3574 C CA . LYS A 1 444 ? -17.696 47.835 71.069 1.00 91.75 444 LYS A CA 1
ATOM 3575 C C . LYS A 1 444 ? -18.731 47.904 72.197 1.00 91.75 444 LYS A C 1
ATOM 3577 O O . LYS A 1 444 ? -18.610 48.750 73.076 1.00 91.75 444 LYS A O 1
ATOM 3582 N N . LEU A 1 445 ? -19.711 46.997 72.222 1.00 91.62 445 LEU A N 1
ATOM 3583 C CA . LEU A 1 445 ? -20.687 46.927 73.317 1.00 91.62 445 LEU A CA 1
ATOM 3584 C C . LEU A 1 445 ? -20.034 46.511 74.649 1.00 91.62 445 LEU A C 1
ATOM 3586 O O . LEU A 1 445 ? -20.318 47.106 75.686 1.00 91.62 445 LEU A O 1
ATOM 3590 N N . ALA A 1 446 ? -19.131 45.526 74.628 1.00 86.81 446 ALA A N 1
ATOM 3591 C CA . ALA A 1 446 ? -18.382 45.097 75.813 1.00 86.81 446 ALA A CA 1
ATOM 3592 C C . ALA A 1 446 ? -17.373 46.160 76.302 1.00 86.81 446 ALA A C 1
ATOM 3594 O O . ALA A 1 446 ? -17.045 46.219 77.485 1.00 86.81 446 ALA A O 1
ATOM 3595 N N . GLU A 1 447 ? -16.877 47.016 75.411 1.00 89.94 447 GLU A N 1
ATOM 3596 C CA . GLU A 1 447 ? -16.091 48.209 75.744 1.00 89.94 447 GLU A CA 1
ATOM 3597 C C . GLU A 1 447 ? -16.945 49.265 76.447 1.00 89.94 447 GLU A C 1
ATOM 3599 O O . GLU A 1 447 ? -16.668 49.599 77.595 1.00 89.94 447 GLU A O 1
ATOM 3604 N N . GLN A 1 448 ? -18.076 49.650 75.850 1.00 88.12 448 GLN A N 1
ATOM 3605 C CA . GLN A 1 448 ? -19.031 50.585 76.450 1.00 88.12 448 GLN A CA 1
ATOM 3606 C C . GLN A 1 448 ? -19.543 50.117 77.830 1.00 88.12 448 GLN A C 1
ATOM 3608 O O . GLN A 1 448 ? -19.769 50.932 78.727 1.00 88.12 448 GLN A O 1
ATOM 3613 N N . GLN A 1 449 ? -19.701 48.804 78.034 1.00 87.44 449 GLN A N 1
ATOM 3614 C CA . GLN A 1 449 ? -20.031 48.227 79.342 1.00 87.44 449 GLN A CA 1
ATOM 3615 C C . GLN A 1 449 ? -18.884 48.361 80.357 1.00 87.44 449 GLN A C 1
ATOM 3617 O O . GLN A 1 449 ? -19.143 48.739 81.501 1.00 87.44 449 GLN A O 1
ATOM 3622 N N . ARG A 1 450 ? -17.628 48.102 79.959 1.00 84.50 450 ARG A N 1
ATOM 3623 C CA . ARG A 1 450 ? -16.447 48.314 80.820 1.00 84.50 450 ARG A CA 1
ATOM 3624 C C . ARG A 1 450 ? -16.309 49.783 81.220 1.00 84.50 450 ARG A C 1
ATOM 3626 O O . ARG A 1 450 ? -16.099 50.059 82.400 1.00 84.50 450 ARG A O 1
ATOM 3633 N N . ASP A 1 451 ? -16.504 50.707 80.283 1.00 88.00 451 ASP A N 1
ATOM 3634 C CA . ASP A 1 451 ? -16.456 52.148 80.548 1.00 88.00 451 ASP A CA 1
ATOM 3635 C C . ASP A 1 451 ? -17.567 52.582 81.513 1.00 88.00 451 ASP A C 1
ATOM 3637 O O . ASP A 1 451 ? -17.301 53.286 82.486 1.00 88.00 451 ASP A O 1
ATOM 3641 N N . SER A 1 452 ? -18.797 52.097 81.316 1.00 87.94 452 SER A N 1
ATOM 3642 C CA . SER A 1 452 ? -19.926 52.365 82.219 1.00 87.94 452 SER A CA 1
ATOM 3643 C C . SER A 1 452 ? -19.661 51.874 83.651 1.00 87.94 452 SER A C 1
ATOM 3645 O O . SER A 1 452 ? -19.858 52.620 84.613 1.00 87.94 452 SER A O 1
ATOM 3647 N N . VAL A 1 453 ? -19.129 50.655 83.811 1.00 85.88 453 VAL A N 1
ATOM 3648 C CA . VAL A 1 453 ? -18.741 50.105 85.125 1.00 85.88 453 VAL A CA 1
ATOM 3649 C C . VAL A 1 453 ? -17.575 50.889 85.739 1.00 85.88 453 VAL A C 1
ATOM 3651 O O . VAL A 1 453 ? -17.589 51.162 86.940 1.00 85.88 453 VAL A O 1
ATOM 3654 N N . SER A 1 454 ? -16.595 51.306 84.934 1.00 88.00 454 SER A N 1
ATOM 3655 C CA . SER A 1 454 ? -15.476 52.148 85.374 1.00 88.00 454 SER A CA 1
ATOM 3656 C C . SER A 1 454 ? -15.968 53.501 85.907 1.00 88.00 454 SER A C 1
ATOM 3658 O O . SER A 1 454 ? -15.630 53.888 87.027 1.00 88.00 454 SER A O 1
ATOM 3660 N N . ILE A 1 455 ? -16.863 54.171 85.172 1.00 86.44 455 ILE A N 1
ATOM 3661 C CA . ILE A 1 455 ? -17.502 55.432 85.581 1.00 86.44 455 ILE A CA 1
ATOM 3662 C C . ILE A 1 455 ? -18.287 55.246 86.889 1.00 86.44 455 ILE A C 1
ATOM 3664 O O . ILE A 1 455 ? -18.104 56.026 87.824 1.00 86.44 455 ILE A O 1
ATOM 3668 N N . GLN A 1 456 ? -19.099 54.189 87.013 1.00 82.62 456 GLN A N 1
ATOM 3669 C CA . GLN A 1 456 ? -19.818 53.879 88.257 1.00 82.62 456 GLN A CA 1
ATOM 3670 C C . GLN A 1 456 ? -18.870 53.620 89.440 1.00 82.62 456 GLN A C 1
ATOM 3672 O O . GLN A 1 456 ? -19.146 54.050 90.565 1.00 82.62 456 GLN A O 1
ATOM 3677 N N . HIS A 1 457 ? -17.734 52.957 89.208 1.00 84.44 457 HIS A N 1
ATOM 3678 C CA . HIS A 1 457 ? -16.732 52.712 90.243 1.00 84.44 457 HIS A CA 1
ATOM 3679 C C . HIS A 1 457 ? -16.032 54.009 90.680 1.00 84.44 457 HIS A C 1
ATOM 3681 O O . HIS A 1 457 ? -15.875 54.245 91.879 1.00 84.44 457 HIS A O 1
ATOM 3687 N N . VAL A 1 458 ? -15.683 54.890 89.735 1.00 88.38 458 VAL A N 1
ATOM 3688 C CA . VAL A 1 458 ? -15.126 56.225 90.013 1.00 88.38 458 VAL A CA 1
ATOM 3689 C C . VAL A 1 458 ? -16.124 57.092 90.785 1.00 88.38 458 VAL A C 1
ATOM 3691 O O . VAL A 1 458 ? -15.742 57.715 91.775 1.00 88.38 458 VAL A O 1
ATOM 3694 N N . GLU A 1 459 ? -17.405 57.088 90.413 1.00 85.94 459 GLU A N 1
ATOM 3695 C CA . GLU A 1 459 ? -18.463 57.813 91.131 1.00 85.94 459 GLU A CA 1
ATOM 3696 C C . GLU A 1 459 ? -18.639 57.266 92.565 1.00 85.94 459 GLU A C 1
ATOM 3698 O O . GLU A 1 459 ? -18.721 58.028 93.529 1.00 85.94 459 GLU A O 1
ATOM 3703 N N . THR A 1 460 ? -18.572 55.942 92.740 1.00 88.50 460 THR A N 1
ATOM 3704 C CA . THR A 1 460 ? -18.618 55.276 94.056 1.00 88.50 460 THR A CA 1
ATOM 3705 C C . THR A 1 460 ? -17.394 55.614 94.921 1.00 88.50 460 THR A C 1
ATOM 3707 O O . THR A 1 460 ? -17.527 55.882 96.119 1.00 88.50 460 THR A O 1
ATOM 3710 N N . LEU A 1 461 ? -16.188 55.642 94.342 1.00 87.81 461 LEU A N 1
ATOM 3711 C CA . LEU A 1 461 ? -14.963 56.063 95.034 1.00 87.81 461 LEU A CA 1
ATOM 3712 C C . LEU A 1 461 ? -15.021 57.542 95.428 1.00 87.81 461 LEU A C 1
ATOM 3714 O O . LEU A 1 461 ? -14.701 57.883 96.564 1.00 87.81 461 LEU A O 1
ATOM 3718 N N . LYS A 1 462 ? -15.493 58.412 94.533 1.00 89.00 462 LYS A N 1
ATOM 3719 C CA . LYS A 1 462 ? -15.719 59.848 94.764 1.00 89.00 462 LYS A CA 1
ATOM 3720 C C . LYS A 1 462 ? -16.697 60.082 95.922 1.00 89.00 462 LYS A C 1
ATOM 3722 O O . LYS A 1 462 ? -16.406 60.894 96.801 1.00 89.00 462 LYS A O 1
ATOM 3727 N N . GLN A 1 463 ? -17.782 59.307 96.009 1.00 87.31 463 GLN A N 1
ATOM 3728 C CA . GLN A 1 463 ? -18.689 59.305 97.168 1.00 87.31 463 GLN A CA 1
ATOM 3729 C C . GLN A 1 463 ? -17.999 58.824 98.459 1.00 87.31 463 GLN A C 1
ATOM 3731 O O . GLN A 1 463 ? -18.106 59.492 99.491 1.00 87.31 463 GLN A O 1
ATOM 3736 N N . LYS A 1 464 ? -17.240 57.716 98.422 1.00 88.75 464 LYS A N 1
ATOM 3737 C CA . LYS A 1 464 ? -16.478 57.215 99.587 1.00 88.75 464 LYS A CA 1
ATOM 3738 C C . LYS A 1 464 ? -15.444 58.226 100.087 1.00 88.75 464 LYS A C 1
ATOM 3740 O O . LYS A 1 464 ? -15.388 58.483 101.284 1.00 88.75 464 LYS A O 1
ATOM 3745 N N . VAL A 1 465 ? -14.674 58.847 99.193 1.00 88.81 465 VAL A N 1
ATOM 3746 C CA . VAL A 1 465 ? -13.701 59.903 99.525 1.00 88.81 465 VAL A CA 1
ATOM 3747 C C . VAL A 1 465 ? -14.404 61.126 100.117 1.00 88.81 465 VAL A C 1
ATOM 3749 O O . VAL A 1 465 ? -13.907 61.704 101.080 1.00 88.81 465 VAL A O 1
ATOM 3752 N N . MET A 1 466 ? -15.581 61.503 99.611 1.00 89.50 466 MET A N 1
ATOM 3753 C CA . MET A 1 466 ? -16.377 62.596 100.181 1.00 89.50 466 MET A CA 1
ATOM 3754 C C . MET A 1 466 ? -16.891 62.269 101.596 1.00 89.50 466 MET A C 1
ATOM 3756 O O . MET A 1 466 ? -16.858 63.138 102.468 1.00 89.50 466 MET A O 1
ATOM 3760 N N . LYS A 1 467 ? -17.313 61.022 101.851 1.00 89.00 467 LYS A N 1
ATOM 3761 C CA . LYS A 1 467 ? -17.706 60.543 103.189 1.00 89.00 467 LYS A CA 1
ATOM 3762 C C . LYS A 1 467 ? -16.515 60.530 104.151 1.00 89.00 467 LYS A C 1
ATOM 3764 O O . LYS A 1 467 ? -16.604 61.138 105.213 1.00 89.00 467 LYS A O 1
ATOM 3769 N N . LEU A 1 468 ? -15.383 59.962 103.733 1.00 88.56 468 LEU A N 1
ATOM 3770 C CA . LEU A 1 468 ? -14.139 59.952 104.510 1.00 88.56 468 LEU A CA 1
ATOM 3771 C C . LEU A 1 468 ? -13.627 61.368 104.807 1.00 88.56 468 LEU A C 1
ATOM 3773 O O . LEU A 1 468 ? -13.161 61.612 105.912 1.00 88.56 468 LEU A O 1
ATOM 3777 N N . ARG A 1 469 ? -13.749 62.330 103.880 1.00 86.00 469 ARG A N 1
ATOM 3778 C CA . ARG A 1 469 ? -13.418 63.744 104.150 1.00 86.00 469 ARG A CA 1
ATOM 3779 C C . ARG A 1 469 ? -14.300 64.335 105.253 1.00 86.00 469 ARG A C 1
ATOM 3781 O O . ARG A 1 469 ? -13.760 64.922 106.183 1.00 86.00 469 ARG A O 1
ATOM 3788 N N . LYS A 1 470 ? -15.622 64.116 105.211 1.00 86.44 470 LYS A N 1
ATOM 3789 C CA . LYS A 1 470 ? -16.550 64.557 106.274 1.00 86.44 470 LYS A CA 1
ATOM 3790 C C . LYS A 1 470 ? -16.251 63.897 107.625 1.00 86.44 470 LYS A C 1
ATOM 3792 O O . LYS A 1 470 ? -16.300 64.560 108.657 1.00 86.44 470 LYS A O 1
ATOM 3797 N N . GLU A 1 471 ? -15.918 62.609 107.626 1.00 84.88 471 GLU A N 1
ATOM 3798 C CA . GLU A 1 471 ? -15.530 61.868 108.834 1.00 84.88 471 GLU A CA 1
ATOM 3799 C C . GLU A 1 471 ? -14.198 62.370 109.400 1.00 84.88 471 GLU A C 1
ATOM 3801 O O . GLU A 1 471 ? -14.097 62.601 110.600 1.00 84.88 471 GLU A O 1
ATOM 3806 N N . ASN A 1 472 ? -13.206 62.637 108.550 1.00 87.69 472 ASN A N 1
ATOM 3807 C CA . ASN A 1 472 ? -11.897 63.143 108.959 1.00 87.69 472 ASN A CA 1
ATOM 3808 C C . ASN A 1 472 ? -11.969 64.615 109.428 1.00 87.69 472 ASN A C 1
ATOM 3810 O O . ASN A 1 472 ? -11.322 64.981 110.401 1.00 87.69 472 ASN A O 1
ATOM 3814 N N . GLU A 1 473 ? -12.837 65.452 108.846 1.00 85.69 473 GLU A N 1
ATOM 3815 C CA . GLU A 1 473 ? -13.172 66.779 109.397 1.00 85.69 473 GLU A CA 1
ATOM 3816 C C . GLU A 1 473 ? -13.928 66.714 110.732 1.00 85.69 473 GLU A C 1
ATOM 3818 O O . GLU A 1 473 ? -13.782 67.607 111.568 1.00 85.69 473 GLU A O 1
ATOM 3823 N N . SER A 1 474 ? -14.755 65.686 110.941 1.00 80.94 474 SER A N 1
ATOM 3824 C CA . SER A 1 474 ? -15.421 65.441 112.226 1.00 80.94 474 SER A CA 1
ATOM 3825 C C . SER A 1 474 ? -14.412 64.981 113.283 1.00 80.94 474 SER A C 1
ATOM 3827 O O . SER A 1 474 ? -14.404 65.500 114.397 1.00 80.94 474 SER A O 1
ATOM 3829 N N . LEU A 1 475 ? -13.485 64.088 112.918 1.00 83.12 475 LEU A N 1
ATOM 3830 C CA . LEU A 1 475 ? -12.381 63.657 113.779 1.00 83.12 475 LEU A CA 1
ATOM 3831 C C . LEU A 1 475 ? -11.425 64.809 114.103 1.00 83.12 475 LEU A C 1
ATOM 3833 O O . LEU A 1 475 ? -11.104 64.985 115.271 1.00 83.12 475 LEU A O 1
ATOM 3837 N N . LYS A 1 476 ? -11.045 65.648 113.129 1.00 80.44 476 LYS A N 1
ATOM 3838 C CA . LYS A 1 476 ? -10.257 66.869 113.379 1.00 80.44 476 LYS A CA 1
ATOM 3839 C C . LYS A 1 476 ? -10.956 67.827 114.339 1.00 80.44 476 LYS A C 1
ATOM 3841 O O . LYS A 1 476 ? -10.305 68.346 115.235 1.00 80.44 476 LYS A O 1
ATOM 3846 N N . ARG A 1 477 ? -12.271 68.032 114.195 1.00 76.75 477 ARG A N 1
ATOM 3847 C CA . ARG A 1 477 ? -13.052 68.833 115.153 1.00 76.75 477 ARG A CA 1
ATOM 3848 C C . ARG A 1 477 ? -13.062 68.215 116.552 1.00 76.75 477 ARG A C 1
ATOM 3850 O O . ARG A 1 477 ? -12.913 68.954 117.514 1.00 76.75 477 ARG A O 1
ATOM 3857 N N . ARG A 1 478 ? -13.174 66.886 116.664 1.00 75.88 478 ARG A N 1
ATOM 3858 C CA . ARG A 1 478 ? -13.111 66.174 117.954 1.00 75.88 478 ARG A CA 1
ATOM 3859 C C . ARG A 1 478 ? -11.725 66.232 118.606 1.00 75.88 478 ARG A C 1
ATOM 3861 O O . ARG A 1 478 ? -11.658 66.414 119.815 1.00 75.88 478 ARG A O 1
ATOM 3868 N N . LEU A 1 479 ? -10.652 66.124 117.818 1.00 68.81 479 LEU A N 1
ATOM 3869 C CA . LEU A 1 479 ? -9.265 66.279 118.273 1.00 68.81 479 LEU A CA 1
ATOM 3870 C C . LEU A 1 479 ? -9.002 67.702 118.778 1.00 68.81 479 LEU A C 1
ATOM 3872 O O . LEU A 1 479 ? -8.578 67.873 119.916 1.00 68.81 479 LEU A O 1
ATOM 3876 N N . ALA A 1 480 ? -9.375 68.713 117.988 1.00 65.75 480 ALA A N 1
ATOM 3877 C CA . ALA A 1 480 ? -9.247 70.116 118.376 1.00 65.75 480 ALA A CA 1
ATOM 3878 C C . ALA A 1 480 ? -10.067 70.471 119.632 1.00 65.75 480 ALA A C 1
ATOM 3880 O O . ALA A 1 480 ? -9.645 71.327 120.400 1.00 65.75 480 ALA A O 1
ATOM 3881 N N . SER A 1 481 ? -11.211 69.812 119.878 1.00 63.47 481 SER A N 1
ATOM 3882 C CA . SER A 1 481 ? -11.924 69.959 121.156 1.00 63.47 481 SER A CA 1
ATOM 3883 C C . SER A 1 481 ? -11.249 69.222 122.320 1.00 63.47 481 SER A C 1
ATOM 3885 O O . SER A 1 481 ? -11.261 69.740 123.426 1.00 63.47 481 SER A O 1
ATOM 3887 N N . SER A 1 482 ? -10.627 68.055 122.103 1.00 57.09 482 SER A N 1
ATOM 3888 C CA . SER A 1 482 ? -9.926 67.334 123.183 1.00 57.09 482 SER A CA 1
ATOM 3889 C C . SER A 1 482 ? -8.577 67.949 123.568 1.00 57.09 482 SER A C 1
ATOM 3891 O O . SER A 1 482 ? -8.129 67.762 124.692 1.00 57.09 482 SER A O 1
ATOM 3893 N N . GLU A 1 483 ? -7.936 68.692 122.664 1.00 55.66 483 GLU A N 1
ATOM 3894 C CA . GLU A 1 483 ? -6.683 69.416 122.933 1.00 55.66 483 GLU A CA 1
ATOM 3895 C C . GLU A 1 483 ? -6.906 70.760 123.664 1.00 55.66 483 GLU A C 1
ATOM 3897 O O . GLU A 1 483 ? -5.936 71.424 124.020 1.00 55.66 483 GLU A O 1
ATOM 3902 N N . LEU A 1 484 ? -8.164 71.151 123.921 1.00 55.62 484 LEU A N 1
ATOM 3903 C CA . LEU A 1 484 ? -8.536 72.384 124.636 1.00 55.62 484 LEU A CA 1
ATOM 3904 C C . LEU A 1 484 ? -9.080 72.168 126.062 1.00 55.62 484 LEU A C 1
ATOM 3906 O O . LEU A 1 484 ? -9.158 73.135 126.811 1.00 55.62 484 LEU A O 1
ATOM 3910 N N . ASP A 1 485 ? -9.381 70.930 126.468 1.00 44.97 485 ASP A N 1
ATOM 3911 C CA . ASP A 1 485 ? -9.808 70.582 127.841 1.00 44.97 485 ASP A CA 1
ATOM 3912 C C . ASP A 1 485 ? -8.619 70.205 128.766 1.00 44.97 485 ASP A C 1
ATOM 3914 O O . ASP A 1 485 ? -8.803 69.589 129.817 1.00 44.97 485 ASP A O 1
ATOM 3918 N N . CYS A 1 486 ? -7.376 70.524 128.376 1.00 47.50 486 CYS A N 1
ATOM 3919 C CA . CYS A 1 486 ? -6.148 70.171 129.110 1.00 47.50 486 CYS A CA 1
ATOM 3920 C C . CYS A 1 486 ? -5.065 71.274 129.083 1.00 47.50 486 CYS A C 1
ATOM 3922 O O . CYS A 1 486 ? -3.899 70.997 128.795 1.00 47.50 486 CYS A O 1
ATOM 3924 N N . SER A 1 487 ? -5.434 72.515 129.427 1.00 36.84 487 SER A N 1
ATOM 3925 C CA . SER A 1 487 ? -4.505 73.542 129.941 1.00 36.84 487 SER A CA 1
ATOM 3926 C C . SER A 1 487 ? -5.212 74.560 130.836 1.00 36.84 487 SER A C 1
ATOM 3928 O O . SER A 1 487 ? -6.457 74.620 130.791 1.00 36.84 487 SER A O 1
#

Organism: NCBI:txid77586

Foldseek 3Di:
DDCPDDDDDDDDDDPPPPCVVVPPPPDDDDDVVVVVVVVVVVVVVVVVVVVVVVVVVVVVVVVVVVVVVVVVVVVVVVVVVVVVVVVVVVVVVVVVVVVVVVVVVVVVVVVVVVVVVVVVVVVVVVVVVVVVVVVVVVVVVVVVVVVVVVVVVVVVVVVVVVVVVVVVVVVVVVVVVVVVVVVVVVVVVVVVVVVVVVVVVVVVVVVVVVVVVVVVVVVVVVVVVVVVVVVVVVVVVVVVVVVVVVVVVVVVVVVCCVVVVDDEEDDYDYDEEDDDEEDEDYYDEDDEDDEYDDYDEEEDDDDDDDDDDDCPPVVPVVCVVCVVVVVVVVVVCVVVVVVVVVVVVVVVVVVVVVVVVVVVVVVVVVVVVVVVVVVVVVVVVVVVVVVVVVVVVVVVVVVVVVVVVVVVVVVVVVVVVVVVVVVVVVVVVVVVVVVVVVVVVVVVVVVVVVVVVVVVVVVVVVVVVVVVVVVVVVVVVVVVVVVPVPD

Sequence (487 aa):
MESLAAPKFPPLLPVDKMDDLRAAMAAAAGGDEELESLLRNFHRFSQGYKDALMEAQGLRVNYTSESERRQALESHIADLKSDNERLRRLYTETLFKFTNQMKFHTESRNLKEELEKAKTSLLSMEEEYKREIEQLKLSSEMNCNALENKLNCALVQQATNEAVIKQLNLELEAHKAHIDMLSSRLEEVTADVHQHYKHEVQDLKDVIIVEQEEKNDMHRKLQNAENELRILKTKQAEQQRDSISVQHVETLKQKVMKLRKENETATTAAAAGGRLLRNFHCFSQGYKDALMEAQVLRVSYISESDKRQALESHMKFHTESRNLKEELEKANTRLLSMEEKNKREIEQLKLGSEMNSNALENKLSCALVQQAINEAVINQLNMELEAHKAHIDMLSSRLEEDLKDVIIVEQEEKNDMHRKLDNAENECKSNLTALLTKSILKMKLAEQQRDSVSIQHVETLKQKVMKLRKENESLKRRLASSELDCS